Protein 1LUC (pdb70)

Secondary structure (DSSP, 8-state):
-EEEEEE-----TT--HHHHHHHHHHHHHHTGGGT-SEEEE----SBTTB--S-HHHHHHHHHHH-SS-EEEEEEEEGGGS-HHHHHHHHHHHHHHHTS-EEEEEE----HHHHHHHT--GGGHHHHHHHHHHHHHHHHHHSEEEEESSS-EEEEEE-SS--SSTTSSPEEE---SHHHHHHHHHTT--BEE-SSS-HHHHHHHHHHHHHHHHHTT--GGG---EEEEE-EE-SSHHHHHHHHHHHHHHHHHHHHHHHH----SGGGGGSSEESHHHHHHHHHHHHHHH---EEEEE-GGG-SHHHHHHHHHHHHHHTGGG-----/-EEEEEE-----SSS-HHHHHHHHHHHHHHHHTSS--EEEE----SSSS-S-S-HHHHHHHHHHH-SSSEEEEEEEE-TTS-HHHHHHHHHHHHHHTTS-EEEEEE----HHHHHHTT--GGGHHHHHHHHHHHHHHHHHHSEE--BSSS-B---EE-SSPPSSTTSS-EEEE--SHHHHHHHHHHT--EEE-TTS-HHHHHHHHHHHHHHHHHTT---TT---EEEEEEEE-SSHHHHHHHHHHHHHHHHHHH-TTS-HHHHHHHHHHHSEEESHHHHHHHHHHHHHHHT-SEEEEE-TT---HHHHHHHHHHHHHTT-

B-factor: mean 22.2, std 16.75, range [6.52, 100.0]

Foldseek 3Di:
DAEEEEDQLAAFPVDDNVQSVVLLQVVLVCQVVLVHQEYEYEADDDFRLGHHNDVLVVQLVSLVVDQRHAYEYLAHQQQLDDLLVVLLSQQVSQVVNVQRYEHEYELDDAPVSCVVSVHDSVCSVVRNVVSVVQSLCCQAPQWGADDDPVDGDHIDGRPDHHSDHSTHQYEYAQPDLVSLLVCLLVLHAYEYDLLDALVVLLVSLVSSCVNNVVNPDDSLPHQHEYEAAAFADQAFVVQVVLQQVLVVRSVVSVVCSRPVCNVNCSCVQHHGGHLVSRQVNVLSNQQSHQHDYYYYYQVSQDRSVRSVVRSNNCSPRNVVPRDGHD/DAEAAEAQQAADPPRDSVNSVVVLLVVLLVCLPFRHAEYEYEADPDDRRGDHNDRLVVQQVSLVNHQGHQYEHQAAAQLLDQLLVVLLSQQVSQVVNVQSYAYEHEHDLDVVSCVVSVHDPVCRVVSVVVSVVQSQCCQAPQWGADDDPPDHDGIDGRPPRHSDHSGHHYEYELDDLSVLLVCLLVLHAYEYELLDFLVVLLVSLVSSVVSNVVNVHDNVPHAHEYEAEAFADQAQVVFLVLVLVVCQVVCCVNVVPDDRVVSSVRSSQQGLGGHVVSSVVSVVSSCVSNVGRYYYYYLPSHPPPVVSVVVVVVVSVVVD

Structure (mmCIF, N/CA/C/O backbone):
data_1LUC
#
_entry.id   1LUC
#
_cell.length_a   150.500
_cell.length_b   59.000
_cell.length_c   76.500
_cell.angle_alpha   90.00
_cell.angle_beta   93.86
_cell.angle_gamma   90.00
#
_symmetry.space_group_name_H-M   'C 1 2 1'
#
loop_
_entity.id
_entity.type
_entity.pdbx_description
1 polymer 'BACTERIAL LUCIFERASE'
2 polymer 'BACTERIAL LUCIFERASE'
3 non-polymer 'MAGNESIUM ION'
4 non-polymer 1,2-ETHANEDIOL
5 water water
#
loop_
_atom_site.group_PDB
_atom_site.id
_atom_site.type_symbol
_atom_site.label_atom_id
_atom_site.label_alt_id
_atom_site.label_comp_id
_atom_site.label_asym_id
_atom_site.label_entity_id
_atom_site.label_seq_id
_atom_site.pdbx_PDB_ins_code
_atom_site.Cartn_x
_atom_site.Cartn_y
_atom_site.Cartn_z
_atom_site.occupancy
_atom_site.B_iso_or_equiv
_atom_site.auth_seq_id
_atom_site.auth_comp_id
_atom_site.auth_asym_id
_atom_site.auth_atom_id
_atom_site.pdbx_PDB_model_num
ATOM 1 N N . MET A 1 1 ? 65.266 8.056 4.367 1.00 22.28 1 MET A N 1
ATOM 2 C 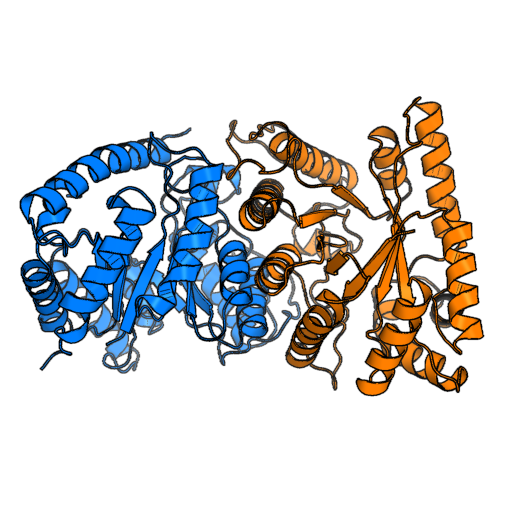CA . MET A 1 1 ? 65.196 8.000 5.806 1.00 15.66 1 MET A CA 1
ATOM 3 C C . MET A 1 1 ? 63.737 8.186 6.154 1.00 19.22 1 MET A C 1
ATOM 4 O O . MET A 1 1 ? 63.070 8.989 5.509 1.00 21.82 1 MET A O 1
ATOM 9 N N . LYS A 1 2 ? 63.252 7.430 7.142 1.00 14.16 2 LYS A N 1
ATOM 10 C CA . LYS A 1 2 ? 61.878 7.545 7.562 1.00 17.26 2 LYS A CA 1
ATOM 11 C C . LYS A 1 2 ? 61.898 8.008 8.995 1.00 12.81 2 LYS A C 1
ATOM 12 O O . LYS A 1 2 ? 62.848 7.691 9.728 1.00 11.83 2 LYS A O 1
ATOM 18 N N . PHE A 1 3 ? 60.814 8.741 9.341 1.00 11.24 3 PHE A N 1
ATOM 19 C CA . PHE A 1 3 ? 60.705 9.250 10.658 1.00 9.50 3 PHE A CA 1
ATOM 20 C C . PHE A 1 3 ? 59.358 8.945 11.298 1.00 9.14 3 PHE A C 1
ATOM 21 O O . PHE A 1 3 ? 58.336 9.160 10.669 1.00 12.88 3 PHE A O 1
ATOM 29 N N . GLY A 1 4 ? 59.421 8.456 12.532 1.00 9.78 4 GLY A N 1
ATOM 30 C CA . GLY A 1 4 ? 58.224 8.129 13.322 1.00 10.61 4 GLY A CA 1
ATOM 31 C C . GLY A 1 4 ? 58.115 8.994 14.601 1.00 11.91 4 GLY A C 1
ATOM 32 O O . GLY A 1 4 ? 59.140 9.381 15.194 1.00 11.03 4 GLY A O 1
ATOM 33 N N . ASN A 1 5 ? 56.870 9.297 15.034 1.00 11.08 5 ASN A N 1
ATOM 34 C CA . ASN A 1 5 ? 56.677 10.081 16.245 1.00 10.31 5 ASN A CA 1
ATOM 35 C C . ASN A 1 5 ? 55.896 9.220 17.199 1.00 12.51 5 ASN A C 1
ATOM 36 O O . ASN A 1 5 ? 54.808 8.774 16.870 1.00 11.64 5 ASN A O 1
ATOM 41 N N . PHE A 1 6 ? 56.475 8.956 18.378 1.00 12.56 6 PHE A N 1
ATOM 42 C CA . PHE A 1 6 ? 55.850 8.114 19.400 1.00 13.62 6 PHE A CA 1
ATOM 43 C C . PHE A 1 6 ? 55.056 8.922 20.387 1.00 12.18 6 PHE A C 1
ATOM 44 O O . PHE A 1 6 ? 55.599 9.876 20.954 1.00 13.76 6 PHE A O 1
ATOM 52 N N . LEU A 1 7 ? 53.827 8.464 20.628 1.00 10.43 7 LEU A N 1
ATOM 53 C CA . LEU A 1 7 ? 52.951 9.094 21.585 1.00 11.79 7 LEU A CA 1
ATOM 54 C C . LEU A 1 7 ? 52.607 8.068 22.682 1.00 14.08 7 LEU A C 1
ATOM 55 O O . LEU A 1 7 ? 52.024 7.004 22.406 1.00 14.76 7 LEU A O 1
ATOM 60 N N . LEU A 1 8 ? 53.007 8.377 23.895 1.00 12.77 8 LEU A N 1
ATOM 61 C CA . LEU A 1 8 ? 52.809 7.519 25.048 1.00 11.36 8 LEU A CA 1
ATOM 62 C C . LEU A 1 8 ? 51.528 7.745 25.786 1.00 13.98 8 LEU A C 1
ATOM 63 O O . LEU A 1 8 ? 51.121 6.881 26.555 1.00 13.77 8 LEU A O 1
ATOM 68 N N . THR A 1 9 ? 50.951 8.926 25.574 1.00 15.84 9 THR A N 1
ATOM 69 C CA . THR A 1 9 ? 49.745 9.334 26.247 1.00 12.22 9 THR A CA 1
ATOM 70 C C . THR A 1 9 ? 49.982 9.280 27.753 1.00 14.95 9 THR A C 1
ATOM 71 O O . THR A 1 9 ? 49.124 8.929 28.544 1.00 13.24 9 THR A O 1
ATOM 75 N N . TYR A 1 10 ? 51.176 9.618 28.170 1.00 13.65 10 TYR A N 1
ATOM 76 C CA . TYR A 1 10 ? 51.514 9.614 29.578 1.00 13.09 10 TYR A CA 1
ATOM 77 C C . TYR A 1 10 ? 50.886 10.838 30.261 1.00 13.10 10 TYR A C 1
ATOM 78 O O . TYR A 1 10 ? 50.812 11.950 29.650 1.00 15.27 10 TYR A O 1
ATOM 87 N N . GLN A 1 11 ? 50.429 10.621 31.499 1.00 12.65 11 GLN A N 1
ATOM 88 C CA . GLN A 1 11 ? 49.847 11.706 32.274 1.00 16.23 11 GLN A CA 1
ATOM 89 C C . GLN A 1 11 ? 50.857 12.246 33.344 1.00 12.47 11 GLN A C 1
ATOM 90 O O . GLN A 1 11 ? 51.034 11.671 34.400 1.00 16.80 11 GLN A O 1
ATOM 96 N N . PRO A 1 12 ? 51.559 13.373 33.037 1.00 17.35 12 PRO A N 1
ATOM 97 C CA . PRO A 1 12 ? 52.509 13.932 34.016 1.00 18.39 12 PRO A CA 1
ATOM 98 C C . PRO A 1 12 ? 51.670 14.595 35.123 1.00 14.16 12 PRO A C 1
ATOM 99 O O . PRO A 1 12 ? 50.492 14.905 34.923 1.00 16.00 12 PRO A O 1
ATOM 103 N N . PRO A 1 13 ? 52.264 14.806 36.291 1.00 15.65 13 PRO A N 1
ATOM 104 C CA . PRO A 1 13 ? 51.546 15.374 37.421 1.00 16.83 13 PRO A CA 1
ATOM 105 C C . PRO A 1 13 ? 50.803 16.668 37.163 1.00 17.98 13 PRO A C 1
ATOM 106 O O . PRO A 1 13 ? 49.721 16.923 37.684 1.00 20.05 13 PRO A O 1
ATOM 110 N N . GLU A 1 14 ? 51.373 17.510 36.321 1.00 19.58 14 GLU A N 1
ATOM 111 C CA . GLU A 1 14 ? 50.747 18.787 36.035 1.00 19.48 14 GLU A CA 1
ATOM 112 C C . GLU A 1 14 ? 49.566 18.774 35.038 1.00 23.97 14 GLU A C 1
ATOM 113 O O . GLU A 1 14 ? 49.023 19.826 34.763 1.00 20.23 14 GLU A O 1
ATOM 119 N N . LEU A 1 15 ? 49.137 17.621 34.438 1.00 16.62 15 LEU A N 1
ATOM 120 C CA . LEU A 1 15 ? 48.024 17.664 33.478 1.00 13.09 15 LEU A CA 1
ATOM 121 C C . LEU A 1 15 ? 46.889 16.742 33.873 1.00 13.97 15 LEU A C 1
ATOM 122 O O . LEU A 1 15 ? 47.122 15.694 34.496 1.00 16.91 15 LEU A O 1
ATOM 127 N N . SER A 1 16 ? 45.668 17.161 33.508 1.00 14.31 16 SER A N 1
ATOM 128 C CA . SER A 1 16 ? 44.478 16.380 33.783 1.00 11.49 16 SER A CA 1
ATOM 129 C C . SER A 1 16 ? 44.328 15.382 32.600 1.00 18.39 16 SER A C 1
ATOM 130 O O . SER A 1 16 ? 44.972 15.485 31.512 1.00 13.45 16 SER A O 1
ATOM 133 N N . GLN A 1 17 ? 43.462 14.375 32.821 1.00 14.97 17 GLN A N 1
ATOM 134 C CA . GLN A 1 17 ? 43.202 13.381 31.777 1.00 14.71 17 GLN A CA 1
ATOM 135 C C . GLN A 1 17 ? 42.674 14.022 30.522 1.00 15.49 17 GLN A C 1
ATOM 136 O O . GLN A 1 17 ? 43.099 13.708 29.410 1.00 15.11 17 GLN A O 1
ATOM 142 N N . THR A 1 18 ? 41.735 14.929 30.670 1.00 12.92 18 THR A N 1
ATOM 143 C CA . THR A 1 18 ? 41.171 15.605 29.546 1.00 12.67 18 THR A CA 1
ATOM 144 C C . THR A 1 18 ? 42.246 16.399 28.750 1.00 10.49 18 THR A C 1
ATOM 145 O O . THR A 1 18 ? 42.253 16.425 27.504 1.00 13.50 18 THR A O 1
ATOM 149 N N . GLU A 1 19 ? 43.185 17.006 29.472 1.00 13.52 19 GLU A N 1
ATOM 150 C CA . GLU A 1 19 ? 44.222 17.743 28.795 1.00 12.64 19 GLU A CA 1
ATOM 151 C C . GLU A 1 19 ? 45.116 16.764 28.033 1.00 13.84 19 GLU A C 1
ATOM 152 O O . GLU A 1 19 ? 45.546 17.022 26.911 1.00 14.78 19 GLU A O 1
ATOM 158 N N . VAL A 1 20 ? 45.430 15.642 28.706 1.00 13.30 20 VAL A N 1
ATOM 159 C CA . VAL A 1 20 ? 46.276 14.635 28.087 1.00 14.75 20 VAL A CA 1
ATOM 160 C C . VAL A 1 20 ? 45.661 14.122 26.758 1.00 15.92 20 VAL A C 1
ATOM 161 O O . VAL A 1 20 ? 46.335 13.988 25.719 1.00 13.46 20 VAL A O 1
ATOM 165 N N . MET A 1 21 ? 44.337 13.823 26.774 1.00 12.61 21 MET A N 1
ATOM 166 C CA . MET A 1 21 ? 43.666 13.326 25.601 1.00 10.55 21 MET A CA 1
ATOM 167 C C . MET A 1 21 ? 43.599 14.355 24.493 1.00 12.78 21 MET A C 1
ATOM 168 O O . MET A 1 21 ? 43.695 14.052 23.339 1.00 12.68 21 MET A O 1
ATOM 173 N N . LYS A 1 22 ? 43.398 15.623 24.851 1.00 12.42 22 LYS A N 1
ATOM 174 C CA . LYS A 1 22 ? 43.339 16.653 23.837 1.00 12.59 22 LYS A CA 1
ATOM 175 C C . LYS A 1 22 ? 44.730 16.774 23.144 1.00 9.89 22 LYS A C 1
ATOM 176 O O . LYS A 1 22 ? 44.842 16.958 21.937 1.00 14.43 22 LYS A O 1
ATOM 182 N N . ARG A 1 23 ? 45.750 16.646 23.949 1.00 12.26 23 ARG A N 1
ATOM 183 C CA . ARG A 1 23 ? 47.120 16.713 23.444 1.00 15.76 23 ARG A CA 1
ATOM 184 C C . ARG A 1 23 ? 47.417 15.510 22.534 1.00 14.64 23 ARG A C 1
ATOM 185 O O . ARG A 1 23 ? 48.099 15.634 21.513 1.00 13.67 23 ARG A O 1
ATOM 193 N N . LEU A 1 24 ? 46.869 14.353 22.889 1.00 16.52 24 LEU A N 1
ATOM 194 C CA . LEU A 1 24 ? 47.076 13.172 22.043 1.00 13.93 24 LEU A CA 1
ATOM 195 C C . LEU A 1 24 ? 46.512 13.441 20.663 1.00 11.87 24 LEU A C 1
ATOM 196 O O . LEU A 1 24 ? 47.121 13.217 19.595 1.00 13.62 24 LEU A O 1
ATOM 201 N N . VAL A 1 25 ? 45.309 13.961 20.650 1.00 9.84 25 VAL A N 1
ATOM 202 C CA . VAL A 1 25 ? 44.707 14.277 19.422 1.00 10.12 25 VAL A CA 1
ATOM 203 C C . VAL A 1 25 ? 45.502 15.302 18.570 1.00 11.78 25 VAL A C 1
ATOM 204 O O . VAL A 1 25 ? 45.711 15.133 17.368 1.00 12.21 25 VAL A O 1
ATOM 208 N N . ASN A 1 26 ? 45.897 16.401 19.224 1.00 12.89 26 ASN A N 1
ATOM 209 C CA . ASN A 1 26 ? 46.611 17.475 18.544 1.00 10.41 26 ASN A CA 1
ATOM 210 C C . ASN A 1 26 ? 47.950 17.082 18.064 1.00 9.31 26 ASN A C 1
ATOM 211 O O . ASN A 1 26 ? 48.328 17.484 16.970 1.00 12.95 26 ASN A O 1
ATOM 216 N N . LEU A 1 27 ? 48.668 16.331 18.887 1.00 10.40 27 LEU A N 1
ATOM 217 C CA . LEU A 1 27 ? 50.011 15.907 18.493 1.00 10.69 27 LEU A CA 1
ATOM 218 C C . LEU A 1 27 ? 49.939 14.972 17.322 1.00 12.86 27 LEU A C 1
ATOM 219 O O . LEU A 1 27 ? 50.768 15.046 16.381 1.00 13.07 27 LEU A O 1
ATOM 224 N N . GLY A 1 28 ? 48.936 14.084 17.335 1.00 12.09 28 GLY A N 1
ATOM 225 C CA . GLY A 1 28 ? 48.832 13.178 16.209 1.00 10.16 28 GLY A CA 1
ATOM 226 C C . GLY A 1 28 ? 48.640 13.934 14.923 1.00 11.65 28 GLY A C 1
ATOM 227 O O . GLY A 1 28 ? 49.256 13.688 13.886 1.00 12.36 28 GLY A O 1
ATOM 228 N N . LYS A 1 29 ? 47.731 14.897 14.976 1.00 11.67 29 LYS A N 1
ATOM 229 C CA . LYS A 1 29 ? 47.401 15.703 13.812 1.00 13.79 29 LYS A CA 1
ATOM 230 C C . LYS A 1 29 ? 48.517 16.625 13.363 1.00 11.66 29 LYS A C 1
ATOM 231 O O . LYS A 1 29 ? 48.588 16.990 12.210 1.00 16.88 29 LYS A O 1
ATOM 237 N N . ALA A 1 30 ? 49.411 16.956 14.251 1.00 11.53 30 ALA A N 1
ATOM 238 C CA . ALA A 1 30 ? 50.489 17.832 13.797 1.00 15.68 30 ALA A CA 1
ATOM 239 C C . ALA A 1 30 ? 51.726 17.086 13.273 1.00 18.98 30 ALA A C 1
ATOM 240 O O . ALA A 1 30 ? 52.655 17.663 12.699 1.00 14.56 30 ALA A O 1
ATOM 242 N N . SER A 1 31 ? 51.776 15.800 13.480 1.00 12.50 31 SER A N 1
ATOM 243 C CA . SER A 1 31 ? 52.951 15.065 13.078 1.00 11.74 31 SER A CA 1
ATOM 244 C C . SER A 1 31 ? 53.372 15.115 11.635 1.00 10.76 31 SER A C 1
ATOM 245 O O . SER A 1 31 ? 54.552 15.275 11.356 1.00 13.47 31 SER A O 1
ATOM 248 N N . GLU A 1 32 ? 52.464 14.921 10.710 1.00 10.84 32 GLU A N 1
ATOM 249 C CA . GLU A 1 32 ? 52.799 14.921 9.312 1.00 13.29 32 GLU A CA 1
ATOM 250 C C . GLU A 1 32 ? 53.437 16.214 8.837 1.00 17.79 32 GLU A C 1
ATOM 251 O O . GLU A 1 32 ? 54.399 16.200 8.054 1.00 17.80 32 GLU A O 1
ATOM 257 N N . GLY A 1 33 ? 52.919 17.344 9.357 1.00 16.99 33 GLY A N 1
ATOM 258 C CA . GLY A 1 33 ? 53.440 18.665 8.997 1.00 13.66 33 GLY A CA 1
ATOM 259 C C . GLY A 1 33 ? 54.826 18.851 9.526 1.00 12.39 33 GLY A C 1
ATOM 260 O O . GLY A 1 33 ? 55.576 19.666 9.010 1.00 19.26 33 GLY A O 1
ATOM 261 N N . CYS A 1 34 ? 55.186 18.121 10.558 1.00 11.36 34 CYS A N 1
ATOM 262 C CA . CYS A 1 34 ? 56.519 18.202 11.112 1.00 12.18 34 CYS A CA 1
ATOM 263 C C . CYS A 1 34 ? 57.524 17.201 10.403 1.00 13.45 34 CYS A C 1
ATOM 264 O O . CYS A 1 34 ? 58.651 17.033 10.885 1.00 13.98 34 CYS A O 1
ATOM 267 N N . GLY A 1 35 ? 57.095 16.586 9.285 1.00 11.72 35 GLY A N 1
ATOM 268 C CA . GLY A 1 35 ? 57.926 15.661 8.491 1.00 13.47 35 GLY A CA 1
ATOM 269 C C . GLY A 1 35 ? 57.976 14.216 8.954 1.00 13.44 35 GLY A C 1
ATOM 270 O O . GLY A 1 35 ? 58.851 13.436 8.549 1.00 14.77 35 GLY A O 1
ATOM 271 N N . PHE A 1 36 ? 57.049 13.836 9.825 1.00 14.07 36 PHE A N 1
ATOM 272 C CA . PHE A 1 36 ? 56.992 12.456 10.335 1.00 11.72 36 PHE A CA 1
ATOM 273 C C . PHE A 1 36 ? 56.123 11.665 9.410 1.00 14.87 36 PHE A C 1
ATOM 274 O O . PHE A 1 36 ? 55.032 12.150 9.054 1.00 16.88 36 PHE A O 1
ATOM 282 N N . ASP A 1 37 ? 56.558 10.457 9.003 1.00 10.19 37 ASP A N 1
ATOM 283 C CA . ASP A 1 37 ? 55.671 9.713 8.132 1.00 11.11 37 ASP A CA 1
ATOM 284 C C . ASP A 1 37 ? 54.761 8.722 8.891 1.00 10.38 37 ASP A C 1
ATOM 285 O O . ASP A 1 37 ? 53.818 8.215 8.324 1.00 12.76 37 ASP A O 1
ATOM 290 N N . THR A 1 38 ? 55.042 8.477 10.180 1.00 9.22 38 THR A N 1
ATOM 291 C CA . THR A 1 38 ? 54.282 7.566 10.998 1.00 10.60 38 THR A CA 1
ATOM 292 C C . THR A 1 38 ? 54.140 8.061 12.432 1.00 13.77 38 THR A C 1
ATOM 293 O O . THR A 1 38 ? 55.084 8.661 13.007 1.00 11.58 38 THR A O 1
ATOM 297 N N . VAL A 1 39 ? 52.968 7.758 13.048 1.00 9.67 39 VAL A N 1
ATOM 298 C CA . VAL A 1 39 ? 52.737 8.067 14.447 1.00 10.19 39 VAL A CA 1
ATOM 299 C C . VAL A 1 39 ? 52.588 6.708 15.103 1.00 9.74 39 VAL A C 1
ATOM 300 O O . VAL A 1 39 ? 51.808 5.909 14.558 1.00 10.83 39 VAL A O 1
ATOM 304 N N . TRP A 1 40 ? 53.306 6.491 16.196 1.00 9.46 40 TRP A N 1
ATOM 305 C CA . TRP A 1 40 ? 53.264 5.254 16.938 1.00 9.03 40 TRP A CA 1
ATOM 306 C C . TRP A 1 40 ? 52.593 5.476 18.285 1.00 11.72 40 TRP A C 1
ATOM 307 O O . TRP A 1 40 ? 52.952 6.380 19.020 1.00 13.69 40 TRP A O 1
ATOM 318 N N . LEU A 1 41 ? 51.633 4.601 18.622 1.00 11.64 41 LEU A N 1
ATOM 319 C CA . LEU A 1 41 ? 50.835 4.642 19.852 1.00 12.14 41 LEU A CA 1
ATOM 320 C C . LEU A 1 41 ? 51.062 3.483 20.837 1.00 13.05 41 LEU A C 1
ATOM 321 O O . LEU A 1 41 ? 50.914 2.304 20.503 1.00 16.32 41 LEU A O 1
ATOM 326 N N . LEU A 1 42 ? 51.399 3.835 22.066 1.00 11.67 42 LEU A N 1
ATOM 327 C CA . LEU A 1 42 ? 51.637 2.880 23.115 1.00 12.56 42 LEU A CA 1
ATOM 328 C C . LEU A 1 42 ? 50.311 2.586 23.848 1.00 18.17 42 LEU A C 1
ATOM 329 O O . LEU A 1 42 ? 49.433 3.499 24.044 1.00 15.47 42 LEU A O 1
ATOM 334 N N . GLU A 1 43 ? 50.172 1.312 24.265 1.00 13.57 43 GLU A N 1
ATOM 335 C CA . GLU A 1 43 ? 48.997 0.817 25.023 1.00 13.62 43 GLU A CA 1
ATOM 336 C C . GLU A 1 43 ? 49.316 0.741 26.514 1.00 13.00 43 GLU A C 1
ATOM 337 O O . GLU A 1 43 ? 50.378 0.269 26.913 1.00 14.01 43 GLU A O 1
ATOM 343 N N . HIS A 1 44 ? 48.395 1.198 27.375 1.00 13.74 44 HIS A N 1
ATOM 344 C CA . HIS A 1 44 ? 48.603 1.093 28.804 1.00 11.78 44 HIS A CA 1
ATOM 345 C C . HIS A 1 44 ? 47.216 1.104 29.461 1.00 11.59 44 HIS A C 1
ATOM 346 O O . HIS A 1 44 ? 46.295 1.773 28.937 1.00 13.00 44 HIS A O 1
ATOM 353 N N . HIS A 1 45 ? 47.078 0.404 30.610 1.00 13.38 45 HIS A N 1
ATOM 354 C CA . HIS A 1 45 ? 45.808 0.346 31.315 1.00 13.53 45 HIS A CA 1
ATOM 355 C C . HIS A 1 45 ? 45.885 0.710 32.797 1.00 12.71 45 HIS A C 1
ATOM 356 O O . HIS A 1 45 ? 46.875 0.433 33.488 1.00 13.97 45 HIS A O 1
ATOM 363 N N . PHE A 1 46 ? 44.772 1.310 33.235 1.00 14.13 46 PHE A N 1
ATOM 364 C CA . PHE A 1 46 ? 44.518 1.688 34.611 1.00 14.20 46 PHE A CA 1
ATOM 365 C C . PHE A 1 46 ? 45.476 2.566 35.380 1.00 16.61 46 PHE A C 1
ATOM 366 O O . PHE A 1 46 ? 45.340 2.619 36.628 1.00 16.89 46 PHE A O 1
ATOM 374 N N . THR A 1 47 ? 46.424 3.250 34.737 1.00 16.06 47 THR A N 1
ATOM 375 C CA . THR A 1 47 ? 47.319 4.136 35.535 1.00 14.77 47 THR A CA 1
ATOM 376 C C . THR A 1 47 ? 47.709 5.305 34.691 1.00 13.84 47 THR A C 1
ATOM 377 O O . THR A 1 47 ? 47.604 5.272 33.458 1.00 13.84 47 THR A O 1
ATOM 381 N N . GLU A 1 48 ? 48.213 6.330 35.359 1.00 15.94 48 GLU A N 1
ATOM 382 C CA . GLU A 1 48 ? 48.656 7.546 34.682 1.00 16.23 48 GLU A CA 1
ATOM 383 C C . GLU A 1 48 ? 49.872 7.357 33.748 1.00 16.14 48 GLU A C 1
ATOM 384 O O . GLU A 1 48 ? 50.159 8.264 32.957 1.00 17.94 48 GLU A O 1
ATOM 390 N N . PHE A 1 49 ? 50.576 6.196 33.841 1.00 14.20 49 PHE A N 1
ATOM 391 C CA . PHE A 1 49 ? 51.728 5.928 32.991 1.00 14.71 49 PHE A CA 1
ATOM 392 C C . PHE A 1 49 ? 51.384 6.077 31.502 1.00 15.17 49 PHE A C 1
ATOM 393 O O . PHE A 1 49 ? 52.187 6.469 30.685 1.00 17.07 49 PHE A O 1
ATOM 401 N N . GLY A 1 50 ? 50.157 5.788 31.114 1.00 12.55 50 GLY A N 1
ATOM 402 C CA . GLY A 1 50 ? 49.706 5.925 29.744 1.00 12.22 50 GLY A CA 1
ATOM 403 C C . GLY A 1 50 ? 48.196 5.799 29.788 1.00 13.18 50 GLY A C 1
ATOM 404 O O . GLY A 1 50 ? 47.715 4.791 30.350 1.00 14.94 50 GLY A O 1
ATOM 405 N N . LEU A 1 51 ? 47.456 6.752 29.246 1.00 10.44 51 LEU A N 1
ATOM 406 C CA . LEU A 1 51 ? 46.004 6.641 29.329 1.00 12.02 51 LEU A CA 1
ATOM 407 C C . LEU A 1 51 ? 45.312 5.902 28.202 1.00 11.07 51 LEU A C 1
ATOM 408 O O . LEU A 1 51 ? 44.111 5.633 28.262 1.00 14.39 51 LEU A O 1
ATOM 413 N N . LEU A 1 52 ? 46.042 5.598 27.160 1.00 12.50 52 LEU A N 1
ATOM 414 C CA . LEU A 1 52 ? 45.452 4.942 26.019 1.00 12.23 52 LEU A CA 1
ATOM 415 C C . LEU A 1 52 ? 45.507 3.423 26.178 1.00 12.85 52 LEU A C 1
ATOM 416 O O . LEU A 1 52 ? 46.566 2.830 26.008 1.00 14.55 52 LEU A O 1
ATOM 421 N N . GLY A 1 53 ? 44.383 2.808 26.494 1.00 11.52 53 GLY A N 1
ATOM 422 C CA . GLY A 1 53 ? 44.375 1.359 26.653 1.00 12.24 53 GLY A CA 1
ATOM 423 C C . GLY A 1 53 ? 44.037 0.622 25.343 1.00 14.95 53 GLY A C 1
ATOM 424 O O . GLY A 1 53 ? 44.292 -0.589 25.243 1.00 13.03 53 GLY A O 1
ATOM 425 N N . ASN A 1 54 ? 43.469 1.359 24.337 1.00 12.47 54 ASN A N 1
ATOM 426 C CA . ASN A 1 54 ? 43.004 0.817 23.072 1.00 10.38 54 ASN A CA 1
ATOM 427 C C . ASN A 1 54 ? 43.563 1.492 21.848 1.00 10.72 54 ASN A C 1
ATOM 428 O O . ASN A 1 54 ? 42.891 2.179 21.143 1.00 11.51 54 ASN A O 1
ATOM 433 N N . PRO A 1 55 ? 44.826 1.238 21.571 1.00 10.56 55 PRO A N 1
ATOM 434 C CA . PRO A 1 55 ? 45.412 1.882 20.442 1.00 12.13 55 PRO A CA 1
ATOM 435 C C . PRO A 1 55 ? 44.787 1.589 19.088 1.00 11.23 55 PRO A C 1
ATOM 436 O O . PRO A 1 55 ? 44.975 2.360 18.141 1.00 12.53 55 PRO A O 1
ATOM 440 N N . TYR A 1 56 ? 44.047 0.477 18.910 1.00 8.79 56 TYR A N 1
ATOM 441 C CA . TYR A 1 56 ? 43.450 0.281 17.622 1.00 8.28 56 TYR A CA 1
ATOM 442 C C . TYR A 1 56 ? 42.386 1.359 17.371 1.00 9.50 56 TYR A C 1
ATOM 443 O O . TYR A 1 56 ? 42.174 1.808 16.231 1.00 10.23 56 TYR A O 1
ATOM 452 N N . VAL A 1 57 ? 41.691 1.721 18.480 1.00 9.92 57 VAL A N 1
ATOM 453 C CA . VAL A 1 57 ? 40.633 2.718 18.381 1.00 11.74 57 VAL A CA 1
ATOM 454 C C . VAL A 1 57 ? 41.216 4.158 18.170 1.00 7.79 57 VAL A C 1
ATOM 455 O O . VAL A 1 57 ? 40.688 4.903 17.323 1.00 10.73 57 VAL A O 1
ATOM 459 N N . ALA A 1 58 ? 42.291 4.469 18.902 1.00 9.02 58 ALA A N 1
ATOM 460 C CA . ALA A 1 58 ? 42.974 5.777 18.721 1.00 10.62 58 ALA A CA 1
ATOM 461 C C . ALA A 1 58 ? 43.590 5.821 17.317 1.00 11.03 58 ALA A C 1
ATOM 462 O O . ALA A 1 58 ? 43.558 6.823 16.605 1.00 11.37 58 ALA A O 1
ATOM 464 N N . ALA A 1 59 ? 44.168 4.691 16.849 1.00 8.98 59 ALA A N 1
ATOM 465 C CA . ALA A 1 59 ? 44.718 4.671 15.509 1.00 8.80 59 ALA A CA 1
ATOM 466 C C . ALA A 1 59 ? 43.630 4.926 14.478 1.00 6.95 59 ALA A C 1
ATOM 467 O O . ALA A 1 59 ? 43.818 5.621 13.468 1.00 9.66 59 ALA A O 1
ATOM 469 N N . ALA A 1 60 ? 42.429 4.333 14.685 1.00 8.85 60 ALA A N 1
ATOM 470 C CA . ALA A 1 60 ? 41.344 4.541 13.760 1.00 8.22 60 ALA A CA 1
ATOM 471 C C . ALA A 1 60 ? 41.005 6.037 13.631 1.00 6.59 60 ALA A C 1
ATOM 472 O O . ALA A 1 60 ? 40.780 6.565 12.541 1.00 9.01 60 ALA A O 1
ATOM 474 N N . HIS A 1 61 ? 40.987 6.687 14.810 1.00 10.54 61 HIS A N 1
ATOM 475 C CA . HIS A 1 61 ? 40.663 8.129 14.808 1.00 10.94 61 HIS A CA 1
ATOM 476 C C . HIS A 1 61 ? 41.668 8.995 14.027 1.00 7.67 61 HIS A C 1
ATOM 477 O O . HIS A 1 61 ? 41.329 9.804 13.156 1.00 10.74 61 HIS A O 1
ATOM 484 N N . LEU A 1 62 ? 42.939 8.736 14.323 1.00 9.96 62 LEU A N 1
ATOM 485 C CA . LEU A 1 62 ? 43.994 9.468 13.652 1.00 9.98 62 LEU A CA 1
ATOM 486 C C . LEU A 1 62 ? 44.022 9.173 12.161 1.00 10.54 62 LEU A C 1
ATOM 487 O O . LEU A 1 62 ? 44.161 10.029 11.248 1.00 11.41 62 LEU A O 1
ATOM 492 N N . LEU A 1 63 ? 43.873 7.857 11.815 1.00 10.14 63 LEU A N 1
ATOM 493 C CA . LEU A 1 63 ? 43.851 7.512 10.381 1.00 7.84 63 LEU A CA 1
ATOM 494 C C . LEU A 1 63 ? 42.635 8.157 9.687 1.00 9.52 63 LEU A C 1
ATOM 495 O O . LEU A 1 63 ? 42.693 8.577 8.526 1.00 12.02 63 LEU A O 1
ATOM 500 N N . GLY A 1 64 ? 41.495 8.244 10.399 1.00 8.38 64 GLY A N 1
ATOM 501 C CA . GLY A 1 64 ? 40.336 8.828 9.767 1.00 10.05 64 GLY A CA 1
ATOM 502 C C . GLY A 1 64 ? 40.559 10.314 9.471 1.00 9.96 64 GLY A C 1
ATOM 503 O O . GLY A 1 64 ? 40.026 10.824 8.483 1.00 12.22 64 GLY A O 1
ATOM 504 N N . ALA A 1 65 ? 41.338 10.933 10.352 1.00 9.94 65 ALA A N 1
ATOM 505 C CA . ALA A 1 65 ? 41.624 12.377 10.241 1.00 13.74 65 ALA A CA 1
ATOM 506 C C . ALA A 1 65 ? 42.724 12.752 9.242 1.00 18.94 65 ALA A C 1
ATOM 507 O O . ALA A 1 65 ? 42.984 13.946 9.019 1.00 16.11 65 ALA A O 1
ATOM 509 N N . THR A 1 66 ? 43.370 11.752 8.629 1.00 14.03 66 THR A N 1
ATOM 510 C CA . THR A 1 66 ? 44.475 11.982 7.715 1.00 12.71 66 THR A CA 1
ATOM 511 C C . THR A 1 66 ? 44.341 11.246 6.440 1.00 15.48 66 THR A C 1
ATOM 512 O O . THR A 1 66 ? 43.409 10.473 6.246 1.00 16.06 66 THR A O 1
ATOM 516 N N . GLU A 1 67 ? 45.283 11.500 5.531 1.00 13.81 67 GLU A N 1
ATOM 517 C CA . GLU A 1 67 ? 45.231 10.858 4.246 1.00 12.89 67 GLU A CA 1
ATOM 518 C C . GLU A 1 67 ? 46.452 10.025 3.885 1.00 13.48 67 GLU A C 1
ATOM 519 O O . GLU A 1 67 ? 46.358 8.933 3.303 1.00 13.20 67 GLU A O 1
ATOM 525 N N . THR A 1 68 ? 47.609 10.558 4.232 1.00 12.80 68 THR A N 1
ATOM 526 C CA . THR A 1 68 ? 48.862 9.879 3.886 1.00 11.65 68 THR A CA 1
ATOM 527 C C . THR A 1 68 ? 49.690 9.443 5.069 1.00 12.58 68 THR A C 1
ATOM 528 O O . THR A 1 68 ? 50.657 8.700 4.934 1.00 15.81 68 THR A O 1
ATOM 532 N N . LEU A 1 69 ? 49.306 9.896 6.248 1.00 11.82 69 LEU A N 1
ATOM 533 C CA . LEU A 1 69 ? 50.027 9.529 7.446 1.00 11.72 69 LEU A CA 1
ATOM 534 C C . LEU A 1 69 ? 49.842 8.025 7.793 1.00 13.29 69 LEU A C 1
ATOM 535 O O . LEU A 1 69 ? 48.729 7.527 7.679 1.00 11.14 69 LEU A O 1
ATOM 540 N N . ASN A 1 70 ? 50.925 7.326 8.225 1.00 10.73 70 ASN A N 1
ATOM 541 C CA . ASN A 1 70 ? 50.761 5.951 8.643 1.00 9.29 70 ASN A CA 1
ATOM 542 C C . ASN A 1 70 ? 50.630 6.011 10.146 1.00 11.11 70 ASN A C 1
ATOM 543 O O . ASN A 1 70 ? 51.224 6.843 10.825 1.00 10.23 70 ASN A O 1
ATOM 548 N N . VAL A 1 71 ? 49.874 5.113 10.732 1.00 10.53 71 VAL A N 1
ATOM 549 C CA . VAL A 1 71 ? 49.713 5.089 12.174 1.00 9.21 71 VAL A CA 1
ATOM 550 C C . VAL A 1 71 ? 49.937 3.632 12.657 1.00 10.98 71 VAL A C 1
ATOM 551 O O . VAL A 1 71 ? 49.361 2.685 12.064 1.00 11.78 71 VAL A O 1
ATOM 555 N N . GLY A 1 72 ? 50.743 3.473 13.709 1.00 9.51 72 GLY A N 1
ATOM 556 C CA . GLY A 1 72 ? 51.034 2.149 14.228 1.00 10.09 72 GLY A CA 1
ATOM 557 C C . GLY A 1 72 ? 50.898 2.062 15.726 1.00 16.28 72 GLY A C 1
ATOM 558 O O . GLY A 1 72 ? 50.751 3.039 16.426 1.00 12.91 72 GLY A O 1
ATOM 559 N N . THR A 1 73 ? 50.963 0.839 16.253 1.00 16.43 73 THR A N 1
ATOM 560 C CA . THR A 1 73 ? 50.868 0.565 17.670 1.00 10.74 73 THR A CA 1
ATOM 561 C C . THR A 1 73 ? 52.243 0.150 18.074 1.00 17.56 73 THR A C 1
ATOM 562 O O . THR A 1 73 ? 52.908 -0.568 17.347 1.00 16.23 73 THR A O 1
ATOM 566 N N . ALA A 1 74 ? 52.709 0.628 19.211 1.00 15.78 74 ALA A N 1
ATOM 567 C CA . ALA A 1 74 ? 54.020 0.284 19.698 1.00 13.85 74 ALA A CA 1
ATOM 568 C C . ALA A 1 74 ? 53.927 0.265 21.185 1.00 21.92 74 ALA A C 1
ATOM 569 O O . ALA A 1 74 ? 54.400 1.155 21.884 1.00 25.22 74 ALA A O 1
ATOM 571 N N . ALA A 1 75 ? 53.260 -0.757 21.692 1.00 16.78 75 ALA A N 1
ATOM 572 C CA . ALA A 1 75 ? 52.741 -1.809 20.858 1.00 16.85 75 ALA A CA 1
ATOM 573 C C . ALA A 1 75 ? 51.552 -2.405 21.544 1.00 17.01 75 ALA A C 1
ATOM 574 O O . ALA A 1 75 ? 51.352 -2.207 22.749 1.00 15.73 75 ALA A O 1
ATOM 576 N N . ILE A 1 76 ? 50.775 -3.158 20.774 1.00 15.17 76 ILE A N 1
ATOM 577 C CA . ILE A 1 76 ? 49.630 -3.837 21.355 1.00 13.14 76 ILE A CA 1
ATOM 578 C C . ILE A 1 76 ? 50.180 -4.941 22.275 1.00 13.28 76 ILE A C 1
ATOM 579 O O . ILE A 1 76 ? 51.170 -5.633 21.942 1.00 15.64 76 ILE A O 1
ATOM 584 N N . VAL A 1 77 ? 49.537 -5.136 23.431 1.00 12.23 77 VAL A N 1
ATOM 585 C CA . VAL A 1 77 ? 49.903 -6.222 24.353 1.00 14.09 77 VAL A CA 1
ATOM 586 C C . VAL A 1 77 ? 49.045 -7.377 23.805 1.00 12.46 77 VAL A C 1
ATOM 587 O O . VAL A 1 77 ? 47.805 -7.525 24.086 1.00 14.41 77 VAL A O 1
ATOM 591 N N . LEU A 1 78 ? 49.707 -8.171 22.965 1.00 12.69 78 LEU A N 1
ATOM 592 C CA . LEU A 1 78 ? 49.016 -9.259 22.267 1.00 14.62 78 LEU A CA 1
ATOM 593 C C . LEU A 1 78 ? 48.102 -10.241 23.031 1.00 15.51 78 LEU A C 1
ATOM 594 O O . LEU A 1 78 ? 46.919 -10.436 22.693 1.00 13.12 78 LEU A O 1
ATOM 599 N N . PRO A 1 79 ? 48.672 -10.851 24.067 1.00 14.83 79 PRO A N 1
ATOM 600 C CA . PRO A 1 79 ? 47.944 -11.859 24.851 1.00 13.87 79 PRO A CA 1
ATOM 601 C C . PRO A 1 79 ? 46.647 -11.506 25.553 1.00 23.28 79 PRO A C 1
ATOM 602 O O . PRO A 1 79 ? 45.818 -12.420 25.743 1.00 20.47 79 PRO A O 1
ATOM 606 N N . THR A 1 80 ? 46.485 -10.231 25.962 1.00 14.02 80 THR A N 1
ATOM 607 C CA . THR A 1 80 ? 45.326 -9.802 26.738 1.00 17.23 80 THR A CA 1
ATOM 608 C C . THR A 1 80 ? 44.000 -9.536 26.051 1.00 16.30 80 THR A C 1
ATOM 609 O O . THR A 1 80 ? 43.022 -9.068 26.699 1.00 18.98 80 THR A O 1
ATOM 613 N N . ALA A 1 81 ? 43.938 -9.827 24.765 1.00 12.88 81 ALA A N 1
ATOM 614 C CA . ALA A 1 81 ? 42.696 -9.646 24.046 1.00 12.92 81 ALA A CA 1
ATOM 615 C C . ALA A 1 81 ? 42.473 -10.853 23.109 1.00 13.14 81 ALA A C 1
ATOM 616 O O . ALA A 1 81 ? 43.445 -11.477 22.661 1.00 13.37 81 ALA A O 1
ATOM 618 N N . HIS A 1 82 ? 41.197 -11.129 22.810 1.00 12.58 82 HIS A N 1
ATOM 619 C CA . HIS A 1 82 ? 40.837 -12.242 21.945 1.00 14.49 82 HIS A CA 1
ATOM 620 C C . HIS A 1 82 ? 41.466 -12.092 20.581 1.00 12.71 82 HIS A C 1
ATOM 621 O O . HIS A 1 82 ? 41.252 -11.084 19.956 1.00 13.42 82 HIS A O 1
ATOM 628 N N . PRO A 1 83 ? 42.236 -13.078 20.103 1.00 12.92 83 PRO A N 1
ATOM 629 C CA . PRO A 1 83 ? 42.904 -12.957 18.824 1.00 10.97 83 PRO A CA 1
ATOM 630 C C . PRO A 1 83 ? 42.003 -12.733 17.650 1.00 10.70 83 PRO A C 1
ATOM 631 O O . PRO A 1 83 ? 42.413 -12.132 16.648 1.00 13.45 83 PRO A O 1
ATOM 635 N N . VAL A 1 84 ? 40.749 -13.257 17.724 1.00 12.27 84 VAL A N 1
ATOM 636 C CA . VAL A 1 84 ? 39.831 -13.087 16.609 1.00 14.07 84 VAL A CA 1
ATOM 637 C C . VAL A 1 84 ? 39.326 -11.631 16.550 1.00 10.62 84 VAL A C 1
ATOM 638 O O . VAL A 1 84 ? 39.222 -11.058 15.469 1.00 11.71 84 VAL A O 1
ATOM 642 N N . ARG A 1 85 ? 39.039 -11.074 17.721 1.00 11.93 85 ARG A N 1
ATOM 643 C CA . ARG A 1 85 ? 38.577 -9.695 17.759 1.00 12.22 85 ARG A CA 1
ATOM 644 C C . ARG A 1 85 ? 39.736 -8.793 17.275 1.00 14.84 85 ARG A C 1
ATOM 645 O O . ARG A 1 85 ? 39.523 -7.817 16.557 1.00 12.16 85 ARG A O 1
ATOM 653 N N . GLN A 1 86 ? 40.969 -9.116 17.667 1.00 12.73 86 GLN A N 1
ATOM 654 C CA . GLN A 1 86 ? 42.096 -8.307 17.235 1.00 10.28 86 GLN A CA 1
ATOM 655 C C . GLN A 1 86 ? 42.284 -8.444 15.721 1.00 12.99 86 GLN A C 1
ATOM 656 O O . GLN A 1 86 ? 42.641 -7.475 15.033 1.00 11.90 86 GLN A O 1
ATOM 662 N N . ALA A 1 87 ? 42.055 -9.633 15.125 1.00 11.87 87 ALA A N 1
ATOM 663 C CA . ALA A 1 87 ? 42.222 -9.728 13.680 1.00 8.38 87 ALA A CA 1
ATOM 664 C C . ALA A 1 87 ? 41.197 -8.898 12.936 1.00 7.46 87 ALA A C 1
ATOM 665 O O . ALA A 1 87 ? 41.429 -8.297 11.882 1.00 10.07 87 ALA A O 1
ATOM 667 N N . GLU A 1 88 ? 39.976 -8.854 13.482 1.00 10.06 88 GLU A N 1
ATOM 668 C CA . GLU A 1 88 ? 38.913 -8.054 12.871 1.00 10.13 88 GLU A CA 1
ATOM 669 C C . GLU A 1 88 ? 39.350 -6.585 12.948 1.00 8.55 88 GLU A C 1
ATOM 670 O O . GLU A 1 88 ? 39.249 -5.874 11.937 1.00 10.04 88 GLU A O 1
ATOM 676 N N . ASP A 1 89 ? 39.844 -6.166 14.124 1.00 10.25 89 ASP A N 1
ATOM 677 C CA . ASP A 1 89 ? 40.324 -4.752 14.328 1.00 8.19 89 ASP A CA 1
ATOM 678 C C . ASP A 1 89 ? 41.387 -4.366 13.305 1.00 9.87 89 ASP A C 1
ATOM 679 O O . ASP A 1 89 ? 41.322 -3.344 12.618 1.00 10.91 89 ASP A O 1
ATOM 684 N N . VAL A 1 90 ? 42.421 -5.222 13.202 1.00 9.98 90 VAL A N 1
ATOM 685 C CA . VAL A 1 90 ? 43.510 -4.933 12.289 1.00 10.16 90 VAL A CA 1
ATOM 686 C C . VAL A 1 90 ? 43.039 -4.852 10.843 1.00 9.57 90 VAL A C 1
ATOM 687 O O . VAL A 1 90 ? 43.441 -3.960 10.070 1.00 10.45 90 VAL A O 1
ATOM 691 N N . ASN A 1 91 ? 42.198 -5.819 10.388 1.00 8.82 91 ASN A N 1
ATOM 692 C CA . ASN A 1 91 ? 41.757 -5.784 9.011 1.00 8.01 91 ASN A CA 1
ATOM 693 C C . ASN A 1 91 ? 40.884 -4.565 8.743 1.00 6.52 91 ASN A C 1
ATOM 694 O O . ASN A 1 91 ? 40.900 -4.008 7.647 1.00 9.22 91 ASN A O 1
ATOM 699 N N . LEU A 1 92 ? 40.100 -4.168 9.793 1.00 8.45 92 LEU A N 1
ATOM 700 C CA . LEU A 1 92 ? 39.250 -2.964 9.625 1.00 8.81 92 LEU A CA 1
ATOM 701 C C . LEU A 1 92 ? 40.165 -1.723 9.473 1.00 6.73 92 LEU A C 1
ATOM 702 O O . LEU A 1 92 ? 39.900 -0.891 8.588 1.00 9.29 92 LEU A O 1
ATOM 707 N N . LEU A 1 93 ? 41.182 -1.639 10.326 1.00 7.31 93 LEU A N 1
ATOM 708 C CA . LEU A 1 93 ? 42.093 -0.495 10.197 1.00 7.77 93 LEU A CA 1
ATOM 709 C C . LEU A 1 93 ? 42.772 -0.438 8.806 1.00 9.24 93 LEU A C 1
ATOM 710 O O . LEU A 1 93 ? 42.929 0.586 8.134 1.00 9.75 93 LEU A O 1
ATOM 715 N N . ASP A 1 94 ? 43.240 -1.623 8.374 1.00 8.99 94 ASP A N 1
ATOM 716 C CA . ASP A 1 94 ? 43.915 -1.824 7.107 1.00 7.68 94 ASP A CA 1
ATOM 717 C C . ASP A 1 94 ? 43.018 -1.384 5.945 1.00 7.19 94 ASP A C 1
ATOM 718 O O . ASP A 1 94 ? 43.416 -0.635 5.060 1.00 9.80 94 ASP A O 1
ATOM 723 N N . GLN A 1 95 ? 41.775 -1.848 5.957 1.00 7.23 95 GLN A N 1
ATOM 724 C CA . GLN A 1 95 ? 40.838 -1.494 4.946 1.00 10.36 95 GLN A CA 1
ATOM 725 C C . GLN A 1 95 ? 40.432 -0.012 5.005 1.00 8.30 95 GLN A C 1
ATOM 726 O O . GLN A 1 95 ? 40.514 0.646 3.994 1.00 10.59 95 GLN A O 1
ATOM 732 N N . MET A 1 96 ? 39.960 0.457 6.173 1.00 8.78 96 MET A N 1
ATOM 733 C CA . MET A 1 96 ? 39.532 1.868 6.243 1.00 10.82 96 MET A CA 1
ATOM 734 C C . MET A 1 96 ? 40.616 2.909 5.789 1.00 9.67 96 MET A C 1
ATOM 735 O O . MET A 1 96 ? 40.318 3.896 5.069 1.00 9.38 96 MET A O 1
ATOM 740 N N . SER A 1 97 ? 41.851 2.639 6.255 1.00 8.99 97 SER A N 1
ATOM 741 C CA . SER A 1 97 ? 42.961 3.530 5.936 1.00 11.32 97 SER A CA 1
ATOM 742 C C . SER A 1 97 ? 43.645 3.230 4.641 1.00 11.90 97 SER A C 1
ATOM 743 O O . SER A 1 97 ? 44.564 3.947 4.263 1.00 12.24 97 SER A O 1
ATOM 746 N N . LYS A 1 98 ? 43.236 2.176 3.962 1.00 8.68 98 LYS A N 1
ATOM 747 C CA . LYS A 1 98 ? 43.889 1.856 2.735 1.00 9.60 98 LYS A CA 1
ATOM 748 C C . LYS A 1 98 ? 45.377 1.564 2.910 1.00 9.79 98 LYS A C 1
ATOM 749 O O . LYS A 1 98 ? 46.229 2.087 2.224 1.00 11.83 98 LYS A O 1
ATOM 755 N N . GLY A 1 99 ? 45.686 0.677 3.855 1.00 10.82 99 GLY A N 1
ATOM 756 C CA . GLY A 1 99 ? 47.048 0.174 4.097 1.00 9.52 99 GLY A CA 1
ATOM 757 C C . GLY A 1 99 ? 48.018 1.032 4.910 1.00 10.76 99 GLY A C 1
ATOM 758 O O . GLY A 1 99 ? 49.215 0.806 4.843 1.00 11.51 99 GLY A O 1
ATOM 759 N N . ARG A 1 100 ? 47.501 1.994 5.705 1.00 9.42 100 ARG A N 1
ATOM 760 C CA . ARG A 1 100 ? 48.356 2.875 6.487 1.00 9.04 100 ARG A CA 1
ATOM 761 C C . ARG A 1 100 ? 48.554 2.483 7.937 1.00 11.45 100 ARG A C 1
ATOM 762 O O . ARG A 1 100 ? 49.222 3.198 8.670 1.00 10.86 100 ARG A O 1
ATOM 770 N N . PHE A 1 101 ? 47.983 1.352 8.326 1.00 7.44 101 PHE A N 1
ATOM 771 C CA . PHE A 1 101 ? 48.125 0.885 9.677 1.00 8.47 101 PHE A CA 1
ATOM 772 C C . PHE A 1 101 ? 49.363 -0.053 9.806 1.00 9.92 101 PHE A C 1
ATOM 773 O O . PHE A 1 101 ? 49.662 -0.884 8.922 1.00 10.12 101 PHE A O 1
ATOM 781 N N . ARG A 1 102 ? 50.080 0.092 10.918 1.00 9.20 102 ARG A N 1
ATOM 782 C CA . ARG A 1 102 ? 51.305 -0.671 11.220 1.00 10.32 102 ARG A CA 1
ATOM 783 C C . ARG A 1 102 ? 51.037 -1.329 12.553 1.00 16.66 102 ARG A C 1
ATOM 784 O O . ARG A 1 102 ? 50.733 -0.697 13.567 1.00 12.37 102 ARG A O 1
ATOM 792 N N . PHE A 1 103 ? 51.146 -2.646 12.532 1.00 11.57 103 PHE A N 1
ATOM 793 C CA . PHE A 1 103 ? 50.822 -3.448 13.669 1.00 10.78 103 PHE A CA 1
ATOM 794 C C . PHE A 1 103 ? 51.956 -3.878 14.546 1.00 12.42 103 PHE A C 1
ATOM 795 O O . PHE A 1 103 ? 52.455 -5.017 14.406 1.00 13.27 103 PHE A O 1
ATOM 803 N N . GLY A 1 104 ? 52.339 -3.004 15.489 1.00 10.62 104 GLY A N 1
ATOM 804 C CA . GLY A 1 104 ? 53.420 -3.303 16.445 1.00 11.85 104 GLY A CA 1
ATOM 805 C C . GLY A 1 104 ? 52.847 -4.141 17.629 1.00 13.46 104 GLY A C 1
ATOM 806 O O . GLY A 1 104 ? 51.801 -3.798 18.207 1.00 12.51 104 GLY A O 1
ATOM 807 N N . ILE A 1 105 ? 53.535 -5.231 18.006 1.00 13.40 105 ILE A N 1
ATOM 808 C CA . ILE A 1 105 ? 53.058 -6.123 19.095 1.00 15.14 105 ILE A CA 1
ATOM 809 C C . ILE A 1 105 ? 54.104 -6.427 20.150 1.00 15.47 105 ILE A C 1
ATOM 810 O O . ILE A 1 105 ? 55.303 -6.319 19.896 1.00 15.02 105 ILE A O 1
ATOM 815 N N . CYS A 1 106 ? 53.617 -6.821 21.304 1.00 14.03 106 CYS A N 1
ATOM 816 C CA . CYS A 1 106 ? 54.509 -7.185 22.377 1.00 14.50 106 CYS A CA 1
ATOM 817 C C . CYS A 1 106 ? 53.804 -8.181 23.270 1.00 14.78 106 CYS A C 1
ATOM 818 O O . CYS A 1 106 ? 52.573 -8.391 23.138 1.00 15.28 106 CYS A O 1
ATOM 821 N N . ARG A 1 107 ? 54.627 -8.787 24.143 1.00 17.06 107 ARG A N 1
ATOM 822 C CA . ARG A 1 107 ? 54.249 -9.824 25.145 1.00 21.10 107 ARG A CA 1
ATOM 823 C C . ARG A 1 107 ? 53.386 -9.235 26.269 1.00 19.36 107 ARG A C 1
ATOM 824 O O . ARG A 1 107 ? 52.446 -9.872 26.722 1.00 20.90 107 ARG A O 1
ATOM 832 N N . GLY A 1 108 ? 53.751 -8.041 26.765 1.00 17.73 108 GLY A N 1
ATOM 833 C CA . GLY A 1 108 ? 53.011 -7.406 27.872 1.00 16.98 108 GLY A CA 1
ATOM 834 C C . GLY A 1 108 ? 53.893 -7.390 29.125 1.00 30.44 108 GLY A C 1
ATOM 835 O O . GLY A 1 108 ? 54.427 -8.418 29.519 1.00 28.84 108 GLY A O 1
ATOM 836 N N . LEU A 1 109 ? 54.045 -6.238 29.739 1.00 20.33 109 LEU A N 1
ATOM 837 C CA . LEU A 1 109 ? 54.900 -6.125 30.924 1.00 31.19 109 LEU A CA 1
ATOM 838 C C . LEU A 1 109 ? 54.200 -6.110 32.262 1.00 27.99 109 LEU A C 1
ATOM 839 O O . LEU A 1 109 ? 54.821 -6.396 33.272 1.00 24.93 109 LEU A O 1
ATOM 844 N N . TYR A 1 110 ? 52.945 -5.711 32.303 1.00 21.18 110 TYR A N 1
ATOM 845 C CA . TYR A 1 110 ? 52.232 -5.550 33.567 1.00 20.72 110 TYR A CA 1
ATOM 846 C C . TYR A 1 110 ? 51.205 -6.578 33.993 1.00 18.89 110 TYR A C 1
ATOM 847 O O . TYR A 1 110 ? 50.227 -6.836 33.318 1.00 18.98 110 TYR A O 1
ATOM 856 N N . ASP A 1 111 ? 51.448 -7.128 35.156 1.00 15.59 111 ASP A N 1
ATOM 857 C CA . ASP A 1 111 ? 50.573 -8.113 35.643 1.00 15.47 111 ASP A CA 1
ATOM 858 C C . ASP A 1 111 ? 49.130 -7.694 35.778 1.00 25.82 111 ASP A C 1
ATOM 859 O O . ASP A 1 111 ? 48.216 -8.502 35.626 1.00 19.41 111 ASP A O 1
ATOM 864 N N . LYS A 1 112 ? 48.905 -6.403 36.053 1.00 16.42 112 LYS A N 1
ATOM 865 C CA . LYS A 1 112 ? 47.553 -5.912 36.223 1.00 15.03 112 LYS A CA 1
ATOM 866 C C . LYS A 1 112 ? 46.705 -6.199 35.011 1.00 15.76 112 LYS A C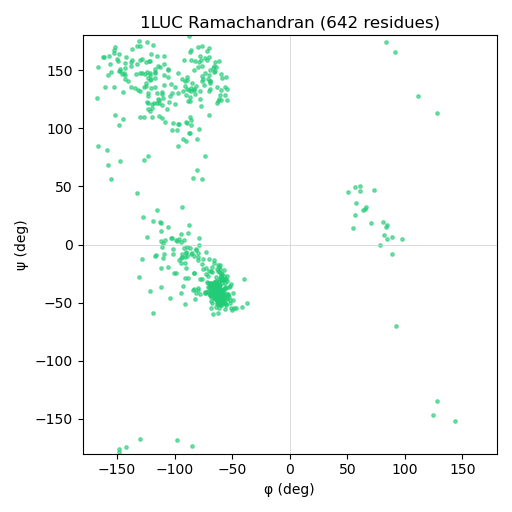 1
ATOM 867 O O . LYS A 1 112 ? 45.519 -6.474 35.129 1.00 17.10 112 LYS A O 1
ATOM 873 N N . ASP A 1 113 ? 47.297 -6.095 33.823 1.00 19.38 113 ASP A N 1
ATOM 874 C CA . ASP A 1 113 ? 46.523 -6.322 32.600 1.00 17.35 113 ASP A CA 1
ATOM 875 C C . ASP A 1 113 ? 46.003 -7.729 32.480 1.00 15.89 113 ASP A C 1
ATOM 876 O O . ASP A 1 113 ? 44.828 -7.942 32.100 1.00 15.58 113 ASP A O 1
ATOM 881 N N . PHE A 1 114 ? 46.915 -8.663 32.813 1.00 19.47 114 PHE A N 1
ATOM 882 C CA . PHE A 1 114 ? 46.585 -10.092 32.774 1.00 17.76 114 PHE A CA 1
ATOM 883 C C . PHE A 1 114 ? 45.489 -10.399 33.799 1.00 18.21 114 PHE A C 1
ATOM 884 O O . PHE A 1 114 ? 44.478 -11.089 33.518 1.00 20.53 114 PHE A O 1
ATOM 892 N N . ARG A 1 115 ? 45.691 -9.820 34.982 1.00 18.13 115 ARG A N 1
ATOM 893 C CA . ARG A 1 115 ? 44.760 -9.997 36.070 1.00 16.30 115 ARG A CA 1
ATOM 894 C C . ARG A 1 115 ? 43.323 -9.580 35.733 1.00 19.41 115 ARG A C 1
ATOM 895 O O . ARG A 1 115 ? 42.358 -10.317 35.953 1.00 21.61 115 ARG A O 1
ATOM 903 N N . VAL A 1 116 ? 43.158 -8.363 35.186 1.00 15.57 116 VAL A N 1
ATOM 904 C CA . VAL A 1 116 ? 41.849 -7.864 34.841 1.00 13.43 116 VAL A CA 1
ATOM 905 C C . VAL A 1 116 ? 41.229 -8.496 33.610 1.00 14.59 116 VAL A C 1
ATOM 906 O O . VAL A 1 116 ? 40.016 -8.763 33.573 1.00 14.74 116 VAL A O 1
ATOM 910 N N . PHE A 1 117 ? 42.078 -8.686 32.590 1.00 14.67 117 PHE A N 1
ATOM 911 C CA . PHE A 1 117 ? 41.613 -9.223 31.316 1.00 15.52 117 PHE A CA 1
ATOM 912 C C . PHE A 1 117 ? 41.471 -10.727 31.282 1.00 23.85 117 PHE A C 1
ATOM 913 O O . PHE A 1 117 ? 40.970 -11.285 30.280 1.00 20.41 117 PHE A O 1
ATOM 921 N N . GLY A 1 118 ? 41.906 -11.328 32.411 1.00 20.16 118 GLY A N 1
ATOM 922 C CA . GLY A 1 118 ? 41.836 -12.769 32.652 1.00 22.48 118 GLY A CA 1
ATOM 923 C C . GLY A 1 118 ? 42.833 -13.612 31.848 1.00 23.22 118 GLY A C 1
ATOM 924 O O . GLY A 1 118 ? 42.468 -14.631 31.273 1.00 36.24 118 GLY A O 1
ATOM 925 N N . THR A 1 119 ? 44.094 -13.216 31.811 1.00 21.49 119 THR A N 1
ATOM 926 C CA . THR A 1 119 ? 45.083 -13.963 31.066 1.00 20.83 119 THR A CA 1
ATOM 927 C C . THR A 1 119 ? 46.162 -14.386 32.045 1.00 19.60 119 THR A C 1
ATOM 928 O O . THR A 1 119 ? 46.308 -13.766 33.074 1.00 22.99 119 THR A O 1
ATOM 932 N N . ASP A 1 120 ? 46.930 -15.436 31.722 1.00 24.43 120 ASP A N 1
ATOM 933 C CA . ASP A 1 120 ? 47.982 -15.885 32.612 1.00 31.55 120 ASP A CA 1
ATOM 934 C C . ASP A 1 120 ? 49.312 -15.304 32.169 1.00 29.87 120 ASP A C 1
ATOM 935 O O . ASP A 1 120 ? 49.903 -15.800 31.194 1.00 24.78 120 ASP A O 1
ATOM 940 N N . MET A 1 121 ? 49.768 -14.282 32.907 1.00 24.62 121 MET A N 1
ATOM 941 C CA . MET A 1 121 ? 51.022 -13.641 32.572 1.00 24.92 121 MET A CA 1
ATOM 942 C C . MET A 1 121 ? 52.183 -14.596 32.471 1.00 42.54 121 MET A C 1
ATOM 943 O O . MET A 1 121 ? 53.148 -14.313 31.741 1.00 22.60 121 MET A O 1
ATOM 948 N N . ASP A 1 122 ? 52.082 -15.695 33.208 1.00 24.79 122 ASP A N 1
ATOM 949 C CA . ASP A 1 122 ? 53.125 -16.712 33.214 1.00 24.97 122 ASP A CA 1
ATOM 950 C C . ASP A 1 122 ? 53.278 -17.316 31.859 1.00 26.75 122 ASP A C 1
ATOM 951 O O . ASP A 1 122 ? 54.339 -17.905 31.596 1.00 28.27 122 ASP A O 1
ATOM 956 N N . ASN A 1 123 ? 52.225 -17.187 31.026 1.00 19.36 123 ASN A N 1
ATOM 957 C CA . ASN A 1 123 ? 52.318 -17.777 29.703 1.00 29.15 123 ASN A CA 1
ATOM 958 C C . ASN A 1 123 ? 52.363 -16.762 28.613 1.00 21.31 123 ASN A C 1
ATOM 959 O O . ASN A 1 123 ? 52.054 -17.117 27.489 1.00 21.30 123 ASN A O 1
ATOM 964 N N . SER A 1 124 ? 52.704 -15.548 28.940 1.00 18.81 124 SER A N 1
ATOM 965 C CA . SER A 1 124 ? 52.725 -14.518 27.926 1.00 19.37 124 SER A CA 1
ATOM 966 C C . SER A 1 124 ? 53.476 -14.865 26.641 1.00 23.79 124 SER A C 1
ATOM 967 O O . SER A 1 124 ? 53.013 -14.567 25.526 1.00 20.14 124 SER A O 1
ATOM 970 N N . ARG A 1 125 ? 54.636 -15.499 26.742 1.00 20.95 125 ARG A N 1
ATOM 971 C CA . ARG A 1 125 ? 55.369 -15.856 25.525 1.00 19.33 125 ARG A CA 1
ATOM 972 C C . ARG A 1 125 ? 54.574 -16.766 24.603 1.00 18.49 125 ARG A C 1
ATOM 973 O O . ARG A 1 125 ? 54.453 -16.505 23.401 1.00 21.54 125 ARG A O 1
ATOM 981 N N . ALA A 1 126 ? 54.049 -17.884 25.169 1.00 16.59 126 ALA A N 1
ATOM 982 C CA . ALA A 1 126 ? 53.266 -18.886 24.423 1.00 25.75 126 ALA A CA 1
ATOM 983 C C . ALA A 1 126 ? 52.018 -18.273 23.808 1.00 20.90 126 ALA A C 1
ATOM 984 O O . ALA A 1 126 ? 51.607 -18.531 22.657 1.00 17.08 126 ALA A O 1
ATOM 986 N N . LEU A 1 127 ? 51.403 -17.422 24.624 1.00 18.24 127 LEU A N 1
ATOM 987 C CA . LEU A 1 127 ? 50.188 -16.721 24.182 1.00 20.94 127 LEU A CA 1
ATOM 988 C C . LEU A 1 127 ? 50.458 -15.779 23.003 1.00 20.49 127 LEU A C 1
ATOM 989 O O . LEU A 1 127 ? 49.724 -15.776 21.991 1.00 17.57 127 LEU A O 1
ATOM 994 N N . MET A 1 128 ? 51.536 -14.978 23.110 1.00 18.62 128 MET A N 1
ATOM 995 C CA . MET A 1 128 ? 51.859 -14.089 22.012 1.00 17.24 128 MET A CA 1
ATOM 996 C C . MET A 1 128 ? 52.095 -14.888 20.718 1.00 18.18 128 MET A C 1
ATOM 997 O O . MET A 1 128 ? 51.595 -14.578 19.637 1.00 14.70 128 MET A O 1
ATOM 1002 N N . ASP A 1 129 ? 52.889 -15.976 20.853 1.00 15.52 129 ASP A N 1
ATOM 1003 C CA . ASP A 1 129 ? 53.165 -16.832 19.687 1.00 14.23 129 ASP A CA 1
ATOM 1004 C C . ASP A 1 129 ? 51.885 -17.448 19.119 1.00 13.74 129 ASP A C 1
ATOM 1005 O O . ASP A 1 129 ? 51.665 -17.478 17.898 1.00 17.96 129 ASP A O 1
ATOM 1010 N N . CYS A 1 130 ? 51.016 -17.948 20.016 1.00 15.54 130 CYS A N 1
ATOM 1011 C CA . CYS A 1 130 ? 49.768 -18.586 19.578 1.00 14.27 130 CYS A CA 1
ATOM 1012 C C . CYS A 1 130 ? 48.828 -17.638 18.860 1.00 14.71 130 CYS A C 1
ATOM 1013 O O . CYS A 1 130 ? 48.304 -17.915 17.777 1.00 14.65 130 CYS A O 1
ATOM 1016 N N . TRP A 1 131 ? 48.624 -16.473 19.530 1.00 16.28 131 TRP A N 1
ATOM 1017 C CA . TRP A 1 131 ? 47.726 -15.431 18.984 1.00 15.13 131 TRP A CA 1
ATOM 1018 C C . TRP A 1 131 ? 48.218 -14.955 17.632 1.00 14.82 131 TRP A C 1
ATOM 1019 O O . TRP A 1 131 ? 47.453 -14.722 16.690 1.00 16.11 131 TRP A O 1
ATOM 1030 N N . TYR A 1 132 ? 49.532 -14.788 17.527 1.00 14.65 132 TYR A N 1
ATOM 1031 C CA . TYR A 1 132 ? 50.098 -14.342 16.233 1.00 13.66 132 TYR A CA 1
ATOM 1032 C C . TYR A 1 132 ? 49.799 -15.359 15.111 1.00 16.26 132 TYR A C 1
ATOM 1033 O O . TYR A 1 132 ? 49.414 -15.014 13.961 1.00 17.45 132 TYR A O 1
ATOM 1042 N N . ASP A 1 133 ? 49.981 -16.654 15.409 1.00 17.56 133 ASP A N 1
ATOM 1043 C CA . ASP A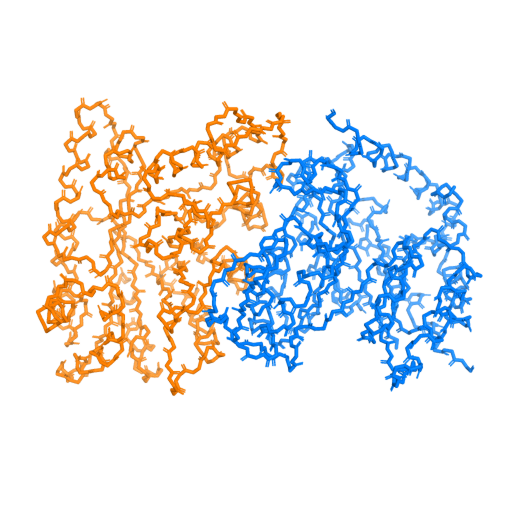 1 133 ? 49.708 -17.672 14.373 1.00 19.24 133 ASP A CA 1
ATOM 1044 C C . ASP A 1 133 ? 48.234 -17.632 13.972 1.00 11.44 133 ASP A C 1
ATOM 1045 O O . ASP A 1 133 ? 47.921 -17.746 12.813 1.00 12.95 133 ASP A O 1
ATOM 1050 N N . LEU A 1 134 ? 47.329 -17.454 14.947 1.00 11.91 134 LEU A N 1
ATOM 1051 C CA . LEU A 1 134 ? 45.908 -17.408 14.603 1.00 12.81 134 LEU A CA 1
ATOM 1052 C C . LEU A 1 134 ? 45.598 -16.182 13.765 1.00 15.31 134 LEU A C 1
ATOM 1053 O O . LEU A 1 134 ? 44.876 -16.265 12.782 1.00 12.89 134 LEU A O 1
ATOM 1058 N N . MET A 1 135 ? 46.123 -14.986 14.175 1.00 15.83 135 MET A N 1
ATOM 1059 C CA . MET A 1 135 ? 45.842 -13.771 13.393 1.00 13.13 135 MET A CA 1
ATOM 1060 C C . MET A 1 135 ? 46.401 -13.856 12.002 1.00 9.08 135 MET A C 1
ATOM 1061 O O . MET A 1 135 ? 45.754 -13.508 11.035 1.00 11.82 135 MET A O 1
ATOM 1066 N N . LYS A 1 136 ? 47.617 -14.337 11.896 1.00 12.72 136 LYS A N 1
ATOM 1067 C CA . LYS A 1 136 ? 48.241 -14.460 10.585 1.00 11.80 136 LYS A CA 1
ATOM 1068 C C . LYS A 1 136 ? 47.442 -15.422 9.674 1.00 13.22 136 LYS A C 1
ATOM 1069 O O . LYS A 1 136 ? 47.275 -15.247 8.462 1.00 13.52 136 LYS A O 1
ATOM 1075 N N . GLU A 1 137 ? 46.896 -16.483 10.271 1.00 10.82 137 GLU A N 1
ATOM 1076 C CA . GLU A 1 137 ? 46.083 -17.391 9.495 1.00 13.01 137 GLU A CA 1
ATOM 1077 C C . GLU A 1 137 ? 44.894 -16.630 8.933 1.00 12.62 137 GLU A C 1
ATOM 1078 O O . GLU A 1 137 ? 44.519 -16.732 7.764 1.00 14.38 137 GLU A O 1
ATOM 1084 N N . GLY A 1 138 ? 44.278 -15.792 9.791 1.00 13.74 138 GLY A N 1
ATOM 1085 C CA . GLY A 1 138 ? 43.140 -15.015 9.292 1.00 11.24 138 GLY A CA 1
ATOM 1086 C C . GLY A 1 138 ? 43.540 -14.046 8.203 1.00 8.28 138 GLY A C 1
ATOM 1087 O O . GLY A 1 138 ? 42.885 -13.870 7.193 1.00 11.28 138 GLY A O 1
ATOM 1088 N N . PHE A 1 139 ? 44.660 -13.368 8.425 1.00 10.25 139 PHE A N 1
ATOM 1089 C CA . PHE A 1 139 ? 45.129 -12.397 7.444 1.00 11.29 139 PHE A CA 1
ATOM 1090 C C . PHE A 1 139 ? 45.380 -13.077 6.102 1.00 13.71 139 PHE A C 1
ATOM 1091 O O . PHE A 1 139 ? 45.049 -12.545 5.035 1.00 13.94 139 PHE A O 1
ATOM 1099 N N . ASN A 1 140 ? 45.989 -14.265 6.183 1.00 13.46 140 ASN A N 1
ATOM 1100 C CA . ASN A 1 140 ? 46.325 -14.958 4.961 1.00 11.14 140 ASN A CA 1
ATOM 1101 C C . ASN A 1 140 ? 45.230 -15.698 4.286 1.00 10.78 140 ASN A C 1
ATOM 1102 O O . ASN A 1 140 ? 45.173 -15.711 3.071 1.00 15.22 140 ASN A O 1
ATOM 1107 N N . GLU A 1 141 ? 44.386 -16.332 5.090 1.00 13.75 141 GLU A N 1
ATOM 1108 C CA . GLU A 1 141 ? 43.349 -17.156 4.521 1.00 14.96 141 GLU A CA 1
ATOM 1109 C C . GLU A 1 141 ? 41.929 -16.657 4.542 1.00 15.73 141 GLU A C 1
ATOM 1110 O O . GLU A 1 141 ? 41.116 -17.177 3.784 1.00 16.59 141 GLU A O 1
ATOM 1116 N N . GLY A 1 142 ? 41.591 -15.702 5.387 1.00 13.63 142 GLY A N 1
ATOM 1117 C CA . GLY A 1 142 ? 40.214 -15.197 5.451 1.00 11.75 142 GLY A CA 1
ATOM 1118 C C . GLY A 1 142 ? 39.344 -15.979 6.426 1.00 12.01 142 GLY A C 1
ATOM 1119 O O . GLY A 1 142 ? 38.134 -15.785 6.552 1.00 14.23 142 GLY A O 1
ATOM 1120 N N . TYR A 1 143 ? 39.971 -16.891 7.156 1.00 14.04 143 TYR A N 1
ATOM 1121 C CA . TYR A 1 143 ? 39.298 -17.720 8.127 1.00 14.62 143 TYR A CA 1
ATOM 1122 C C . TYR A 1 143 ? 40.270 -18.022 9.221 1.00 14.19 143 TYR A C 1
ATOM 1123 O O . TYR A 1 143 ? 41.490 -17.971 9.075 1.00 13.92 143 TYR A O 1
ATOM 1132 N N . ILE A 1 144 ? 39.727 -18.362 10.356 1.00 13.51 144 ILE A N 1
ATOM 1133 C CA . ILE A 1 144 ? 40.566 -18.725 11.484 1.00 13.68 144 ILE A CA 1
ATOM 1134 C C . ILE A 1 144 ? 39.886 -19.882 12.260 1.00 15.66 144 ILE A C 1
ATOM 1135 O O . ILE A 1 144 ? 38.672 -19.869 12.435 1.00 14.93 144 ILE A O 1
ATOM 1140 N N . ALA A 1 145 ? 40.657 -20.855 12.775 1.00 15.30 145 ALA A N 1
ATOM 1141 C CA . ALA A 1 145 ? 40.131 -21.956 13.596 1.00 18.07 145 ALA A CA 1
ATOM 1142 C C . ALA A 1 145 ? 41.189 -22.250 14.638 1.00 19.58 145 ALA A C 1
ATOM 1143 O O . ALA A 1 145 ? 42.383 -22.102 14.375 1.00 20.74 145 ALA A O 1
ATOM 1145 N N . ALA A 1 146 ? 40.766 -22.660 15.823 1.00 16.52 146 ALA A N 1
ATOM 1146 C CA . ALA A 1 146 ? 41.719 -22.969 16.874 1.00 15.38 146 ALA A CA 1
ATOM 1147 C C . ALA A 1 146 ? 41.315 -24.207 17.702 1.00 22.02 146 ALA A C 1
ATOM 1148 O O . ALA A 1 146 ? 40.177 -24.442 18.070 1.00 18.35 146 ALA A O 1
ATOM 1150 N N . ASP A 1 147 ? 42.305 -24.982 18.037 1.00 23.53 147 ASP A N 1
ATOM 1151 C CA . ASP A 1 147 ? 42.084 -26.153 18.848 1.00 26.45 147 ASP A CA 1
ATOM 1152 C C . ASP A 1 147 ? 43.434 -26.444 19.446 1.00 27.05 147 ASP A C 1
ATOM 1153 O O . ASP A 1 147 ? 44.173 -27.282 18.907 1.00 34.02 147 ASP A O 1
ATOM 1158 N N . ASN A 1 148 ? 43.752 -25.723 20.509 1.00 25.38 148 ASN A N 1
ATOM 1159 C CA . ASN A 1 148 ? 45.031 -25.891 21.173 1.00 22.12 148 ASN A CA 1
ATOM 1160 C C . ASN A 1 148 ? 44.846 -25.760 22.653 1.00 19.91 148 ASN A C 1
ATOM 1161 O O . ASN A 1 148 ? 43.720 -25.632 23.138 1.00 28.27 148 ASN A O 1
ATOM 1166 N N . GLU A 1 149 ? 45.969 -25.775 23.356 1.00 23.60 149 GLU A N 1
ATOM 1167 C CA . GLU A 1 149 ? 45.944 -25.680 24.780 1.00 21.98 149 GLU A CA 1
ATOM 1168 C C . GLU A 1 149 ? 45.612 -24.325 25.297 1.00 39.18 149 GLU A C 1
ATOM 1169 O O . GLU A 1 149 ? 45.234 -24.198 26.467 1.00 28.55 149 GLU A O 1
ATOM 1175 N N . HIS A 1 150 ? 45.792 -23.320 24.440 1.00 26.02 150 HIS A N 1
ATOM 1176 C CA . HIS A 1 150 ? 45.482 -21.998 24.911 1.00 19.28 150 HIS A CA 1
ATOM 1177 C C . HIS A 1 150 ? 44.093 -21.566 24.602 1.00 16.24 150 HIS A C 1
ATOM 1178 O O . HIS A 1 150 ? 43.470 -20.838 25.406 1.00 28.07 150 HIS A O 1
ATOM 1185 N N . ILE A 1 151 ? 43.636 -21.999 23.425 1.00 18.56 151 ILE A N 1
ATOM 1186 C CA . ILE A 1 151 ? 42.324 -21.628 22.949 1.00 22.72 151 ILE A CA 1
ATOM 1187 C C . ILE A 1 151 ? 41.782 -22.631 21.956 1.00 14.34 151 ILE A C 1
ATOM 1188 O O . ILE A 1 151 ? 42.551 -23.286 21.280 1.00 24.47 151 ILE A O 1
ATOM 1193 N N . LYS A 1 152 ? 40.433 -22.634 21.893 1.00 20.22 152 LYS A N 1
ATOM 1194 C CA . LYS A 1 152 ? 39.634 -23.472 21.021 1.00 17.38 152 LYS A CA 1
ATOM 1195 C C . LYS A 1 152 ? 38.379 -22.794 20.523 1.00 16.96 152 LYS A C 1
ATOM 1196 O O . LYS A 1 152 ? 37.624 -22.251 21.305 1.00 22.39 152 LYS A O 1
ATOM 1202 N N . PHE A 1 153 ? 38.146 -22.855 19.246 1.00 16.73 153 PHE A N 1
ATOM 1203 C CA . PHE A 1 153 ? 36.949 -22.270 18.642 1.00 17.44 153 PHE A CA 1
ATOM 1204 C C . PHE A 1 153 ? 36.829 -22.810 17.244 1.00 14.34 153 PHE A C 1
ATOM 1205 O O . PHE A 1 153 ? 37.838 -23.176 16.597 1.00 17.81 153 PHE A O 1
ATOM 1213 N N . PRO A 1 154 ? 35.598 -22.870 16.747 1.00 13.63 154 PRO A N 1
ATOM 1214 C CA . PRO A 1 154 ? 35.377 -23.390 15.436 1.00 13.64 154 PRO A CA 1
ATOM 1215 C C . PRO A 1 154 ? 35.843 -22.475 14.311 1.00 20.91 154 PRO A C 1
ATOM 1216 O O . PRO A 1 154 ? 35.997 -21.274 14.489 1.00 20.24 154 PRO A O 1
ATOM 1220 N N . LYS A 1 155 ? 36.066 -23.044 13.134 1.00 17.46 155 LYS A N 1
ATOM 1221 C CA . LYS A 1 155 ? 36.487 -22.293 11.999 1.00 17.34 155 LYS A CA 1
ATOM 1222 C C . LYS A 1 155 ? 35.447 -21.237 11.632 1.00 26.21 155 LYS A C 1
ATOM 1223 O O . LYS A 1 155 ? 34.266 -21.533 11.472 1.00 18.21 155 LYS A O 1
ATOM 1229 N N . ILE A 1 156 ? 35.899 -19.976 11.480 1.00 14.75 156 ILE A N 1
ATOM 1230 C CA . ILE A 1 156 ? 34.972 -18.890 11.132 1.00 14.16 156 ILE A CA 1
ATOM 1231 C C . ILE A 1 156 ? 35.527 -18.056 9.999 1.00 13.93 156 ILE A C 1
ATOM 1232 O O . ILE A 1 156 ? 36.744 -17.966 9.805 1.00 12.88 156 ILE A O 1
ATOM 1237 N N . GLN A 1 157 ? 34.617 -17.437 9.300 1.00 13.80 157 GLN A N 1
ATOM 1238 C CA . GLN A 1 157 ? 35.020 -16.541 8.237 1.00 14.23 157 GLN A CA 1
ATOM 1239 C C . GLN A 1 157 ? 35.451 -15.243 8.985 1.00 12.91 157 GLN A C 1
ATOM 1240 O O . GLN A 1 157 ? 34.743 -14.780 9.891 1.00 13.36 157 GLN A O 1
ATOM 1246 N N . LEU A 1 158 ? 36.608 -14.685 8.646 1.00 11.05 158 LEU A N 1
ATOM 1247 C CA . LEU A 1 158 ? 37.104 -13.459 9.270 1.00 11.63 158 LEU A CA 1
ATOM 1248 C C . LEU A 1 158 ? 36.792 -12.273 8.342 1.00 12.34 158 LEU A C 1
ATOM 1249 O O . LEU A 1 158 ? 37.237 -12.274 7.194 1.00 14.36 158 LEU A O 1
ATOM 1254 N N . ASN A 1 159 ? 36.018 -11.277 8.827 1.00 11.03 159 ASN A N 1
ATOM 1255 C CA . ASN A 1 159 ? 35.717 -10.103 8.038 1.00 10.87 159 ASN A CA 1
ATOM 1256 C C . ASN A 1 159 ? 36.432 -8.892 8.712 1.00 8.07 159 ASN A C 1
ATOM 1257 O O . ASN A 1 159 ? 36.657 -8.838 9.931 1.00 10.40 159 ASN A O 1
ATOM 1262 N N . PRO A 1 160 ? 36.768 -7.881 7.897 1.00 11.61 160 PRO A N 1
ATOM 1263 C CA . PRO A 1 160 ? 36.654 -7.893 6.458 1.00 9.23 160 PRO A CA 1
ATOM 1264 C C . PRO A 1 160 ? 37.986 -8.586 5.985 1.00 7.25 160 PRO A C 1
ATOM 1265 O O . PRO A 1 160 ? 38.769 -9.045 6.825 1.00 10.58 160 PRO A O 1
ATOM 1269 N N . SER A 1 161 ? 38.242 -8.616 4.679 1.00 11.34 161 SER A N 1
ATOM 1270 C CA . SER A 1 161 ? 39.500 -9.194 4.208 1.00 11.55 161 SER A CA 1
ATOM 1271 C C . SER A 1 161 ? 40.626 -8.177 4.440 1.00 12.62 161 SER A C 1
ATOM 1272 O O . SER A 1 161 ? 40.406 -6.980 4.624 1.00 12.54 161 SER A O 1
ATOM 1275 N N . ALA A 1 162 ? 41.851 -8.649 4.486 1.00 12.49 162 ALA A N 1
ATOM 1276 C CA . ALA A 1 162 ? 43.009 -7.781 4.680 1.00 14.17 162 ALA A CA 1
ATOM 1277 C C . ALA A 1 162 ? 43.177 -6.934 3.404 1.00 12.65 162 ALA A C 1
ATOM 1278 O O . ALA A 1 162 ? 42.969 -7.424 2.295 1.00 15.01 162 ALA A O 1
ATOM 1280 N N . TYR A 1 163 ? 43.534 -5.651 3.576 1.00 9.68 163 TYR A N 1
ATOM 1281 C CA . TYR A 1 163 ? 43.761 -4.759 2.448 1.00 10.51 163 TYR A CA 1
ATOM 1282 C C . TYR A 1 163 ? 45.202 -5.023 1.916 1.00 10.33 163 TYR A C 1
ATOM 1283 O O . TYR A 1 163 ? 45.472 -5.053 0.715 1.00 12.71 163 TYR A O 1
ATOM 1292 N N . THR A 1 164 ? 46.110 -5.186 2.865 1.00 11.67 164 THR A N 1
ATOM 1293 C CA . THR A 1 164 ? 47.523 -5.450 2.612 1.00 13.94 164 THR A CA 1
ATOM 1294 C C . THR A 1 164 ? 47.674 -6.956 2.541 1.00 10.54 164 THR A C 1
ATOM 1295 O O . THR A 1 164 ? 47.254 -7.653 3.467 1.00 11.95 164 THR A O 1
ATOM 1299 N N . GLN A 1 165 ? 48.304 -7.420 1.460 1.00 14.47 165 GLN A N 1
ATOM 1300 C CA . GLN A 1 165 ? 48.526 -8.861 1.296 1.00 12.79 165 GLN A CA 1
ATOM 1301 C C . GLN A 1 165 ? 49.254 -9.387 2.532 1.00 10.93 165 GLN A C 1
ATOM 1302 O O . GLN A 1 165 ? 50.327 -8.895 2.909 1.00 13.20 165 GLN A O 1
ATOM 1308 N N . GLY A 1 166 ? 48.677 -10.394 3.201 1.00 12.31 166 GLY A N 1
ATOM 1309 C CA . GLY A 1 166 ? 49.290 -10.951 4.386 1.00 12.36 166 GLY A CA 1
ATOM 1310 C C . GLY A 1 166 ? 48.994 -10.208 5.687 1.00 11.90 166 GLY A C 1
ATOM 1311 O O . GLY A 1 166 ? 49.527 -10.549 6.740 1.00 11.47 166 GLY A O 1
ATOM 1312 N N . GLY A 1 167 ? 48.122 -9.198 5.575 1.00 11.68 167 GLY A N 1
ATOM 1313 C CA . GLY A 1 167 ? 47.742 -8.440 6.747 1.00 11.07 167 GLY A CA 1
ATOM 1314 C C . GLY A 1 167 ? 48.649 -7.207 6.956 1.00 13.17 167 GLY A C 1
ATOM 1315 O O . GLY A 1 167 ? 49.739 -7.094 6.348 1.00 12.28 167 GLY A O 1
ATOM 1316 N N . ALA A 1 168 ? 48.204 -6.276 7.821 1.00 11.58 168 ALA A N 1
ATOM 1317 C CA . ALA A 1 168 ? 49.017 -5.065 8.063 1.00 8.57 168 ALA A CA 1
ATOM 1318 C C . ALA A 1 168 ? 50.378 -5.445 8.489 1.00 9.97 168 ALA A C 1
ATOM 1319 O O . ALA A 1 168 ? 50.541 -6.412 9.203 1.00 13.21 168 ALA A O 1
ATOM 1321 N N . PRO A 1 169 ? 51.374 -4.690 8.066 1.00 11.07 169 PRO A N 1
ATOM 1322 C CA . PRO A 1 169 ? 52.737 -5.014 8.428 1.00 12.38 169 PRO A CA 1
ATOM 1323 C C . PRO A 1 169 ? 52.954 -5.095 9.932 1.00 16.15 169 PRO A C 1
ATOM 1324 O O . PRO A 1 169 ? 52.614 -4.160 10.664 1.00 15.13 169 PRO A O 1
ATOM 1328 N N . VAL A 1 170 ? 53.538 -6.194 10.412 1.00 11.40 170 VAL A N 1
ATOM 1329 C CA . VAL A 1 170 ? 53.791 -6.403 11.820 1.00 10.70 170 VAL A CA 1
ATOM 1330 C C . VAL A 1 170 ? 55.184 -5.949 12.220 1.00 12.28 170 VAL A C 1
ATOM 1331 O O . VAL A 1 170 ? 56.131 -6.115 11.462 1.00 15.12 170 VAL A O 1
ATOM 1335 N N . TYR A 1 171 ? 55.285 -5.382 13.411 1.00 11.53 171 TYR A N 1
ATOM 1336 C CA . TYR A 1 171 ? 56.525 -4.907 14.001 1.00 11.70 171 TYR A CA 1
ATOM 1337 C C . TYR A 1 171 ? 56.600 -5.487 15.403 1.00 11.77 171 TYR A C 1
ATOM 1338 O O . TYR A 1 171 ? 55.570 -5.680 16.037 1.00 13.40 171 TYR A O 1
ATOM 1347 N N . VAL A 1 172 ? 57.797 -5.787 15.911 1.00 10.74 172 VAL A N 1
ATOM 1348 C CA . VAL A 1 172 ? 57.878 -6.345 17.207 1.00 11.42 172 VAL A CA 1
ATOM 1349 C C . VAL A 1 172 ? 58.800 -5.619 18.172 1.00 12.91 172 VAL A C 1
ATOM 1350 O O . VAL A 1 172 ? 59.954 -5.271 17.859 1.00 14.32 172 VAL A O 1
ATOM 1354 N N . VAL A 1 173 ? 58.285 -5.436 19.405 1.00 16.35 173 VAL A N 1
ATOM 1355 C CA . VAL A 1 173 ? 59.080 -4.836 20.481 1.00 15.63 173 VAL A CA 1
ATOM 1356 C C . VAL A 1 173 ? 59.720 -6.070 21.098 1.00 13.73 173 VAL A C 1
ATOM 1357 O O . VAL A 1 173 ? 59.035 -6.877 21.765 1.00 21.95 173 VAL A O 1
ATOM 1361 N N . ALA A 1 174 ? 61.022 -6.278 20.841 1.00 19.17 174 ALA A N 1
ATOM 1362 C CA . ALA A 1 174 ? 61.711 -7.458 21.341 1.00 21.22 174 ALA A CA 1
ATOM 1363 C C . ALA A 1 174 ? 62.450 -7.167 22.643 1.00 61.82 174 ALA A C 1
ATOM 1364 O O . ALA A 1 174 ? 63.506 -6.539 22.643 1.00 30.56 174 ALA A O 1
ATOM 1366 N N . GLU A 1 175 ? 61.872 -7.626 23.758 1.00 35.15 175 GLU A N 1
ATOM 1367 C CA . GLU A 1 175 ? 62.452 -7.350 25.059 1.00 65.59 175 GLU A CA 1
ATOM 1368 C C . GLU A 1 175 ? 63.442 -8.359 25.575 1.00 81.60 175 GLU A C 1
ATOM 1369 O O . GLU A 1 175 ? 64.075 -8.137 26.597 1.00 61.01 175 GLU A O 1
ATOM 1375 N N . SER A 1 176 ? 63.549 -9.461 24.853 1.00 32.77 176 SER A N 1
ATOM 1376 C CA . SER A 1 176 ? 64.423 -10.562 25.186 1.00 26.98 176 SER A CA 1
ATOM 1377 C C . SER A 1 176 ? 65.060 -11.174 23.945 1.00 37.69 176 SER A C 1
ATOM 1378 O O . SER A 1 176 ? 64.602 -10.974 22.813 1.00 28.35 176 SER A O 1
ATOM 1381 N N . ALA A 1 177 ? 66.147 -11.914 24.168 1.00 26.73 177 ALA A N 1
ATOM 1382 C CA . ALA A 1 177 ? 66.840 -12.549 23.080 1.00 22.59 177 ALA A CA 1
ATOM 1383 C C . ALA A 1 177 ? 65.868 -13.483 22.374 1.00 16.67 177 ALA A C 1
ATOM 1384 O O . ALA A 1 177 ? 65.830 -13.609 21.143 1.00 22.80 177 ALA A O 1
ATOM 1386 N N . SER A 1 178 ? 65.063 -14.152 23.194 1.00 20.82 178 SER A N 1
ATOM 1387 C CA . SER A 1 178 ? 64.103 -15.083 22.658 1.00 21.17 178 SER A CA 1
ATOM 1388 C C . SER A 1 178 ? 63.076 -14.333 21.823 1.00 17.04 178 SER A C 1
ATOM 1389 O O . SER A 1 178 ? 62.596 -14.829 20.794 1.00 19.46 178 SER A O 1
ATOM 1392 N N . THR A 1 179 ? 62.734 -13.128 22.243 1.00 18.56 179 THR A N 1
ATOM 1393 C CA . THR A 1 179 ? 61.786 -12.405 21.408 1.00 20.46 179 THR A CA 1
ATOM 1394 C C . THR A 1 179 ? 62.478 -11.977 20.098 1.00 15.66 179 THR A C 1
ATOM 1395 O O . THR A 1 179 ? 61.897 -12.024 19.018 1.00 15.98 179 THR A O 1
ATOM 1399 N N . THR A 1 180 ? 63.750 -11.621 20.193 1.00 15.51 180 THR A N 1
ATOM 1400 C CA . THR A 1 180 ? 64.465 -11.247 19.018 1.00 12.55 180 THR A CA 1
ATOM 1401 C C . THR A 1 180 ? 64.490 -12.397 18.048 1.00 15.96 180 THR A C 1
ATOM 1402 O O . THR A 1 180 ? 64.303 -12.200 16.842 1.00 15.64 180 THR A O 1
ATOM 1406 N N . GLU A 1 181 ? 64.734 -13.609 18.616 1.00 18.00 181 GLU A N 1
ATOM 1407 C CA . GLU A 1 181 ? 64.778 -14.796 17.748 1.00 18.87 181 GLU A CA 1
ATOM 1408 C C . GLU A 1 181 ? 63.437 -15.095 17.088 1.00 13.30 181 GLU A C 1
ATOM 1409 O O . GLU A 1 181 ? 63.383 -15.381 15.884 1.00 14.97 181 GLU A O 1
ATOM 1415 N N . TRP A 1 182 ? 62.369 -14.983 17.902 1.00 16.61 182 TRP A N 1
ATOM 1416 C CA . TRP A 1 182 ? 61.035 -15.228 17.438 1.00 12.09 182 TRP A CA 1
ATOM 1417 C C . TRP A 1 182 ? 60.719 -14.317 16.240 1.00 16.36 182 TRP A C 1
ATOM 1418 O O . TRP A 1 182 ? 60.160 -14.688 15.203 1.00 15.32 182 TRP A O 1
ATOM 1429 N N . ALA A 1 183 ? 61.108 -13.042 16.367 1.00 16.71 183 ALA A N 1
ATOM 1430 C CA . ALA A 1 183 ? 60.857 -12.085 15.280 1.00 15.82 183 ALA A CA 1
ATOM 1431 C C . ALA A 1 183 ? 61.636 -12.442 14.009 1.00 12.07 183 ALA A C 1
ATOM 1432 O O . ALA A 1 183 ? 61.144 -12.344 12.882 1.00 13.21 183 ALA A O 1
ATOM 1434 N N . ALA A 1 184 ? 62.907 -12.822 14.216 1.00 14.60 184 ALA A N 1
ATOM 1435 C CA . ALA A 1 184 ? 63.795 -13.189 13.127 1.00 13.48 184 ALA A CA 1
ATOM 1436 C C . ALA A 1 184 ? 63.290 -14.412 12.314 1.00 12.35 184 ALA A C 1
ATOM 1437 O O . ALA A 1 184 ? 63.395 -14.448 11.089 1.00 12.94 184 ALA A O 1
ATOM 1439 N N . GLU A 1 185 ? 62.755 -15.397 13.037 1.00 15.13 185 GLU A N 1
ATOM 1440 C CA . GLU A 1 185 ? 62.208 -16.600 12.390 1.00 15.32 185 GLU A CA 1
ATOM 1441 C C . GLU A 1 185 ? 61.062 -16.247 11.472 1.00 22.32 185 GLU A C 1
ATOM 1442 O O . GLU A 1 185 ? 60.753 -16.968 10.527 1.00 19.29 185 GLU A O 1
ATOM 1448 N N . ARG A 1 186 ? 60.409 -15.104 11.718 1.00 15.44 186 ARG A N 1
ATOM 1449 C CA . ARG A 1 186 ? 59.304 -14.697 10.887 1.00 12.43 186 ARG A CA 1
ATOM 1450 C C . ARG A 1 186 ? 59.654 -13.498 9.993 1.00 13.13 186 ARG A C 1
ATOM 1451 O O . ARG A 1 186 ? 58.804 -12.998 9.282 1.00 16.19 186 ARG A O 1
ATOM 1459 N N . GLY A 1 187 ? 60.915 -13.051 10.037 1.00 12.75 187 GLY A N 1
ATOM 1460 C CA . GLY A 1 187 ? 61.385 -11.957 9.219 1.00 13.40 187 GLY A CA 1
ATOM 1461 C C . GLY A 1 187 ? 60.685 -10.635 9.533 1.00 13.06 187 GLY A C 1
ATOM 1462 O O . GLY A 1 187 ? 60.548 -9.805 8.668 1.00 15.70 187 GLY A O 1
ATOM 1463 N N . LEU A 1 188 ? 60.268 -10.474 10.769 1.00 13.03 188 LEU A N 1
ATOM 1464 C CA . LEU A 1 188 ? 59.546 -9.258 11.228 1.00 14.09 188 LEU A CA 1
ATOM 1465 C C . LEU A 1 188 ? 60.492 -8.198 11.755 1.00 12.41 188 LEU A C 1
ATOM 1466 O O . LEU A 1 188 ? 61.401 -8.511 12.498 1.00 12.94 188 LEU A O 1
ATOM 1471 N N . PRO A 1 189 ? 60.258 -6.945 11.385 1.00 13.28 189 PRO A N 1
ATOM 1472 C CA . PRO A 1 189 ? 61.118 -5.862 11.870 1.00 10.16 189 PRO A CA 1
ATOM 1473 C C . PRO A 1 189 ? 60.909 -5.626 13.358 1.00 11.82 189 PRO A C 1
ATOM 1474 O O . PRO A 1 189 ? 59.827 -5.811 13.933 1.00 12.29 189 PRO A O 1
ATOM 1478 N N . MET A 1 190 ? 61.983 -5.165 14.013 1.00 11.43 190 MET A N 1
ATOM 1479 C CA . MET A 1 190 ? 61.898 -4.866 15.437 1.00 12.14 190 MET A CA 1
ATOM 1480 C C . MET A 1 190 ? 61.956 -3.359 15.674 1.00 10.93 190 MET A C 1
ATOM 1481 O O . MET A 1 190 ? 62.488 -2.601 14.864 1.00 12.77 190 MET A O 1
ATOM 1486 N N . ILE A 1 191 ? 61.379 -3.002 16.805 1.00 13.72 191 ILE A N 1
ATOM 1487 C CA . ILE A 1 191 ? 61.402 -1.625 17.280 1.00 13.46 191 ILE A CA 1
ATOM 1488 C C . ILE A 1 191 ? 62.360 -1.715 18.468 1.00 12.07 191 ILE A C 1
ATOM 1489 O O . ILE A 1 191 ? 62.016 -2.273 19.515 1.00 15.26 191 ILE A O 1
ATOM 1494 N N . LEU A 1 192 ? 63.591 -1.200 18.259 1.00 13.09 192 LEU A N 1
ATOM 1495 C CA . LEU A 1 192 ? 64.639 -1.219 19.242 1.00 15.52 192 LEU A CA 1
ATOM 1496 C C . LEU A 1 192 ? 64.433 -0.282 20.422 1.00 20.04 192 LEU A C 1
ATOM 1497 O O . LEU A 1 192 ? 63.962 0.822 20.238 1.00 20.04 192 LEU A O 1
ATOM 1502 N N . SER A 1 193 ? 64.839 -0.747 21.608 1.00 14.36 193 SER A N 1
ATOM 1503 C CA . SER A 1 193 ? 64.723 0.002 22.857 1.00 19.50 193 SER A CA 1
ATOM 1504 C C . SER A 1 193 ? 65.610 1.266 22.847 1.00 15.94 193 SER A C 1
ATOM 1505 O O . SER A 1 193 ? 66.693 1.282 22.221 1.00 14.79 193 SER A O 1
ATOM 1508 N N . TRP A 1 194 ? 65.103 2.299 23.564 1.00 15.97 194 TRP A N 1
ATOM 1509 C CA . TRP A 1 194 ? 65.844 3.547 23.644 1.00 13.51 194 TRP A CA 1
ATOM 1510 C C . TRP A 1 194 ? 66.761 3.552 24.865 1.00 26.27 194 TRP A C 1
ATOM 1511 O O . TRP A 1 194 ? 67.510 4.510 25.100 1.00 21.53 194 TRP A O 1
ATOM 1522 N N . ILE A 1 195 ? 66.715 2.494 25.672 1.00 17.98 195 ILE A N 1
ATOM 1523 C CA . ILE A 1 195 ? 67.567 2.461 26.860 1.00 18.55 195 ILE A CA 1
ATOM 1524 C C . ILE A 1 195 ? 68.763 1.526 26.773 1.00 23.79 195 ILE A C 1
ATOM 1525 O O . ILE A 1 195 ? 69.381 1.220 27.800 1.00 25.62 195 ILE A O 1
ATOM 1530 N N . ILE A 1 196 ? 69.108 1.072 25.554 1.00 17.75 196 ILE A N 1
ATOM 1531 C CA . ILE A 1 196 ? 70.287 0.215 25.363 1.00 15.31 196 ILE A CA 1
ATOM 1532 C C . ILE A 1 196 ? 71.251 1.046 24.527 1.00 21.84 196 ILE A C 1
ATOM 1533 O O . ILE A 1 196 ? 70.798 1.944 23.782 1.00 20.80 196 ILE A O 1
ATOM 1538 N N . ASN A 1 197 ? 72.547 0.816 24.619 1.00 18.10 197 ASN A N 1
ATOM 1539 C CA . ASN A 1 197 ? 73.479 1.617 23.858 1.00 15.81 197 ASN A CA 1
ATOM 1540 C C . ASN A 1 197 ? 73.753 1.088 22.459 1.00 17.63 197 ASN A C 1
ATOM 1541 O O . ASN A 1 197 ? 73.204 0.050 22.077 1.00 19.82 197 ASN A O 1
ATOM 1546 N N . THR A 1 198 ? 74.590 1.770 21.675 1.00 16.53 198 THR A N 1
ATOM 1547 C CA . THR A 1 198 ? 74.877 1.319 20.312 1.00 17.69 198 THR A CA 1
ATOM 1548 C C . THR A 1 198 ? 75.354 -0.140 20.210 1.00 18.68 198 THR A C 1
ATOM 1549 O O . THR A 1 198 ? 74.959 -0.907 19.329 1.00 15.49 198 THR A O 1
ATOM 1553 N N . HIS A 1 199 ? 76.236 -0.481 21.128 1.00 22.94 199 HIS A N 1
ATOM 1554 C CA . HIS A 1 199 ? 76.807 -1.806 21.160 1.00 25.21 199 HIS A CA 1
ATOM 1555 C C . HIS A 1 199 ? 75.747 -2.877 21.350 1.00 17.82 199 HIS A C 1
ATOM 1556 O O . HIS A 1 199 ? 75.751 -3.937 20.707 1.00 19.82 199 HIS A O 1
ATOM 1563 N N . GLU A 1 200 ? 74.848 -2.571 22.241 1.00 14.78 200 GLU A N 1
ATOM 1564 C CA . GLU A 1 200 ? 73.787 -3.480 22.525 1.00 17.95 200 GLU A CA 1
ATOM 1565 C C . GLU A 1 200 ? 72.789 -3.612 21.362 1.00 29.55 200 GLU A C 1
ATOM 1566 O O . GLU A 1 200 ? 72.189 -4.685 21.115 1.00 19.71 200 GLU A O 1
ATOM 1572 N N . LYS A 1 201 ? 72.603 -2.502 20.645 1.00 16.72 201 LYS A N 1
ATOM 1573 C CA . LYS A 1 201 ? 71.692 -2.483 19.515 1.00 15.15 201 LYS A CA 1
ATOM 1574 C C . LYS A 1 201 ? 72.280 -3.329 18.387 1.00 16.37 201 LYS A C 1
ATOM 1575 O O . LYS A 1 201 ? 71.582 -4.110 17.728 1.00 17.04 201 LYS A O 1
ATOM 1581 N N . LYS A 1 202 ? 73.596 -3.156 18.170 1.00 17.36 202 LYS A N 1
ATOM 1582 C CA . LYS A 1 202 ? 74.280 -3.898 17.138 1.00 17.31 202 LYS A CA 1
ATOM 1583 C C . LYS A 1 202 ? 74.272 -5.373 17.469 1.00 19.52 202 LYS A C 1
ATOM 1584 O O . LYS A 1 202 ? 74.101 -6.190 16.576 1.00 23.22 202 LYS A O 1
ATOM 1590 N N . ALA A 1 203 ? 74.442 -5.705 18.745 1.00 18.42 203 ALA A N 1
ATOM 1591 C CA . ALA A 1 203 ? 74.442 -7.114 19.170 1.00 27.40 203 ALA A CA 1
ATOM 1592 C C . ALA A 1 203 ? 73.097 -7.754 18.896 1.00 33.70 203 ALA A C 1
ATOM 1593 O O . ALA A 1 203 ? 72.983 -8.861 18.364 1.00 19.18 203 ALA A O 1
ATOM 1595 N N . GLN A 1 204 ? 72.057 -7.040 19.291 1.00 19.90 204 GLN A N 1
ATOM 1596 C CA . GLN A 1 204 ? 70.707 -7.523 19.086 1.00 15.81 204 GLN A CA 1
ATOM 1597 C C . GLN A 1 204 ? 70.420 -7.767 17.634 1.00 14.81 204 GLN A C 1
ATOM 1598 O O . GLN A 1 204 ? 69.804 -8.775 17.293 1.00 16.32 204 GLN A O 1
ATOM 1604 N N . LEU A 1 205 ? 70.840 -6.874 16.751 1.00 12.07 205 LEU A N 1
ATOM 1605 C CA . LEU A 1 205 ? 70.614 -7.055 15.351 1.00 17.09 205 LEU A CA 1
ATOM 1606 C C . LEU A 1 205 ? 71.486 -8.165 14.804 1.00 18.59 205 LEU A C 1
ATOM 1607 O O . LEU A 1 205 ? 71.102 -8.793 13.826 1.00 18.91 205 LEU A O 1
ATOM 1612 N N . ASP A 1 206 ? 72.642 -8.402 15.429 1.00 18.37 206 ASP A N 1
ATOM 1613 C CA . ASP A 1 206 ? 73.509 -9.472 14.961 1.00 23.66 206 ASP A CA 1
ATOM 1614 C C . ASP A 1 206 ? 72.828 -10.834 15.267 1.00 16.58 206 ASP A C 1
ATOM 1615 O O . ASP A 1 206 ? 72.844 -11.776 14.445 1.00 21.01 206 ASP A O 1
ATOM 1620 N N . LEU A 1 207 ? 72.220 -10.926 16.434 1.00 15.35 207 LEU A N 1
ATOM 1621 C CA . LEU A 1 207 ? 71.543 -12.139 16.815 1.00 15.17 207 LEU A CA 1
ATOM 1622 C C . LEU A 1 207 ? 70.388 -12.358 15.877 1.00 30.93 207 LEU A C 1
ATOM 1623 O O . LEU A 1 207 ? 70.159 -13.426 15.350 1.00 22.96 207 LEU A O 1
ATOM 1628 N N . TYR A 1 208 ? 69.659 -11.302 15.624 1.00 19.04 208 TYR A N 1
ATOM 1629 C CA . TYR A 1 208 ? 68.533 -11.360 14.741 1.00 16.02 208 TYR A CA 1
ATOM 1630 C C . TYR A 1 208 ? 68.925 -11.809 13.353 1.00 16.83 208 TYR A C 1
ATOM 1631 O O . TYR A 1 208 ? 68.256 -12.635 12.769 1.00 17.88 208 TYR A O 1
ATOM 1640 N N . ASN A 1 209 ? 69.973 -11.238 12.787 1.00 14.33 209 ASN A N 1
ATOM 1641 C CA . ASN A 1 209 ? 70.362 -11.527 11.437 1.00 13.24 209 ASN A CA 1
ATOM 1642 C C . ASN A 1 209 ? 70.795 -12.953 11.146 1.00 15.11 209 ASN A C 1
ATOM 1643 O O . ASN A 1 209 ? 70.595 -13.501 10.056 1.00 18.70 209 ASN A O 1
ATOM 1648 N N . GLU A 1 210 ? 71.391 -13.489 12.171 1.00 19.59 210 GLU A N 1
ATOM 1649 C CA . GLU A 1 210 ? 71.867 -14.847 12.130 1.00 26.65 210 GLU A CA 1
ATOM 1650 C C . GLU A 1 210 ? 70.664 -15.720 11.877 1.00 25.63 210 GLU A C 1
ATOM 1651 O O . GLU A 1 210 ? 70.670 -16.558 10.978 1.00 24.55 210 GLU A O 1
ATOM 1657 N N . VAL A 1 211 ? 69.624 -15.515 12.668 1.00 17.52 211 VAL A N 1
ATOM 1658 C CA . VAL A 1 211 ? 68.418 -16.305 12.514 1.00 13.66 211 VAL A CA 1
ATOM 1659 C C . VAL A 1 211 ? 67.674 -16.032 11.215 1.00 18.69 211 VAL A C 1
ATOM 1660 O O . VAL A 1 211 ? 67.285 -16.928 10.429 1.00 19.39 211 VAL A O 1
ATOM 1664 N N . ALA A 1 212 ? 67.434 -14.761 10.934 1.00 15.52 212 ALA A N 1
ATOM 1665 C CA . ALA A 1 212 ? 66.704 -14.432 9.739 1.00 14.27 212 ALA A CA 1
ATOM 1666 C C . ALA A 1 212 ? 67.351 -14.966 8.487 1.00 13.19 212 ALA A C 1
ATOM 1667 O O . ALA A 1 212 ? 66.688 -15.435 7.571 1.00 14.71 212 ALA A O 1
ATOM 1669 N N . THR A 1 213 ? 68.653 -14.858 8.476 1.00 15.72 213 THR A N 1
ATOM 1670 C CA . THR A 1 213 ? 69.383 -15.319 7.328 1.00 23.51 213 THR A CA 1
ATOM 1671 C C . THR A 1 213 ? 69.188 -16.829 7.125 1.00 11.33 213 THR A C 1
ATOM 1672 O O . THR A 1 213 ? 69.001 -17.294 5.975 1.00 17.36 213 THR A O 1
ATOM 1676 N N . GLU A 1 214 ? 69.229 -17.517 8.245 1.00 12.52 214 GLU A N 1
ATOM 1677 C CA . GLU A 1 214 ? 69.079 -18.953 8.208 1.00 14.49 214 GLU A CA 1
ATOM 1678 C C . GLU A 1 214 ? 67.747 -19.320 7.612 1.00 24.93 214 GLU A C 1
ATOM 1679 O O . GLU A 1 214 ? 67.579 -20.357 6.959 1.00 15.83 214 GLU A O 1
ATOM 1685 N N . HIS A 1 215 ? 66.764 -18.425 7.830 1.00 24.02 215 HIS A N 1
ATOM 1686 C CA . HIS A 1 215 ? 65.435 -18.663 7.316 1.00 19.81 215 HIS A CA 1
ATOM 1687 C C . HIS A 1 215 ? 65.247 -18.214 5.896 1.00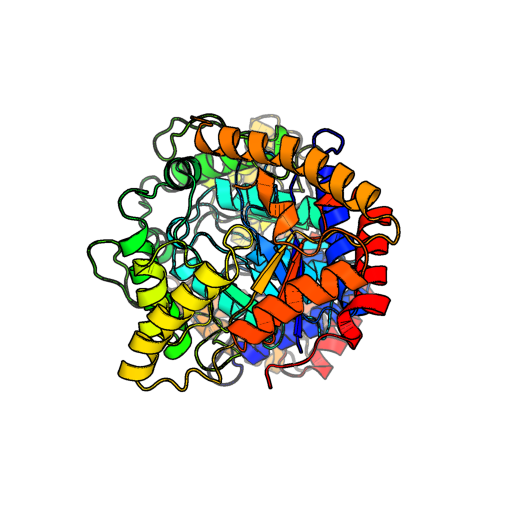 18.98 215 HIS A C 1
ATOM 1688 O O . HIS A 1 215 ? 64.184 -18.466 5.294 1.00 20.70 215 HIS A O 1
ATOM 1695 N N . GLY A 1 216 ? 66.238 -17.541 5.349 1.00 12.45 216 GLY A N 1
ATOM 1696 C CA . GLY A 1 216 ? 66.061 -17.120 4.014 1.00 13.94 216 GLY A CA 1
ATOM 1697 C C . GLY A 1 216 ? 65.598 -15.678 3.851 1.00 16.57 216 GLY A C 1
ATOM 1698 O O . GLY A 1 216 ? 65.354 -15.226 2.735 1.00 20.18 216 GLY A O 1
ATOM 1699 N N . TYR A 1 217 ? 65.488 -14.926 4.937 1.00 16.30 217 TYR A N 1
ATOM 1700 C CA . TYR A 1 217 ? 65.045 -13.537 4.720 1.00 18.01 217 TYR A CA 1
ATOM 1701 C C . TYR A 1 217 ? 66.220 -12.673 4.339 1.00 18.14 217 TYR A C 1
ATOM 1702 O O . TYR A 1 217 ? 67.330 -12.948 4.794 1.00 22.16 217 TYR A O 1
ATOM 1711 N N . ASP A 1 218 ? 65.978 -11.640 3.550 1.00 19.07 218 ASP A N 1
ATOM 1712 C CA . ASP A 1 218 ? 67.035 -10.688 3.155 1.00 16.95 218 ASP A CA 1
ATOM 1713 C C . ASP A 1 218 ? 67.089 -9.648 4.303 1.00 18.41 218 ASP A C 1
ATOM 1714 O O . ASP A 1 218 ? 66.220 -8.791 4.411 1.00 18.23 218 ASP A O 1
ATOM 1719 N N . VAL A 1 219 ? 68.070 -9.754 5.170 1.00 16.27 219 VAL A N 1
ATOM 1720 C CA . VAL A 1 219 ? 68.157 -8.879 6.296 1.00 17.75 219 VAL A CA 1
ATOM 1721 C C . VAL A 1 219 ? 68.288 -7.403 5.939 1.00 19.87 219 VAL A C 1
ATOM 1722 O O . VAL A 1 219 ? 68.042 -6.579 6.780 1.00 19.24 219 VAL A O 1
ATOM 1726 N N . THR A 1 220 ? 68.661 -7.074 4.725 1.00 17.07 220 THR A N 1
ATOM 1727 C CA . THR A 1 220 ? 68.801 -5.674 4.364 1.00 18.48 220 THR A CA 1
ATOM 1728 C C . THR A 1 220 ? 67.500 -4.993 4.058 1.00 24.27 220 THR A C 1
ATOM 1729 O O . THR A 1 220 ? 67.443 -3.792 3.884 1.00 27.71 220 THR A O 1
ATOM 1733 N N . LYS A 1 221 ? 66.440 -5.730 3.933 1.00 17.73 221 LYS A N 1
ATOM 1734 C CA . LYS A 1 221 ? 65.209 -5.086 3.606 1.00 15.67 221 LYS A CA 1
ATOM 1735 C C . LYS A 1 221 ? 64.209 -5.125 4.750 1.00 15.33 221 LYS A C 1
ATOM 1736 O O . LYS A 1 221 ? 63.048 -4.835 4.543 1.00 25.34 221 LYS A O 1
ATOM 1742 N N . ILE A 1 222 ? 64.618 -5.502 5.927 1.00 16.73 222 ILE A N 1
ATOM 1743 C CA . ILE A 1 222 ? 63.671 -5.548 7.042 1.00 16.02 222 ILE A CA 1
ATOM 1744 C C . ILE A 1 222 ? 63.642 -4.119 7.693 1.00 20.30 222 ILE A C 1
ATOM 1745 O O . ILE A 1 222 ? 64.680 -3.548 8.032 1.00 17.70 222 ILE A O 1
ATOM 1750 N N . ASP A 1 223 ? 62.438 -3.513 7.838 1.00 19.02 223 ASP A N 1
ATOM 1751 C CA . ASP A 1 223 ? 62.262 -2.153 8.363 1.00 14.46 223 ASP A CA 1
ATOM 1752 C C . ASP A 1 223 ? 62.411 -1.959 9.878 1.00 12.17 223 ASP A C 1
ATOM 1753 O O . ASP A 1 223 ? 61.506 -1.441 10.543 1.00 13.73 223 ASP A O 1
ATOM 1758 N N . HIS A 1 224 ? 63.531 -2.342 10.464 1.00 12.12 224 HIS A N 1
ATOM 1759 C CA . HIS A 1 224 ? 63.726 -2.179 11.886 1.00 13.23 224 HIS A CA 1
ATOM 1760 C C . HIS A 1 224 ? 63.727 -0.675 12.205 1.00 11.31 224 HIS A C 1
ATOM 1761 O O . HIS A 1 224 ? 64.129 0.115 11.335 1.00 12.90 224 HIS A O 1
ATOM 1768 N N . CYS A 1 225 ? 63.337 -0.381 13.435 1.00 11.85 225 CYS A N 1
ATOM 1769 C CA . CYS A 1 225 ? 63.293 0.999 13.878 1.00 14.54 225 CYS A CA 1
ATOM 1770 C C . CYS A 1 225 ? 64.148 1.269 15.086 1.00 12.85 225 CYS A C 1
ATOM 1771 O O . CYS A 1 225 ? 64.231 0.488 16.023 1.00 14.78 225 CYS A O 1
ATOM 1774 N N . LEU A 1 226 ? 64.786 2.452 15.074 1.00 11.97 226 LEU A N 1
ATOM 1775 C CA . LEU A 1 226 ? 65.566 2.875 16.218 1.00 12.89 226 LEU A CA 1
ATOM 1776 C C . LEU A 1 226 ? 64.592 3.798 17.017 1.00 13.65 226 LEU A C 1
ATOM 1777 O O . LEU A 1 226 ? 63.950 4.673 16.440 1.00 16.08 226 LEU A O 1
ATOM 1782 N N . SER A 1 227 ? 64.450 3.581 18.309 1.00 13.02 227 SER A N 1
ATOM 1783 C CA . SER A 1 227 ? 63.546 4.401 19.101 1.00 11.52 227 SER A CA 1
ATOM 1784 C C . SER A 1 227 ? 64.381 5.292 19.997 1.00 12.43 227 SER A C 1
ATOM 1785 O O . SER A 1 227 ? 65.469 4.934 20.480 1.00 14.10 227 SER A O 1
ATOM 1789 N N . TYR A 1 228 ? 63.868 6.503 20.231 1.00 12.55 228 TYR A N 1
ATOM 1790 C CA . TYR A 1 228 ? 64.595 7.430 21.060 1.00 11.84 228 TYR A CA 1
ATOM 1791 C C . TYR A 1 228 ? 63.712 8.360 21.866 1.00 15.95 228 TYR A C 1
ATOM 1792 O O . TYR A 1 228 ? 62.600 8.716 21.407 1.00 15.96 228 TYR A O 1
ATOM 1801 N N . ILE A 1 229 ? 64.252 8.770 23.034 1.00 12.28 229 ILE A N 1
ATOM 1802 C CA . ILE A 1 229 ? 63.654 9.810 23.860 1.00 14.95 229 ILE A CA 1
ATOM 1803 C C . ILE A 1 229 ? 64.343 11.069 23.207 1.00 12.68 229 ILE A C 1
ATOM 1804 O O . ILE A 1 229 ? 65.584 11.101 23.061 1.00 13.83 229 ILE A O 1
ATOM 1809 N N . THR A 1 230 ? 63.546 12.052 22.709 1.00 12.74 230 THR A N 1
ATOM 1810 C CA . THR A 1 230 ? 64.080 13.217 21.982 1.00 15.26 230 THR A CA 1
ATOM 1811 C C . THR A 1 230 ? 63.699 14.582 22.573 1.00 22.26 230 THR A C 1
ATOM 1812 O O . THR A 1 230 ? 62.528 14.874 22.880 1.00 14.79 230 THR A O 1
ATOM 1816 N N . SER A 1 231 ? 64.747 15.399 22.726 1.00 16.34 231 SER A N 1
ATOM 1817 C CA . SER A 1 231 ? 64.628 16.759 23.267 1.00 18.95 231 SER A CA 1
ATOM 1818 C C . SER A 1 231 ? 65.692 17.591 22.611 1.00 14.66 231 SER A C 1
ATOM 1819 O O . SER A 1 231 ? 66.865 17.436 22.967 1.00 17.85 231 SER A O 1
ATOM 1822 N N . VAL A 1 232 ? 65.259 18.397 21.634 1.00 19.03 232 VAL A N 1
ATOM 1823 C CA . VAL A 1 232 ? 66.152 19.254 20.834 1.00 17.18 232 VAL A CA 1
ATOM 1824 C C . VAL A 1 232 ? 66.034 20.711 21.279 1.00 21.48 232 VAL A C 1
ATOM 1825 O O . VAL A 1 232 ? 64.917 21.257 21.333 1.00 15.57 232 VAL A O 1
ATOM 1829 N N . ASP A 1 233 ? 67.199 21.319 21.577 1.00 21.20 233 ASP A N 1
ATOM 1830 C CA . ASP A 1 233 ? 67.246 22.700 22.018 1.00 15.79 233 ASP A CA 1
ATOM 1831 C C . ASP A 1 233 ? 68.634 23.228 21.814 1.00 12.52 233 ASP A C 1
ATOM 1832 O O . ASP A 1 233 ? 69.573 22.533 22.195 1.00 16.83 233 ASP A O 1
ATOM 1837 N N . HIS A 1 234 ? 68.714 24.456 21.268 1.00 15.21 234 HIS A N 1
ATOM 1838 C CA . HIS A 1 234 ? 70.009 25.078 21.089 1.00 20.39 234 HIS A CA 1
ATOM 1839 C C . HIS A 1 234 ? 70.759 25.190 22.417 1.00 15.55 234 HIS A C 1
ATOM 1840 O O . HIS A 1 234 ? 71.997 25.303 22.462 1.00 17.43 234 HIS A O 1
ATOM 1847 N N . ASP A 1 235 ? 70.024 25.149 23.537 1.00 13.63 235 ASP A N 1
ATOM 1848 C CA . ASP A 1 235 ? 70.609 25.182 24.857 1.00 18.75 235 ASP A CA 1
ATOM 1849 C C . ASP A 1 235 ? 70.687 23.711 25.342 1.00 19.13 235 ASP A C 1
ATOM 1850 O O . ASP A 1 235 ? 69.705 23.127 25.818 1.00 18.88 235 ASP A O 1
ATOM 1855 N N . SER A 1 236 ? 71.849 23.133 25.192 1.00 16.21 236 SER A N 1
ATOM 1856 C CA . SER A 1 236 ? 72.057 21.776 25.541 1.00 18.45 236 SER A CA 1
ATOM 1857 C C . SER A 1 236 ? 71.613 21.399 26.903 1.00 18.48 236 SER A C 1
ATOM 1858 O O . SER A 1 236 ? 70.851 20.457 27.082 1.00 18.39 236 SER A O 1
ATOM 1861 N N . ASN A 1 237 ? 72.106 22.124 27.891 1.00 18.24 237 ASN A N 1
ATOM 1862 C CA . ASN A 1 237 ? 71.746 21.808 29.273 1.00 23.38 237 ASN A CA 1
ATOM 1863 C C . ASN A 1 237 ? 70.293 21.919 29.610 1.00 18.80 237 ASN A C 1
ATOM 1864 O O . ASN A 1 237 ? 69.822 21.174 30.462 1.00 21.97 237 ASN A O 1
ATOM 1869 N N . ARG A 1 238 ? 69.633 22.853 28.948 1.00 17.08 238 ARG A N 1
ATOM 1870 C CA . ARG A 1 238 ? 68.232 23.046 29.146 1.00 24.81 238 ARG A CA 1
ATOM 1871 C C . ARG A 1 238 ? 67.521 21.737 28.732 1.00 24.97 238 ARG A C 1
ATOM 1872 O O . ARG A 1 238 ? 66.778 21.147 29.525 1.00 23.10 238 ARG A O 1
ATOM 1880 N N . ALA A 1 239 ? 67.770 21.275 27.506 1.00 19.36 239 ALA A N 1
ATOM 1881 C CA . ALA A 1 239 ? 67.139 20.025 27.042 1.00 20.21 239 ALA A CA 1
ATOM 1882 C C . ALA A 1 239 ? 67.365 18.865 28.032 1.00 16.41 239 ALA A C 1
ATOM 1883 O O . ALA A 1 239 ? 66.462 18.076 28.386 1.00 20.58 239 ALA A O 1
ATOM 1885 N N . LYS A 1 240 ? 68.612 18.763 28.484 1.00 16.24 240 LYS A N 1
ATOM 1886 C CA . LYS A 1 240 ? 69.002 17.742 29.415 1.00 16.31 240 LYS A CA 1
ATOM 1887 C C . LYS A 1 240 ? 68.293 17.855 30.765 1.00 22.96 240 LYS A C 1
ATOM 1888 O O . LYS A 1 240 ? 67.908 16.846 31.349 1.00 23.87 240 LYS A O 1
ATOM 1894 N N . ASP A 1 241 ? 68.115 19.059 31.292 1.00 20.79 241 ASP A N 1
ATOM 1895 C CA . ASP A 1 241 ? 67.463 19.195 32.589 1.00 22.72 241 ASP A CA 1
ATOM 1896 C C . ASP A 1 241 ? 66.033 18.796 32.492 1.00 22.64 241 ASP A C 1
ATOM 1897 O O . ASP A 1 241 ? 65.501 18.109 33.369 1.00 26.33 241 ASP A O 1
ATOM 1902 N N . ILE A 1 242 ? 65.406 19.244 31.419 1.00 19.97 242 ILE A N 1
ATOM 1903 C CA . ILE A 1 242 ? 63.976 18.936 31.165 1.00 19.88 242 ILE A CA 1
ATOM 1904 C C . ILE A 1 242 ? 63.787 17.433 31.062 1.00 21.93 242 ILE A C 1
ATOM 1905 O O . ILE A 1 242 ? 62.892 16.841 31.689 1.00 20.14 242 ILE A O 1
ATOM 1910 N N . CYS A 1 243 ? 64.659 16.824 30.271 1.00 16.17 243 CYS A N 1
ATOM 1911 C CA . CYS A 1 243 ? 64.609 15.396 30.103 1.00 22.53 243 CYS A CA 1
ATOM 1912 C C . CYS A 1 243 ? 64.775 14.623 31.405 1.00 30.34 243 CYS A C 1
ATOM 1913 O O . CYS A 1 243 ? 64.003 13.721 31.740 1.00 21.43 243 CYS A O 1
ATOM 1917 N N . ARG A 1 244 ? 65.783 15.008 32.169 1.00 25.52 244 ARG A N 1
ATOM 1918 C CA . ARG A 1 244 ? 66.026 14.385 33.456 1.00 24.79 244 ARG A CA 1
ATOM 1919 C C . ARG A 1 244 ? 64.867 14.607 34.430 1.00 22.16 244 ARG A C 1
ATOM 1920 O O . ARG A 1 244 ? 64.473 13.683 35.144 1.00 27.46 244 ARG A O 1
ATOM 1928 N N . ASN A 1 245 ? 64.326 15.828 34.479 1.00 22.28 245 ASN A N 1
ATOM 1929 C CA . ASN A 1 245 ? 63.230 16.077 35.382 1.00 21.69 245 ASN A CA 1
ATOM 1930 C C . ASN A 1 245 ? 62.020 15.200 35.020 1.00 26.96 245 ASN A C 1
ATOM 1931 O O . ASN A 1 245 ? 61.375 14.544 35.847 1.00 25.65 245 ASN A O 1
ATOM 1936 N N . PHE A 1 246 ? 61.724 15.164 33.741 1.00 20.17 246 PHE A N 1
ATOM 1937 C CA . PHE A 1 246 ? 60.617 14.377 33.246 1.00 20.26 246 PHE A CA 1
ATOM 1938 C C . PHE A 1 246 ? 60.727 12.912 33.561 1.00 19.43 246 PHE A C 1
ATOM 1939 O O . PHE A 1 246 ? 59.777 12.303 33.998 1.00 22.33 246 PHE A O 1
ATOM 1947 N N . LEU A 1 247 ? 61.883 12.337 33.287 1.00 20.60 247 LEU A N 1
ATOM 1948 C CA . LEU A 1 247 ? 62.089 10.917 33.507 1.00 22.39 247 LEU A CA 1
ATOM 1949 C C . LEU A 1 247 ? 61.951 10.558 34.975 1.00 40.48 247 LEU A C 1
ATOM 1950 O O . LEU A 1 247 ? 61.704 9.408 35.364 1.00 26.59 247 LEU A O 1
ATOM 1955 N N . GLY A 1 248 ? 62.137 11.559 35.821 1.00 27.44 248 GLY A N 1
ATOM 1956 C CA . GLY A 1 248 ? 62.018 11.329 37.235 1.00 24.06 248 GLY A CA 1
ATOM 1957 C C . GLY A 1 248 ? 60.575 10.898 37.508 1.00 28.02 248 GLY A C 1
ATOM 1958 O O . GLY A 1 248 ? 60.293 9.812 38.017 1.00 25.93 248 GLY A O 1
ATOM 1959 N N . HIS A 1 249 ? 59.686 11.776 37.143 1.00 22.48 249 HIS A N 1
ATOM 1960 C CA . HIS A 1 249 ? 58.295 11.551 37.328 1.00 24.35 249 HIS A CA 1
ATOM 1961 C C . HIS A 1 249 ? 57.785 10.285 36.591 1.00 32.07 249 HIS A C 1
ATOM 1962 O O . HIS A 1 249 ? 57.002 9.432 37.075 1.00 20.32 249 HIS A O 1
ATOM 1969 N N . TRP A 1 250 ? 58.259 10.144 35.391 1.00 21.17 250 TRP A N 1
ATOM 1970 C CA . TRP A 1 250 ? 57.858 9.050 34.582 1.00 17.14 250 TRP A CA 1
ATOM 1971 C C . TRP A 1 250 ? 58.327 7.699 35.102 1.00 19.26 250 TRP A C 1
ATOM 1972 O O . TRP A 1 250 ? 57.548 6.735 35.096 1.00 21.98 250 TRP A O 1
ATOM 1983 N N . TYR A 1 251 ? 59.577 7.602 35.572 1.00 19.89 251 TYR A N 1
ATOM 1984 C CA . TYR A 1 251 ? 60.047 6.324 36.083 1.00 20.83 251 TYR A CA 1
ATOM 1985 C C . TYR A 1 251 ? 59.220 5.870 37.308 1.00 25.41 251 TYR A C 1
ATOM 1986 O O . TYR A 1 251 ? 58.911 4.677 37.522 1.00 21.61 251 TYR A O 1
ATOM 1995 N N . ASP A 1 252 ? 58.866 6.848 38.150 1.00 21.82 252 ASP A N 1
ATOM 1996 C CA . ASP A 1 252 ? 58.096 6.537 39.329 1.00 19.51 252 ASP A CA 1
ATOM 1997 C C . ASP A 1 252 ? 56.760 5.979 38.934 1.00 22.15 252 ASP A C 1
ATOM 1998 O O . ASP A 1 252 ? 56.242 5.056 39.561 1.00 24.02 252 ASP A O 1
ATOM 2003 N N . SER A 1 253 ? 56.191 6.573 37.892 1.00 20.13 253 SER A N 1
ATOM 2004 C CA . SER A 1 253 ? 54.891 6.151 37.429 1.00 20.25 253 SER A CA 1
ATOM 2005 C C . SER A 1 253 ? 54.950 4.720 36.898 1.00 18.59 253 SER A C 1
ATOM 2006 O O . SER A 1 253 ? 54.027 3.920 37.034 1.00 18.63 253 SER A O 1
ATOM 2009 N N . TYR A 1 254 ? 56.084 4.415 36.322 1.00 17.79 254 TYR A N 1
ATOM 2010 C CA . TYR A 1 254 ? 56.369 3.080 35.779 1.00 21.90 254 TYR A CA 1
ATOM 2011 C C . TYR A 1 254 ? 56.361 2.027 36.893 1.00 24.26 254 TYR A C 1
ATOM 2012 O O . TYR A 1 254 ? 55.702 0.983 36.830 1.00 20.92 254 TYR A O 1
ATOM 2021 N N . VAL A 1 255 ? 57.116 2.329 37.947 1.00 23.57 255 VAL A N 1
ATOM 2022 C CA . VAL A 1 255 ? 57.228 1.431 39.095 1.00 31.05 255 VAL A CA 1
ATOM 2023 C C . VAL A 1 255 ? 55.854 1.192 39.755 1.00 25.23 255 VAL A C 1
ATOM 2024 O O . VAL A 1 255 ? 55.454 0.077 40.146 1.00 28.81 255 VAL A O 1
ATOM 2028 N N . ASN A 1 256 ? 55.117 2.281 39.853 1.00 19.91 256 ASN A N 1
ATOM 2029 C CA . ASN A 1 256 ? 53.798 2.255 40.426 1.00 25.13 256 ASN A CA 1
ATOM 2030 C C . ASN A 1 256 ? 52.896 1.308 39.626 1.00 25.50 256 ASN A C 1
ATOM 2031 O O . ASN A 1 256 ? 52.186 0.479 40.161 1.00 22.77 256 ASN A O 1
ATOM 2036 N N . ALA A 1 257 ? 52.939 1.424 38.305 1.00 19.77 257 ALA A N 1
ATOM 2037 C CA . ALA A 1 257 ? 52.154 0.567 37.405 1.00 23.43 257 ALA A CA 1
ATOM 2038 C C . ALA A 1 257 ? 52.480 -0.943 37.573 1.00 29.98 257 ALA A C 1
ATOM 2039 O O . ALA A 1 257 ? 51.667 -1.821 37.325 1.00 24.49 257 ALA A O 1
ATOM 2041 N N . THR A 1 258 ? 53.690 -1.268 37.970 1.00 21.09 258 THR A N 1
ATOM 2042 C CA . THR A 1 258 ? 54.086 -2.649 38.137 1.00 23.36 258 THR A CA 1
ATOM 2043 C C . THR A 1 258 ? 53.597 -3.226 39.439 1.00 23.42 258 THR A C 1
ATOM 2044 O O . THR A 1 258 ? 53.661 -4.433 39.650 1.00 48.93 258 THR A O 1
ATOM 2048 N N . LYS A 1 259 ? 53.137 -2.378 40.329 1.00 27.32 259 LYS A N 1
ATOM 2049 C CA . LYS A 1 259 ? 52.711 -2.863 41.615 1.00 54.28 259 LYS A CA 1
ATOM 2050 C C . LYS A 1 259 ? 51.293 -2.538 42.037 1.00 53.12 259 LYS A C 1
ATOM 2051 O O . LYS A 1 259 ? 50.961 -2.830 43.174 1.00 53.19 259 LYS A O 1
ATOM 2057 N N . ILE A 1 260 ? 50.458 -1.943 41.173 1.00 30.65 260 ILE A N 1
ATOM 2058 C CA . ILE A 1 260 ? 49.076 -1.565 41.522 1.00 46.29 260 ILE A CA 1
ATOM 2059 C C . ILE A 1 260 ? 48.239 -2.500 42.388 1.00 94.93 260 ILE A C 1
ATOM 2060 O O . ILE A 1 260 ? 47.356 -2.064 43.130 1.00 36.94 260 ILE A O 1
ATOM 2065 N N . PHE A 1 261 ? 48.496 -3.784 42.291 1.00 35.76 261 PHE A N 1
ATOM 2066 C CA . PHE A 1 261 ? 47.751 -4.723 43.091 1.00 50.41 261 PHE A CA 1
ATOM 2067 C C . PHE A 1 261 ? 48.717 -5.412 44.042 1.00 49.26 261 PHE A C 1
ATOM 2068 O O . PHE A 1 261 ? 48.372 -6.424 44.621 1.00 61.05 261 PHE A O 1
ATOM 2076 N N . ARG A 1 291 ? 70.124 3.464 34.403 1.00 39.15 291 ARG A N 1
ATOM 2077 C CA . ARG A 1 291 ? 69.578 2.860 33.170 1.00 66.93 291 ARG A CA 1
ATOM 2078 C C . ARG A 1 291 ? 68.769 3.880 32.378 1.00 100.00 291 ARG A C 1
ATOM 2079 O O . ARG A 1 291 ? 69.101 4.361 31.289 1.00 54.82 291 ARG A O 1
ATOM 2087 N N . ILE A 1 292 ? 67.646 4.210 32.960 1.00 38.53 292 ILE A N 1
ATOM 2088 C CA . ILE A 1 292 ? 66.765 5.167 32.397 1.00 91.98 292 ILE A CA 1
ATOM 2089 C C . ILE A 1 292 ? 67.443 6.496 32.710 1.00 56.41 292 ILE A C 1
ATOM 2090 O O . ILE A 1 292 ? 67.402 7.521 32.029 1.00 41.04 292 ILE A O 1
ATOM 2095 N N . ASP A 1 293 ? 68.148 6.469 33.796 1.00 39.50 293 ASP A N 1
ATOM 2096 C CA . ASP A 1 293 ? 68.862 7.652 34.201 1.00 53.88 293 ASP A CA 1
ATOM 2097 C C . ASP A 1 293 ? 69.960 8.169 33.249 1.00 64.36 293 ASP A C 1
ATOM 2098 O O . ASP A 1 293 ? 69.998 9.372 32.964 1.00 76.73 293 ASP A O 1
ATOM 2103 N N . TYR A 1 294 ? 70.853 7.301 32.761 1.00 55.04 294 TYR A N 1
ATOM 2104 C CA . TYR A 1 294 ? 71.928 7.685 31.845 1.00 100.00 294 TYR A CA 1
ATOM 2105 C C . TYR A 1 294 ? 71.422 7.832 30.389 1.00 29.95 294 TYR A C 1
ATOM 2106 O O . TYR A 1 294 ? 72.140 8.274 29.454 1.00 31.78 294 TYR A O 1
ATOM 2108 N N . SER A 1 295 ? 70.144 7.416 30.252 1.00 41.58 295 SER A N 1
ATOM 2109 C CA . SER A 1 295 ? 69.397 7.398 29.030 1.00 34.93 295 SER A CA 1
ATOM 2110 C C . SER A 1 295 ? 69.704 8.599 28.152 1.00 23.28 295 SER A C 1
ATOM 2111 O O . SER A 1 295 ? 70.060 8.505 26.959 1.00 23.39 295 SER A O 1
ATOM 2114 N N . TYR A 1 296 ? 69.611 9.748 28.803 1.00 32.12 296 TYR A N 1
ATOM 2115 C CA . TYR A 1 296 ? 69.868 11.008 28.164 1.00 28.38 296 TYR A CA 1
ATOM 2116 C C . TYR A 1 296 ? 71.198 11.002 27.430 1.00 23.37 296 TYR A C 1
ATOM 2117 O O . TYR A 1 296 ? 71.384 11.600 26.351 1.00 27.31 296 TYR A O 1
ATOM 2126 N N . GLU A 1 297 ? 72.153 10.281 27.994 1.00 21.36 297 GLU A N 1
ATOM 2127 C CA . GLU A 1 297 ? 73.424 10.257 27.328 1.00 17.31 297 GLU A CA 1
ATOM 2128 C C . GLU A 1 297 ? 73.436 9.493 26.024 1.00 39.03 297 GLU A C 1
ATOM 2129 O O . GLU A 1 297 ? 74.312 9.721 25.169 1.00 29.99 297 GLU A O 1
ATOM 2135 N N . ILE A 1 298 ? 72.487 8.553 25.851 1.00 21.26 298 ILE A N 1
ATOM 2136 C CA . ILE A 1 298 ? 72.498 7.751 24.614 1.00 24.91 298 ILE A CA 1
ATOM 2137 C C . ILE A 1 298 ? 71.339 8.028 23.709 1.00 19.26 298 ILE A C 1
ATOM 2138 O O . ILE A 1 298 ? 71.043 7.219 22.848 1.00 18.13 298 ILE A O 1
ATOM 2143 N N . ASN A 1 299 ? 70.712 9.176 23.939 1.00 20.44 299 ASN A N 1
ATOM 2144 C CA . ASN A 1 299 ? 69.551 9.601 23.196 1.00 13.76 299 ASN A CA 1
ATOM 2145 C C . ASN A 1 299 ? 69.779 10.993 22.693 1.00 17.29 299 ASN A C 1
ATOM 2146 O O . ASN A 1 299 ? 70.661 11.653 23.263 1.00 15.12 299 ASN A O 1
ATOM 2151 N N . PRO A 1 300 ? 69.009 11.385 21.640 1.00 15.39 300 PRO A N 1
ATOM 2152 C CA . PRO A 1 300 ? 69.097 12.710 21.004 1.00 14.31 300 PRO A CA 1
ATOM 2153 C C . PRO A 1 300 ? 68.453 13.767 21.946 1.00 15.69 300 PRO A C 1
ATOM 2154 O O . PRO A 1 300 ? 67.320 14.214 21.761 1.00 15.21 300 PRO A O 1
ATOM 2158 N N . VAL A 1 301 ? 69.185 14.121 22.981 1.00 13.60 301 VAL A N 1
ATOM 2159 C CA . VAL A 1 301 ? 68.780 15.078 23.975 1.00 11.05 301 VAL A CA 1
ATOM 2160 C C . VAL A 1 301 ? 69.915 16.120 24.036 1.00 18.11 301 VAL A C 1
ATOM 2161 O O . VAL A 1 301 ? 71.026 15.796 24.508 1.00 19.02 301 VAL A O 1
ATOM 2165 N N . GLY A 1 302 ? 69.647 17.354 23.544 1.00 14.41 302 GLY A N 1
ATOM 2166 C CA . GLY A 1 302 ? 70.695 18.400 23.533 1.00 12.09 302 GLY A CA 1
ATOM 2167 C C . GLY A 1 302 ? 70.575 19.246 22.270 1.00 14.26 302 GLY A C 1
ATOM 2168 O O . GLY A 1 302 ? 69.486 19.372 21.709 1.00 14.92 302 GLY A O 1
ATOM 2169 N N . THR A 1 303 ? 71.671 19.840 21.765 1.00 12.41 303 THR A N 1
ATOM 2170 C CA . THR A 1 303 ? 71.539 20.644 20.557 1.00 13.76 303 THR A CA 1
ATOM 2171 C C . THR A 1 303 ? 71.249 19.741 19.347 1.00 15.92 303 THR A C 1
ATOM 2172 O O . THR A 1 303 ? 71.495 18.532 19.399 1.00 16.22 303 THR A O 1
ATOM 2176 N N . PRO A 1 304 ? 70.738 20.300 18.270 1.00 13.78 304 PRO A N 1
ATOM 2177 C CA . PRO A 1 304 ? 70.460 19.484 17.071 1.00 12.59 304 PRO A CA 1
ATOM 2178 C C . PRO A 1 304 ? 71.751 18.745 16.635 1.00 18.80 304 PRO A C 1
ATOM 2179 O O . PRO A 1 304 ? 71.735 17.585 16.224 1.00 13.71 304 PRO A O 1
ATOM 2183 N N . GLU A 1 305 ? 72.913 19.414 16.762 1.00 14.47 305 GLU A N 1
ATOM 2184 C CA . GLU A 1 305 ? 74.184 18.832 16.386 1.00 13.42 305 GLU A CA 1
ATOM 2185 C C . GLU A 1 305 ? 74.510 17.597 17.223 1.00 14.94 305 GLU A C 1
ATOM 2186 O O . GLU A 1 305 ? 75.012 16.549 16.747 1.00 14.88 305 GLU A O 1
ATOM 2192 N N . GLU A 1 306 ? 74.173 17.712 18.504 1.00 13.22 306 GLU A N 1
ATOM 2193 C CA . GLU A 1 306 ? 74.369 16.611 19.437 1.00 13.21 306 GLU A CA 1
ATOM 2194 C C . GLU A 1 306 ? 73.454 15.450 19.033 1.00 17.14 306 GLU A C 1
ATOM 2195 O O . GLU A 1 306 ? 73.846 14.279 19.035 1.00 18.25 306 GLU A O 1
ATOM 2201 N N . CYS A 1 307 ? 72.217 15.786 18.668 1.00 14.02 307 CYS A N 1
ATOM 2202 C CA . CYS A 1 307 ? 71.202 14.791 18.248 1.00 13.10 307 CYS A CA 1
ATOM 2203 C C . CYS A 1 307 ? 71.651 14.095 16.997 1.00 13.80 307 CYS A C 1
ATOM 2204 O O . CYS A 1 307 ? 71.516 12.880 16.890 1.00 17.04 307 CYS A O 1
ATOM 2207 N N . ILE A 1 308 ? 72.185 14.840 16.041 1.00 9.78 308 ILE A N 1
ATOM 2208 C CA . ILE A 1 308 ? 72.677 14.244 14.816 1.00 17.27 308 ILE A CA 1
ATOM 2209 C C . ILE A 1 308 ? 73.775 13.216 15.112 1.00 16.59 308 ILE A C 1
ATOM 2210 O O . ILE A 1 308 ? 73.822 12.088 14.580 1.00 14.77 308 ILE A O 1
ATOM 2215 N N . ALA A 1 309 ? 74.684 13.641 15.966 1.00 13.81 309 ALA A N 1
ATOM 2216 C CA . ALA A 1 309 ? 75.782 12.769 16.290 1.00 15.16 309 ALA A CA 1
ATOM 2217 C C . ALA A 1 309 ? 75.356 11.439 16.890 1.00 15.58 309 ALA A C 1
ATOM 2218 O O . ALA A 1 309 ? 75.830 10.368 16.444 1.00 18.05 309 ALA A O 1
ATOM 2220 N N . ILE A 1 310 ? 74.473 11.478 17.883 1.00 13.74 310 ILE A N 1
ATOM 2221 C CA . ILE A 1 310 ? 73.983 10.258 18.560 1.00 12.95 310 ILE A CA 1
ATOM 2222 C C . ILE A 1 310 ? 73.254 9.330 17.592 1.00 15.14 310 ILE A C 1
ATOM 2223 O O . ILE A 1 310 ? 73.550 8.148 17.479 1.00 16.31 310 ILE A O 1
ATOM 2228 N N . ILE A 1 311 ? 72.308 9.854 16.853 1.00 13.33 311 ILE A N 1
ATOM 2229 C CA . ILE A 1 311 ? 71.537 9.048 15.920 1.00 10.44 311 ILE A CA 1
ATOM 2230 C C . ILE A 1 311 ? 72.396 8.473 14.791 1.00 15.66 311 ILE A C 1
ATOM 2231 O O . ILE A 1 311 ? 72.235 7.310 14.426 1.00 14.56 311 ILE A O 1
ATOM 2236 N N . GLN A 1 312 ? 73.294 9.276 14.228 1.00 11.65 312 GLN A N 1
ATOM 2237 C CA . GLN A 1 312 ? 74.132 8.805 13.149 1.00 14.94 312 GLN A CA 1
ATOM 2238 C C . GLN A 1 312 ? 75.055 7.670 13.628 1.00 14.80 312 GLN A C 1
ATOM 2239 O O . GLN A 1 312 ? 75.380 6.767 12.834 1.00 16.62 312 GLN A O 1
ATOM 2245 N N . GLN A 1 313 ? 75.455 7.716 14.895 1.00 13.43 313 GLN A N 1
ATOM 2246 C CA . GLN A 1 313 ? 76.308 6.679 15.474 1.00 12.64 313 GLN A CA 1
ATOM 2247 C C . GLN A 1 313 ? 75.558 5.350 15.410 1.00 16.93 313 GLN A C 1
ATOM 2248 O O . GLN A 1 313 ? 76.067 4.318 14.986 1.00 16.03 313 GLN A O 1
ATOM 2254 N N . ASP A 1 314 ? 74.295 5.401 15.831 1.00 15.42 314 ASP A N 1
ATOM 2255 C CA . ASP A 1 314 ? 73.448 4.211 15.781 1.00 13.34 314 ASP A CA 1
ATOM 2256 C C . ASP A 1 314 ? 73.183 3.790 14.345 1.00 16.13 314 ASP A C 1
ATOM 2257 O O . ASP A 1 314 ? 73.239 2.617 14.040 1.00 18.53 314 ASP A O 1
ATOM 2262 N N . ILE A 1 315 ? 72.890 4.701 13.426 1.00 12.03 315 ILE A N 1
ATOM 2263 C CA . ILE A 1 315 ? 72.658 4.310 12.055 1.00 13.83 315 ILE A CA 1
ATOM 2264 C C . ILE A 1 315 ? 73.894 3.628 11.497 1.00 18.93 315 ILE A C 1
ATOM 2265 O O . ILE A 1 315 ? 73.856 2.608 10.803 1.00 18.65 315 ILE A O 1
ATOM 2270 N N . ASP A 1 316 ? 75.024 4.221 11.804 1.00 16.97 316 ASP A N 1
ATOM 2271 C CA . ASP A 1 316 ? 76.256 3.678 11.291 1.00 23.74 316 ASP A CA 1
ATOM 2272 C C . ASP A 1 316 ? 76.544 2.272 11.760 1.00 15.58 316 ASP A C 1
ATOM 2273 O O . ASP A 1 316 ? 77.060 1.445 11.042 1.00 21.84 316 ASP A O 1
ATOM 2278 N N . ALA A 1 317 ? 76.181 2.010 12.958 1.00 15.80 317 ALA A N 1
ATOM 2279 C CA . ALA A 1 317 ? 76.417 0.705 13.482 1.00 17.39 317 ALA A CA 1
ATOM 2280 C C . ALA A 1 317 ? 75.362 -0.288 13.091 1.00 31.52 317 ALA A C 1
ATOM 2281 O O . ALA A 1 317 ? 75.598 -1.477 13.092 1.00 28.03 317 ALA A O 1
ATOM 2283 N N . THR A 1 318 ? 74.182 0.179 12.785 1.00 20.27 318 THR A N 1
ATOM 2284 C CA . THR A 1 318 ? 73.116 -0.755 12.487 1.00 19.97 318 THR A CA 1
ATOM 2285 C C . THR A 1 318 ? 72.589 -0.820 11.094 1.00 15.77 318 THR A C 1
ATOM 2286 O O . THR A 1 318 ? 71.950 -1.817 10.750 1.00 18.58 318 THR A O 1
ATOM 2290 N N . GLY A 1 319 ? 72.786 0.184 10.280 1.00 14.74 319 GLY A N 1
ATOM 2291 C CA . GLY A 1 319 ? 72.206 0.110 8.958 1.00 14.99 319 GLY A CA 1
ATOM 2292 C C . GLY A 1 319 ? 70.669 0.461 9.012 1.00 18.01 319 GLY A C 1
ATOM 2293 O O . GLY A 1 319 ? 69.969 0.445 7.995 1.00 19.87 319 GLY A O 1
ATOM 2294 N N . ILE A 1 320 ? 70.090 0.767 10.195 1.00 13.50 320 ILE A N 1
ATOM 2295 C CA . ILE A 1 320 ? 68.658 1.125 10.226 1.00 14.11 320 ILE A CA 1
ATOM 2296 C C . ILE A 1 320 ? 68.417 2.513 9.576 1.00 14.38 320 ILE A C 1
ATOM 2297 O O . ILE A 1 320 ? 69.282 3.425 9.670 1.00 17.22 320 ILE A O 1
ATOM 2302 N N . ASP A 1 321 ? 67.274 2.679 8.902 1.00 13.95 321 ASP A N 1
ATOM 2303 C CA . ASP A 1 321 ? 66.936 3.963 8.259 1.00 17.35 321 ASP A CA 1
ATOM 2304 C C . ASP A 1 321 ? 65.550 4.446 8.678 1.00 13.78 321 ASP A C 1
ATOM 2305 O O . ASP A 1 321 ? 64.918 5.180 7.943 1.00 18.37 321 ASP A O 1
ATOM 2310 N N . ASN A 1 322 ? 65.056 4.008 9.834 1.00 12.40 322 ASN A N 1
ATOM 2311 C CA . ASN A 1 322 ? 63.730 4.393 10.311 1.00 10.68 322 ASN A CA 1
ATOM 2312 C C . ASN A 1 322 ? 63.955 4.850 11.725 1.00 11.40 322 ASN A C 1
ATOM 2313 O O . ASN A 1 322 ? 64.296 4.069 12.631 1.00 13.31 322 ASN A O 1
ATOM 2318 N N . ILE A 1 323 ? 63.810 6.158 11.908 1.00 9.73 323 ILE A N 1
ATOM 2319 C CA . ILE A 1 323 ? 64.064 6.805 13.199 1.00 13.58 323 ILE A CA 1
ATOM 2320 C C . ILE A 1 323 ? 62.781 7.222 13.913 1.00 12.15 323 ILE A C 1
ATOM 2321 O O . ILE A 1 323 ? 62.047 8.078 13.392 1.00 13.61 323 ILE A O 1
ATOM 2326 N N . CYS A 1 324 ? 62.545 6.617 15.073 1.00 11.64 324 CYS A N 1
ATOM 2327 C CA . CYS A 1 324 ? 61.335 6.851 15.839 1.00 11.91 324 CYS A CA 1
ATOM 2328 C C . CYS A 1 324 ? 61.620 7.603 17.118 1.00 13.78 324 CYS A C 1
ATOM 2329 O O . CYS A 1 324 ? 62.363 7.143 17.965 1.00 14.42 324 CYS A O 1
ATOM 2332 N N . CYS A 1 325 ? 61.006 8.772 17.256 1.00 11.89 325 CYS A N 1
ATOM 2333 C CA . CYS A 1 325 ? 61.286 9.566 18.427 1.00 11.75 325 CYS A CA 1
ATOM 2334 C C . CYS A 1 325 ? 60.064 9.981 19.226 1.00 9.02 325 CYS A C 1
ATOM 2335 O O . CYS A 1 325 ? 59.007 10.229 18.640 1.00 11.33 325 CYS A O 1
ATOM 2338 N N . GLY A 1 326 ? 60.245 10.066 20.545 1.00 10.08 326 GLY A N 1
ATOM 2339 C CA . GLY A 1 326 ? 59.200 10.486 21.475 1.00 9.67 326 GLY A CA 1
ATOM 2340 C C . GLY A 1 326 ? 59.605 11.854 21.995 1.00 13.71 326 GLY A C 1
ATOM 2341 O O . GLY A 1 326 ? 60.717 12.015 22.484 1.00 15.73 326 GLY A O 1
ATOM 2342 N N . PHE A 1 327 ? 58.696 12.822 21.867 1.00 11.44 327 PHE A N 1
ATOM 2343 C CA . PHE A 1 327 ? 58.960 14.190 22.262 1.00 9.97 327 PHE A CA 1
ATOM 2344 C C . PHE A 1 327 ? 58.172 14.660 23.450 1.00 16.21 327 PHE A C 1
ATOM 2345 O O . PHE A 1 327 ? 58.288 15.824 23.803 1.00 14.40 327 PHE A O 1
ATOM 2353 N N . GLU A 1 328 ? 57.352 13.781 24.064 1.00 16.47 328 GLU A N 1
ATOM 2354 C CA . GLU A 1 328 ? 56.531 14.181 25.215 1.00 16.28 328 GLU A CA 1
ATOM 2355 C C . GLU A 1 328 ? 57.272 14.691 26.429 1.00 16.20 328 GLU A C 1
ATOM 2356 O O . GLU A 1 328 ? 56.713 15.404 27.235 1.00 19.61 328 GLU A O 1
ATOM 2362 N N . ALA A 1 329 ? 58.514 14.324 26.613 1.00 17.88 329 ALA A N 1
ATOM 2363 C CA . ALA A 1 329 ? 59.196 14.821 27.796 1.00 18.85 329 ALA A CA 1
ATOM 2364 C C . ALA A 1 329 ? 59.385 16.338 27.724 1.00 35.09 329 ALA A C 1
ATOM 2365 O O . ALA A 1 329 ? 59.661 16.990 28.706 1.00 25.73 329 ALA A O 1
ATOM 2367 N N . ASN A 1 330 ? 59.226 16.910 26.540 1.00 28.49 330 ASN A N 1
ATOM 2368 C CA . ASN A 1 330 ? 59.433 18.325 26.294 1.00 26.09 330 ASN A CA 1
ATOM 2369 C C . ASN A 1 330 ? 58.610 19.395 26.974 1.00 35.95 330 ASN A C 1
ATOM 2370 O O . ASN A 1 330 ? 59.065 20.537 26.945 1.00 39.96 330 ASN A O 1
ATOM 2375 N N . GLY A 1 331 ? 57.456 19.075 27.542 1.00 27.54 331 GLY A N 1
ATOM 2376 C CA . GLY A 1 331 ? 56.703 20.126 28.196 1.00 41.30 331 GLY A CA 1
ATOM 2377 C C . GLY A 1 331 ? 55.268 20.229 27.748 1.00 21.24 331 GLY A C 1
ATOM 2378 O O . GLY A 1 331 ? 54.540 19.233 27.657 1.00 27.82 331 GLY A O 1
ATOM 2379 N N . SER A 1 332 ? 54.853 21.463 27.491 1.00 22.45 332 SER A N 1
ATOM 2380 C CA . SER A 1 332 ? 53.520 21.671 27.050 1.00 19.48 332 SER A CA 1
ATOM 2381 C C . SER A 1 332 ? 53.416 21.273 25.597 1.00 20.99 332 SER A C 1
ATOM 2382 O O . SER A 1 332 ? 54.434 21.033 24.936 1.00 19.72 332 SER A O 1
ATOM 2385 N N . GLU A 1 333 ? 52.219 21.226 25.099 1.00 17.86 333 GLU A N 1
ATOM 2386 C CA . GLU A 1 333 ? 52.025 20.911 23.728 1.00 14.64 333 GLU A CA 1
ATOM 2387 C C . GLU A 1 333 ? 52.823 21.895 22.857 1.00 20.76 333 GLU A C 1
ATOM 2388 O O . GLU A 1 333 ? 53.408 21.539 21.835 1.00 18.08 333 GLU A O 1
ATOM 2394 N N . GLU A 1 334 ? 52.889 23.150 23.267 1.00 22.23 334 GLU A N 1
ATOM 2395 C CA . GLU A 1 334 ? 53.637 24.131 22.462 1.00 22.64 334 GLU A CA 1
ATOM 2396 C C . GLU A 1 334 ? 55.143 23.818 22.418 1.00 15.00 334 GLU A C 1
ATOM 2397 O O . GLU A 1 334 ? 55.764 23.903 21.375 1.00 17.11 334 GLU A O 1
ATOM 2403 N N . GLU A 1 335 ? 55.687 23.424 23.535 1.00 15.38 335 GLU A N 1
ATOM 2404 C CA . GLU A 1 335 ? 57.067 23.084 23.614 1.00 15.45 335 GLU A CA 1
ATOM 2405 C C . GLU A 1 335 ? 57.375 21.782 22.915 1.00 18.06 335 GLU A C 1
ATOM 2406 O O . 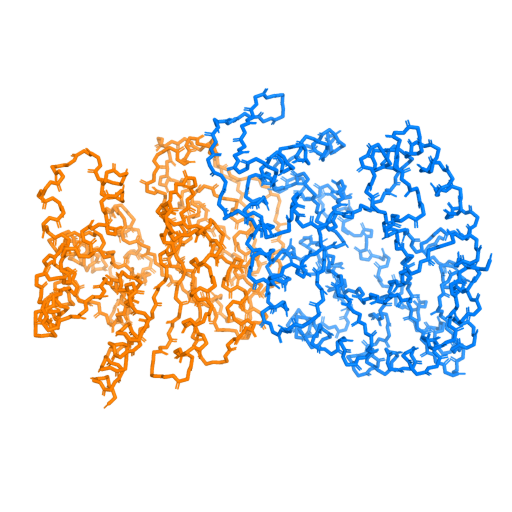GLU A 1 335 ? 58.483 21.557 22.396 1.00 18.96 335 GLU A O 1
ATOM 2412 N N . ILE A 1 336 ? 56.413 20.902 22.942 1.00 14.13 336 ILE A N 1
ATOM 2413 C CA . ILE A 1 336 ? 56.636 19.624 22.292 1.00 13.82 336 ILE A CA 1
ATOM 2414 C C . ILE A 1 336 ? 56.713 19.878 20.780 1.00 11.37 336 ILE A C 1
ATOM 2415 O O . ILE A 1 336 ? 57.658 19.429 20.045 1.00 14.83 336 ILE A O 1
ATOM 2420 N N . ILE A 1 337 ? 55.742 20.628 20.274 1.00 11.64 337 ILE A N 1
ATOM 2421 C CA . ILE A 1 337 ? 55.720 20.947 18.867 1.00 12.02 337 ILE A CA 1
ATOM 2422 C C . ILE A 1 337 ? 56.974 21.712 18.461 1.00 16.01 337 ILE A C 1
ATOM 2423 O O . ILE A 1 337 ? 57.537 21.481 17.382 1.00 13.33 337 ILE A O 1
ATOM 2428 N N . ALA A 1 338 ? 57.426 22.616 19.345 1.00 16.65 338 ALA A N 1
ATOM 2429 C CA . ALA A 1 338 ? 58.611 23.378 19.035 1.00 14.53 338 ALA A CA 1
ATOM 2430 C C . ALA A 1 338 ? 59.803 22.453 18.871 1.00 13.23 338 ALA A C 1
ATOM 2431 O O . ALA A 1 338 ? 60.610 22.604 17.943 1.00 17.92 338 ALA A O 1
ATOM 2433 N N . SER A 1 339 ? 59.905 21.495 19.757 1.00 12.60 339 SER A N 1
ATOM 2434 C CA . SER A 1 339 ? 60.994 20.512 19.715 1.00 12.57 339 SER A CA 1
ATOM 2435 C C . SER A 1 339 ? 60.904 19.665 18.416 1.00 14.67 339 SER A C 1
ATOM 2436 O O . SER A 1 339 ? 61.898 19.404 17.705 1.00 13.82 339 SER A O 1
ATOM 2440 N N . MET A 1 340 ? 59.679 19.258 18.088 1.00 12.62 340 MET A N 1
ATOM 2441 C CA . MET A 1 340 ? 59.464 18.497 16.852 1.00 13.52 340 MET A CA 1
ATOM 2442 C C . MET A 1 340 ? 59.928 19.285 15.657 1.00 13.50 340 MET A C 1
ATOM 2443 O O . MET A 1 340 ? 60.589 18.757 14.757 1.00 12.43 340 MET A O 1
ATOM 2448 N N . LYS A 1 341 ? 59.558 20.589 15.616 1.00 11.55 341 LYS A N 1
ATOM 2449 C CA . LYS A 1 341 ? 59.958 21.410 14.503 1.00 9.98 341 LYS A CA 1
ATOM 2450 C C . LYS A 1 341 ? 61.491 21.651 14.426 1.00 8.18 341 LYS A C 1
ATOM 2451 O O . LYS A 1 341 ? 62.079 21.766 13.330 1.00 12.43 341 LYS A O 1
ATOM 2457 N N . LEU A 1 342 ? 62.118 21.733 15.566 1.00 11.00 342 LEU A N 1
ATOM 2458 C CA . LEU A 1 342 ? 63.575 21.942 15.515 1.00 14.92 342 LEU A CA 1
ATOM 2459 C C . LEU A 1 342 ? 64.273 20.655 15.021 1.00 16.41 342 LEU A C 1
ATOM 2460 O O . LEU A 1 342 ? 65.297 20.672 14.338 1.00 13.84 342 LEU A O 1
ATOM 2465 N N . PHE A 1 343 ? 63.679 19.485 15.377 1.00 14.78 343 PHE A N 1
ATOM 2466 C CA . PHE A 1 343 ? 64.246 18.211 14.954 1.00 9.76 343 PHE A CA 1
ATOM 2467 C C . PHE A 1 343 ? 64.096 18.150 13.470 1.00 10.44 343 PHE A C 1
ATOM 2468 O O . PHE A 1 343 ? 64.995 17.816 12.709 1.00 10.80 343 PHE A O 1
ATOM 2476 N N . GLN A 1 344 ? 62.906 18.536 13.004 1.00 9.93 344 GLN A N 1
ATOM 2477 C CA . GLN A 1 344 ? 62.592 18.572 11.605 1.00 7.94 344 GLN A CA 1
ATOM 2478 C C . GLN A 1 344 ? 63.544 19.482 10.796 1.00 10.03 344 GLN A C 1
ATOM 2479 O O . GLN A 1 344 ? 64.039 19.164 9.708 1.00 11.17 344 GLN A O 1
ATOM 2485 N N . SER A 1 345 ? 63.766 20.692 11.289 1.00 12.61 345 SER A N 1
ATOM 2486 C CA . SER A 1 345 ? 64.596 21.601 10.521 1.00 11.85 345 SER A CA 1
ATOM 2487 C C . SER A 1 345 ? 66.100 21.407 10.615 1.00 10.61 345 SER A C 1
ATOM 2488 O O . SER A 1 345 ? 66.814 21.613 9.614 1.00 13.38 345 SER A O 1
ATOM 2491 N N . ASP A 1 346 ? 66.528 21.060 11.807 1.00 9.50 346 ASP A N 1
ATOM 2492 C CA . ASP A 1 346 ? 67.934 20.962 12.080 1.00 12.02 346 ASP A CA 1
ATOM 2493 C C . ASP A 1 346 ? 68.543 19.576 12.331 1.00 20.19 346 ASP A C 1
ATOM 2494 O O . ASP A 1 346 ? 69.788 19.477 12.553 1.00 14.99 346 ASP A O 1
ATOM 2499 N N . VAL A 1 347 ? 67.699 18.537 12.329 1.00 11.17 347 VAL A N 1
ATOM 2500 C CA . VAL A 1 347 ? 68.202 17.170 12.566 1.00 14.44 347 VAL A CA 1
ATOM 2501 C C . VAL A 1 347 ? 67.924 16.293 11.359 1.00 12.00 347 VAL A C 1
ATOM 2502 O O . VAL A 1 347 ? 68.863 15.764 10.724 1.00 13.12 347 VAL A O 1
ATOM 2506 N N . MET A 1 348 ? 66.641 16.192 11.032 1.00 11.57 348 MET A N 1
ATOM 2507 C CA . MET A 1 348 ? 66.224 15.377 9.913 1.00 11.95 348 MET A CA 1
ATOM 2508 C C . MET A 1 348 ? 67.066 15.439 8.647 1.00 13.96 348 MET A C 1
ATOM 2509 O O . MET A 1 348 ? 67.503 14.402 8.096 1.00 17.17 348 MET A O 1
ATOM 2514 N N . PRO A 1 349 ? 67.298 16.651 8.132 1.00 13.22 349 PRO A N 1
ATOM 2515 C CA . PRO A 1 349 ? 68.032 16.763 6.878 1.00 15.75 349 PRO A CA 1
ATOM 2516 C C . PRO A 1 349 ? 69.446 16.240 6.844 1.00 15.27 349 PRO A C 1
ATOM 2517 O O . PRO A 1 349 ? 69.996 15.993 5.744 1.00 18.61 349 PRO A O 1
ATOM 2521 N N . TYR A 1 350 ? 70.035 16.091 8.004 1.00 12.57 350 TYR A N 1
ATOM 2522 C CA . TYR A 1 350 ? 71.423 15.711 8.036 1.00 16.29 350 TYR A CA 1
ATOM 2523 C C . TYR A 1 350 ? 71.772 14.273 8.330 1.00 16.41 350 TYR A C 1
ATOM 2524 O O . TYR A 1 350 ? 72.930 13.867 8.264 1.00 18.89 350 TYR A O 1
ATOM 2533 N N . LEU A 1 351 ? 70.765 13.528 8.701 1.00 13.08 351 LEU A N 1
ATOM 2534 C CA . LEU A 1 351 ? 71.049 12.179 8.996 1.00 13.76 351 LEU A CA 1
ATOM 2535 C C . LEU A 1 351 ? 71.238 11.465 7.648 1.00 14.66 351 LEU A C 1
ATOM 2536 O O . LEU A 1 351 ? 70.536 11.703 6.671 1.00 18.83 351 LEU A O 1
ATOM 2541 N N . LYS A 1 352 ? 72.195 10.567 7.596 1.00 18.94 352 LYS A N 1
ATOM 2542 C CA . LYS A 1 352 ? 72.481 9.862 6.366 1.00 22.01 352 LYS A CA 1
ATOM 2543 C C . LYS A 1 352 ? 72.341 8.338 6.524 1.00 15.89 352 LYS A C 1
ATOM 2544 O O . LYS A 1 352 ? 72.692 7.787 7.588 1.00 16.82 352 LYS A O 1
ATOM 2550 N N . GLU A 1 353 ? 71.892 7.653 5.452 1.00 17.60 353 GLU A N 1
ATOM 2551 C CA . GLU A 1 353 ? 71.808 6.190 5.541 1.00 21.75 353 GLU A CA 1
ATOM 2552 C C . GLU A 1 353 ? 73.223 5.616 5.654 1.00 22.07 353 GLU A C 1
ATOM 2553 O O . GLU A 1 353 ? 74.180 6.214 5.181 1.00 28.49 353 GLU A O 1
ATOM 2559 N N . LYS A 1 354 ? 73.371 4.463 6.289 1.00 19.48 354 LYS A N 1
ATOM 2560 C CA . LYS A 1 354 ? 74.679 3.811 6.448 1.00 22.37 354 LYS A CA 1
ATOM 2561 C C . LYS A 1 354 ? 75.360 3.625 5.101 1.00 22.72 354 LYS A C 1
ATOM 2562 O O . LYS A 1 354 ? 74.707 3.208 4.142 1.00 21.24 354 LYS A O 1
ATOM 2568 N N . GLN A 1 355 ? 76.656 4.007 5.132 1.00 33.39 355 GLN A N 1
ATOM 2569 C CA . GLN A 1 355 ? 77.685 3.977 4.076 1.00 57.20 355 GLN A CA 1
ATOM 2570 C C . GLN A 1 355 ? 78.313 2.597 3.917 1.00 57.91 355 GLN A C 1
ATOM 2571 O O . GLN A 1 355 ? 78.595 1.827 4.872 1.00 100.00 355 GLN A O 1
ATOM 2578 N N . MET B 2 1 ? 11.402 15.186 14.997 1.00 32.29 1 MET B N 1
ATOM 2579 C CA . MET B 2 1 ? 12.144 13.941 14.843 1.00 24.15 1 MET B CA 1
ATOM 2580 C C . MET B 2 1 ? 13.502 14.240 14.293 1.00 21.73 1 MET B C 1
ATOM 2581 O O . MET B 2 1 ? 13.637 15.096 13.463 1.00 24.54 1 MET B O 1
ATOM 2586 N N . LYS B 2 2 ? 14.498 13.517 14.725 1.00 23.40 2 LYS B N 1
ATOM 2587 C CA . LYS B 2 2 ? 15.835 13.705 14.211 1.00 16.94 2 LYS B CA 1
ATOM 2588 C C . LYS B 2 2 ? 16.056 12.500 13.294 1.00 19.30 2 LYS B C 1
ATOM 2589 O O . LYS B 2 2 ? 15.432 11.451 13.480 1.00 16.93 2 LYS B O 1
ATOM 2595 N N . PHE B 2 3 ? 16.884 12.682 12.286 1.00 19.34 3 PHE B N 1
ATOM 2596 C CA . PHE B 2 3 ? 17.181 11.654 11.293 1.00 15.60 3 PHE B CA 1
ATOM 2597 C C . PHE B 2 3 ? 18.659 11.335 11.180 1.00 22.99 3 PHE B C 1
ATOM 2598 O O . PHE B 2 3 ? 19.478 12.224 11.269 1.00 19.35 3 PHE B O 1
ATOM 2606 N N . GLY B 2 4 ? 19.004 10.040 10.949 1.00 15.43 4 GLY B N 1
ATOM 2607 C CA . GLY B 2 4 ? 20.393 9.665 10.832 1.00 11.49 4 GLY B CA 1
ATOM 2608 C C . GLY B 2 4 ? 20.512 8.491 9.865 1.00 11.15 4 GLY B C 1
ATOM 2609 O O . GLY B 2 4 ? 19.528 8.058 9.247 1.00 12.63 4 GLY B O 1
ATOM 2610 N N . LEU B 2 5 ? 21.739 7.984 9.724 1.00 10.87 5 LEU B N 1
ATOM 2611 C CA . LEU B 2 5 ? 21.985 6.843 8.835 1.00 11.09 5 LEU B CA 1
ATOM 2612 C C . LEU B 2 5 ? 22.646 5.768 9.624 1.00 10.41 5 LEU B C 1
ATOM 2613 O O . LEU B 2 5 ? 23.283 6.057 10.626 1.00 12.62 5 LEU B O 1
ATOM 2618 N N . PHE B 2 6 ? 22.502 4.516 9.126 1.00 10.14 6 PHE B N 1
ATOM 2619 C CA . PHE B 2 6 ? 23.218 3.432 9.782 1.00 10.59 6 PHE B CA 1
ATOM 2620 C C . PHE B 2 6 ? 23.773 2.575 8.667 1.00 7.12 6 PHE B C 1
ATOM 2621 O O . PHE B 2 6 ? 23.290 2.610 7.553 1.00 10.21 6 PHE B O 1
ATOM 2629 N N . PHE B 2 7 ? 24.825 1.847 9.024 1.00 9.96 7 PHE B N 1
ATOM 2630 C CA . PHE B 2 7 ? 25.485 0.979 8.056 1.00 12.40 7 PHE B CA 1
ATOM 2631 C C . PHE B 2 7 ? 25.527 -0.469 8.549 1.00 7.91 7 PHE B C 1
ATOM 2632 O O . PHE B 2 7 ? 26.081 -0.735 9.617 1.00 10.82 7 PHE B O 1
ATOM 2640 N N . LEU B 2 8 ? 24.917 -1.321 7.709 1.00 10.13 8 LEU B N 1
ATOM 2641 C CA . LEU B 2 8 ? 24.873 -2.766 7.940 1.00 11.46 8 LEU B CA 1
ATOM 2642 C C . LEU B 2 8 ? 26.170 -3.405 7.427 1.00 11.61 8 LEU B C 1
ATOM 2643 O O . LEU B 2 8 ? 26.697 -4.339 8.016 1.00 12.58 8 LEU B O 1
ATOM 2648 N N . ASN B 2 9 ? 26.639 -2.884 6.294 1.00 9.21 9 ASN B N 1
ATOM 2649 C CA . ASN B 2 9 ? 27.859 -3.378 5.659 1.00 10.09 9 ASN B CA 1
ATOM 2650 C C . ASN B 2 9 ? 27.770 -4.860 5.252 1.00 13.72 9 ASN B C 1
ATOM 2651 O O . ASN B 2 9 ? 28.703 -5.632 5.515 1.00 10.70 9 ASN B O 1
ATOM 2656 N N . PHE B 2 10 ? 26.647 -5.215 4.624 1.00 11.65 10 PHE B N 1
ATOM 2657 C CA . PHE B 2 10 ? 26.443 -6.550 4.123 1.00 10.54 10 PHE B CA 1
ATOM 2658 C C . PHE B 2 10 ? 27.306 -6.706 2.858 1.00 17.52 10 PHE B C 1
ATOM 2659 O O . PHE B 2 10 ? 27.390 -5.815 1.977 1.00 15.92 10 PHE B O 1
ATOM 2667 N N . MET B 2 11 ? 27.974 -7.852 2.722 1.00 12.58 11 MET B N 1
ATOM 2668 C CA . MET B 2 11 ? 28.747 -8.083 1.534 1.00 10.22 11 MET B CA 1
ATOM 2669 C C . MET B 2 11 ? 28.147 -9.310 0.852 1.00 14.27 11 MET B C 1
ATOM 2670 O O . MET B 2 11 ? 27.323 -10.016 1.426 1.00 14.60 11 MET B O 1
ATOM 2675 N N . ASN B 2 12 ? 28.637 -9.545 -0.344 1.00 16.67 12 ASN B N 1
ATOM 2676 C CA . ASN B 2 12 ? 28.301 -10.691 -1.124 1.00 33.03 12 ASN B CA 1
ATOM 2677 C C . ASN B 2 12 ? 29.485 -11.121 -2.004 1.00 38.43 12 ASN B C 1
ATOM 2678 O O . ASN B 2 12 ? 30.596 -10.534 -1.956 1.00 33.59 12 ASN B O 1
ATOM 2683 N N . SER B 2 13 ? 29.241 -12.168 -2.787 1.00 34.36 13 SER B N 1
ATOM 2684 C CA . SER B 2 13 ? 30.258 -12.685 -3.675 1.00 43.07 13 SER B CA 1
ATOM 2685 C C . SER B 2 13 ? 30.685 -11.600 -4.688 1.00 77.45 13 SER B C 1
ATOM 2686 O O . SER B 2 13 ? 31.838 -11.585 -5.112 1.00 53.28 13 SER B O 1
ATOM 2689 N N . LYS B 2 14 ? 29.753 -10.671 -5.051 1.00 29.96 14 LYS B N 1
ATOM 2690 C CA . LYS B 2 14 ? 30.030 -9.561 -5.998 1.00 48.01 14 LYS B CA 1
ATOM 2691 C C . LYS B 2 14 ? 30.515 -8.305 -5.281 1.00 85.97 14 LYS B C 1
ATOM 2692 O O . LYS B 2 14 ? 31.540 -7.780 -5.680 1.00 39.11 14 LYS B O 1
ATOM 2698 N N . ARG B 2 15 ? 29.782 -7.841 -4.239 1.00 31.36 15 ARG B N 1
ATOM 2699 C CA . ARG B 2 15 ? 30.130 -6.670 -3.400 1.00 17.22 15 ARG B CA 1
ATOM 2700 C C . ARG B 2 15 ? 31.048 -7.152 -2.290 1.00 16.58 15 ARG B C 1
ATOM 2701 O O . ARG B 2 15 ? 30.531 -7.665 -1.299 1.00 19.20 15 ARG B O 1
ATOM 2709 N N . SER B 2 16 ? 32.391 -7.038 -2.455 1.00 13.06 16 SER B N 1
ATOM 2710 C CA . SER B 2 16 ? 33.324 -7.517 -1.461 1.00 13.47 16 SER B CA 1
ATOM 2711 C C . SER B 2 16 ? 33.363 -6.680 -0.194 1.00 15.11 16 SER B C 1
ATOM 2712 O O . SER B 2 16 ? 32.853 -5.532 -0.152 1.00 15.43 16 SER B O 1
ATOM 2715 N N . SER B 2 17 ? 34.004 -7.240 0.849 1.00 13.57 17 SER B N 1
ATOM 2716 C CA . SER B 2 17 ? 34.121 -6.499 2.110 1.00 17.39 17 SER B CA 1
ATOM 2717 C C . SER B 2 17 ? 34.917 -5.170 1.883 1.00 15.83 17 SER B C 1
ATOM 2718 O O . SER B 2 17 ? 34.598 -4.146 2.486 1.00 16.32 17 SER B O 1
ATOM 2721 N N . ASP B 2 18 ? 35.896 -5.205 1.001 1.00 12.27 18 ASP B N 1
ATOM 2722 C CA . ASP B 2 18 ? 36.673 -4.005 0.707 1.00 17.53 18 ASP B CA 1
ATOM 2723 C C . ASP B 2 18 ? 35.769 -2.913 0.116 1.00 18.43 18 ASP B C 1
ATOM 2724 O O . ASP B 2 18 ? 35.813 -1.736 0.494 1.00 16.38 18 ASP B O 1
ATOM 2729 N N . GLN B 2 19 ? 34.932 -3.327 -0.827 1.00 13.39 19 GLN B N 1
ATOM 2730 C CA . GLN B 2 19 ? 34.026 -2.436 -1.467 1.00 9.92 19 GLN B CA 1
ATOM 2731 C C . GLN B 2 19 ? 32.991 -1.879 -0.505 1.00 17.64 19 GLN B C 1
ATOM 2732 O O . GLN B 2 19 ? 32.708 -0.662 -0.537 1.00 13.94 19 GLN B O 1
ATOM 2738 N N . VAL B 2 20 ? 32.397 -2.719 0.369 1.00 15.15 20 VAL B N 1
ATOM 2739 C CA . VAL B 2 20 ? 31.394 -2.135 1.250 1.00 14.92 20 VAL B CA 1
ATOM 2740 C C . VAL B 2 20 ? 31.970 -1.156 2.244 1.00 11.59 20 VAL B C 1
ATOM 2741 O O . VAL B 2 20 ? 31.316 -0.175 2.570 1.00 13.13 20 VAL B O 1
ATOM 2745 N N . ILE B 2 21 ? 33.163 -1.432 2.712 1.00 11.39 21 ILE B N 1
ATOM 2746 C CA . ILE B 2 21 ? 33.744 -0.517 3.648 1.00 11.85 21 ILE B CA 1
ATOM 2747 C C . ILE B 2 21 ? 34.019 0.834 2.938 1.00 11.21 21 ILE B C 1
ATOM 2748 O O . ILE B 2 21 ? 33.783 1.882 3.518 1.00 12.56 21 ILE B O 1
ATOM 2753 N N . GLU B 2 22 ? 34.515 0.779 1.732 1.00 10.91 22 GLU B N 1
ATOM 2754 C CA . GLU B 2 22 ? 34.816 2.003 1.022 1.00 11.96 22 GLU B CA 1
ATOM 2755 C C . GLU B 2 22 ? 33.529 2.767 0.789 1.00 13.58 22 GLU B C 1
ATOM 2756 O O . GLU B 2 22 ? 33.481 4.007 0.893 1.00 15.55 22 GLU B O 1
ATOM 2762 N N . GLU B 2 23 ? 32.451 2.045 0.506 1.00 11.13 23 GLU B N 1
ATOM 2763 C CA . GLU B 2 23 ? 31.160 2.691 0.269 1.00 11.75 23 GLU B CA 1
ATOM 2764 C C . GLU B 2 23 ? 30.639 3.345 1.542 1.00 12.52 23 GLU B C 1
ATOM 2765 O O . GLU B 2 23 ? 30.020 4.419 1.528 1.00 12.72 23 GLU B O 1
ATOM 2771 N N . MET B 2 24 ? 30.862 2.703 2.687 1.00 11.70 24 MET B N 1
ATOM 2772 C CA . MET B 2 24 ? 30.423 3.276 3.921 1.00 11.24 24 MET B CA 1
ATOM 2773 C C . MET B 2 24 ? 31.139 4.640 4.156 1.00 13.97 24 MET B C 1
ATOM 2774 O O . MET B 2 24 ? 30.529 5.657 4.512 1.00 12.21 24 MET B O 1
ATOM 2779 N N . LEU B 2 25 ? 32.457 4.644 3.983 1.00 11.34 25 LEU B N 1
ATOM 2780 C CA . LEU B 2 25 ? 33.232 5.863 4.199 1.00 9.03 25 LEU B CA 1
ATOM 2781 C C . LEU B 2 25 ? 32.777 6.974 3.262 1.00 10.42 25 LEU B C 1
ATOM 2782 O O . LEU B 2 25 ? 32.614 8.115 3.717 1.00 13.00 25 LEU B O 1
ATOM 2787 N N . ASP B 2 26 ? 32.580 6.650 1.991 1.00 9.67 26 ASP B N 1
ATOM 2788 C CA . ASP B 2 26 ? 32.162 7.648 1.034 1.00 9.04 26 ASP B CA 1
ATOM 2789 C C . ASP B 2 26 ? 30.796 8.182 1.423 1.00 14.80 26 ASP B C 1
ATOM 2790 O O . ASP B 2 26 ? 30.526 9.372 1.295 1.00 13.51 26 ASP B O 1
ATOM 2795 N N . THR B 2 27 ? 29.888 7.306 1.895 1.00 11.47 27 THR B N 1
ATOM 2796 C CA . THR B 2 27 ? 28.572 7.757 2.270 1.00 12.08 27 THR B CA 1
ATOM 2797 C C . THR B 2 27 ? 28.650 8.656 3.467 1.00 11.63 27 THR B C 1
ATOM 2798 O O . THR B 2 27 ? 27.956 9.684 3.543 1.00 14.03 27 THR B O 1
ATOM 2802 N N . ALA B 2 28 ? 29.491 8.290 4.403 1.00 8.73 28 ALA B N 1
ATOM 2803 C CA . ALA B 2 28 ? 29.665 9.083 5.588 1.00 11.70 28 ALA B CA 1
ATOM 2804 C C . ALA B 2 28 ? 30.132 10.514 5.227 1.00 14.35 28 ALA B C 1
ATOM 2805 O O . ALA B 2 28 ? 29.661 11.533 5.756 1.00 16.46 28 ALA B O 1
ATOM 2807 N N . HIS B 2 29 ? 31.084 10.601 4.321 1.00 14.16 29 HIS B N 1
ATOM 2808 C CA . HIS B 2 29 ? 31.585 11.897 3.927 1.00 14.05 29 HIS B CA 1
ATOM 2809 C C . HIS B 2 29 ? 30.465 12.705 3.262 1.00 14.75 29 HIS B C 1
ATOM 2810 O O . HIS B 2 29 ? 30.277 13.912 3.479 1.00 17.17 29 HIS B O 1
ATOM 2817 N N . TYR B 2 30 ? 29.706 12.033 2.437 1.00 11.91 30 TYR B N 1
ATOM 2818 C CA . TYR B 2 30 ? 28.598 12.640 1.716 1.00 11.61 30 TYR B CA 1
ATOM 2819 C C . TYR B 2 30 ? 27.552 13.205 2.650 1.00 14.34 30 TYR B C 1
ATOM 2820 O O . TYR B 2 30 ? 27.108 14.340 2.535 1.00 18.86 30 TYR B O 1
ATOM 2829 N N . VAL B 2 31 ? 27.101 12.435 3.603 1.00 12.48 31 VAL B N 1
ATOM 2830 C CA . VAL B 2 31 ? 26.052 12.992 4.443 1.00 17.87 31 VAL B CA 1
ATOM 2831 C C . VAL B 2 31 ? 26.471 13.877 5.602 1.00 14.80 31 VAL B C 1
ATOM 2832 O O . VAL B 2 31 ? 25.603 14.488 6.244 1.00 15.26 31 VAL B O 1
ATOM 2836 N N . ASP B 2 32 ? 27.774 13.930 5.897 1.00 14.46 32 ASP B N 1
ATOM 2837 C CA . ASP B 2 32 ? 28.222 14.743 7.018 1.00 16.75 32 ASP B CA 1
ATOM 2838 C C . ASP B 2 32 ? 27.810 16.236 6.895 1.00 24.15 32 ASP B C 1
ATOM 2839 O O . ASP B 2 32 ? 27.613 16.970 7.898 1.00 24.66 32 ASP B O 1
ATOM 2844 N N . GLN B 2 33 ? 27.649 16.636 5.655 1.00 20.08 33 GLN B N 1
ATOM 2845 C CA . GLN B 2 33 ? 27.277 17.996 5.407 1.00 34.27 33 GLN B CA 1
ATOM 2846 C C . GLN B 2 33 ? 25.777 18.223 5.246 1.00 49.60 33 GLN B C 1
ATOM 2847 O O . GLN B 2 33 ? 25.363 19.340 5.011 1.00 28.02 33 GLN B O 1
ATOM 2853 N N . LEU B 2 34 ? 24.961 17.189 5.385 1.00 20.34 34 LEU B N 1
ATOM 2854 C CA . LEU B 2 34 ? 23.524 17.304 5.229 1.00 13.96 34 LEU B CA 1
ATOM 2855 C C . LEU B 2 34 ? 22.835 17.449 6.583 1.00 16.26 34 LEU B C 1
ATOM 2856 O O . LEU B 2 34 ? 23.486 17.627 7.609 1.00 24.55 34 LEU B O 1
ATOM 2861 N N . LYS B 2 35 ? 21.499 17.331 6.615 1.00 21.23 35 LYS B N 1
ATOM 2862 C CA . LYS B 2 35 ? 20.706 17.442 7.851 1.00 20.98 35 LYS B CA 1
ATOM 2863 C C . LYS B 2 35 ? 20.759 16.194 8.768 1.00 27.67 35 LYS B C 1
ATOM 2864 O O . LYS B 2 35 ? 20.386 16.291 9.922 1.00 26.44 35 LYS B O 1
ATOM 2866 N N . PHE B 2 36 ? 21.204 15.017 8.270 1.00 25.72 36 PHE B N 1
ATOM 2867 C CA . PHE B 2 36 ? 21.296 13.779 9.084 1.00 22.01 36 PHE B CA 1
ATOM 2868 C C . PHE B 2 36 ? 22.215 14.026 10.237 1.00 27.23 36 PHE B C 1
ATOM 2869 O O . PHE B 2 36 ? 23.284 14.574 10.018 1.00 28.85 36 PHE B O 1
ATOM 2877 N N . ASP B 2 37 ? 21.842 13.647 11.457 1.00 16.12 37 ASP B N 1
ATOM 2878 C CA . ASP B 2 37 ? 22.712 13.968 12.540 1.00 16.14 37 ASP B CA 1
ATOM 2879 C C . ASP B 2 37 ? 23.466 12.900 13.231 1.00 18.04 37 ASP B C 1
ATOM 2880 O O . ASP B 2 37 ? 24.185 13.249 14.192 1.00 16.95 37 ASP B O 1
ATOM 2885 N N . THR B 2 38 ? 23.295 11.657 12.768 1.00 13.88 38 THR B N 1
ATOM 2886 C CA . THR B 2 38 ? 24.010 10.587 13.413 1.00 12.92 38 THR B CA 1
ATOM 2887 C C . THR B 2 38 ? 24.374 9.572 12.397 1.00 10.25 38 THR B C 1
ATOM 2888 O O . THR B 2 38 ? 23.623 9.377 11.458 1.00 13.74 38 THR B O 1
ATOM 2892 N N . LEU B 2 39 ? 25.529 8.943 12.614 1.00 12.23 39 LEU B N 1
ATOM 2893 C CA . LEU B 2 39 ? 26.011 7.872 11.721 1.00 13.81 39 LEU B CA 1
ATOM 2894 C C . LEU B 2 39 ? 26.212 6.651 12.663 1.00 13.08 39 LEU B C 1
ATOM 2895 O O . LEU B 2 39 ? 27.049 6.701 13.582 1.00 13.82 39 LEU B O 1
ATOM 2900 N N . ALA B 2 40 ? 25.434 5.550 12.437 1.00 10.65 40 ALA B N 1
ATOM 2901 C CA . ALA B 2 40 ? 25.596 4.439 13.366 1.00 9.50 40 ALA B CA 1
ATOM 2902 C C . ALA B 2 40 ? 26.117 3.209 12.639 1.00 7.89 40 ALA B C 1
ATOM 2903 O O . ALA B 2 40 ? 25.854 2.968 11.472 1.00 10.44 40 ALA B O 1
ATOM 2905 N N . VAL B 2 41 ? 26.890 2.458 13.392 1.00 12.99 41 VAL B N 1
ATOM 2906 C CA . VAL B 2 41 ? 27.579 1.238 12.884 1.00 14.22 41 VAL B CA 1
ATOM 2907 C C . VAL B 2 41 ? 27.069 -0.091 13.513 1.00 7.82 41 VAL B C 1
ATOM 2908 O O . VAL B 2 41 ? 27.123 -0.267 14.725 1.00 11.80 41 VAL B O 1
ATOM 2912 N N . TYR B 2 42 ? 26.621 -0.944 12.626 1.00 10.53 42 TYR B N 1
ATOM 2913 C CA . TYR B 2 42 ? 26.139 -2.286 12.979 1.00 11.19 42 TYR B CA 1
ATOM 2914 C C . TYR B 2 42 ? 27.282 -3.305 13.171 1.00 12.12 42 TYR B C 1
ATOM 2915 O O . TYR B 2 42 ? 28.210 -3.385 12.378 1.00 13.15 42 TYR B O 1
ATOM 2924 N N . GLU B 2 43 ? 27.174 -4.099 14.214 1.00 10.37 43 GLU B N 1
ATOM 2925 C CA . GLU B 2 43 ? 28.125 -5.145 14.536 1.00 9.57 43 GLU B CA 1
ATOM 2926 C C . GLU B 2 43 ? 27.567 -6.534 14.130 1.00 14.55 43 GLU B C 1
ATOM 2927 O O . GLU B 2 43 ? 26.421 -6.897 14.439 1.00 12.31 43 GLU B O 1
ATOM 2933 N N . ASN B 2 44 ? 28.436 -7.267 13.409 1.00 12.37 44 ASN B N 1
ATOM 2934 C CA . ASN B 2 44 ? 28.193 -8.639 12.934 1.00 10.73 44 ASN B CA 1
ATOM 2935 C C . ASN B 2 44 ? 29.547 -9.393 12.923 1.00 14.47 44 ASN B C 1
ATOM 2936 O O . ASN B 2 44 ? 30.611 -8.770 12.688 1.00 11.15 44 ASN B O 1
ATOM 2941 N N . HIS B 2 45 ? 29.504 -10.748 13.149 1.00 10.45 45 HIS B N 1
ATOM 2942 C CA . HIS B 2 45 ? 30.711 -11.542 13.087 1.00 11.97 45 HIS B CA 1
ATOM 2943 C C . HIS B 2 45 ? 30.472 -12.789 12.264 1.00 11.50 45 HIS B C 1
ATOM 2944 O O . HIS B 2 45 ? 29.379 -13.344 12.301 1.00 11.32 45 HIS B O 1
ATOM 2951 N N . PHE B 2 46 ? 31.561 -13.180 11.568 1.00 12.94 46 PHE B N 1
ATOM 2952 C CA . PHE B 2 46 ? 31.614 -14.442 10.844 1.00 12.64 46 PHE B CA 1
ATOM 2953 C C . PHE B 2 46 ? 30.605 -14.792 9.773 1.00 17.93 46 PHE B C 1
ATOM 2954 O O . PHE B 2 46 ? 30.388 -15.992 9.517 1.00 14.76 46 PHE B O 1
ATOM 2962 N N . SER B 2 47 ? 29.989 -13.820 9.115 1.00 12.83 47 SER B N 1
ATOM 2963 C CA . SER B 2 47 ? 29.062 -14.121 8.039 1.00 11.88 47 SER B CA 1
ATOM 2964 C C . SER B 2 47 ? 29.110 -12.939 7.096 1.00 14.29 47 SER B C 1
ATOM 2965 O O . SER B 2 47 ? 29.691 -11.897 7.461 1.00 13.77 47 SER B O 1
ATOM 2968 N N . ASN B 2 48 ? 28.511 -13.067 5.930 1.00 11.48 48 ASN B N 1
ATOM 2969 C CA . ASN B 2 48 ? 28.522 -11.977 4.987 1.00 12.44 48 ASN B CA 1
ATOM 2970 C C . ASN B 2 48 ? 27.552 -10.875 5.403 1.00 13.75 48 ASN B C 1
ATOM 2971 O O . ASN B 2 48 ? 27.555 -9.819 4.811 1.00 12.15 48 ASN B O 1
ATOM 2976 N N . ASN B 2 49 ? 26.682 -11.143 6.364 1.00 13.03 49 ASN B N 1
ATOM 2977 C CA . ASN B 2 49 ? 25.685 -10.129 6.760 1.00 11.38 49 ASN B CA 1
ATOM 2978 C C . ASN B 2 49 ? 26.180 -9.129 7.756 1.00 8.78 49 ASN B C 1
ATOM 2979 O O . ASN B 2 49 ? 25.630 -8.931 8.862 1.00 11.57 49 ASN B O 1
ATOM 2984 N N . GLY B 2 50 ? 27.250 -8.489 7.332 1.00 10.51 50 GLY B N 1
ATOM 2985 C CA . GLY B 2 50 ? 27.857 -7.468 8.118 1.00 10.20 50 GLY B CA 1
ATOM 2986 C C . GLY B 2 50 ? 29.327 -7.729 8.283 1.00 11.95 50 GLY B C 1
ATOM 2987 O O . GLY B 2 50 ? 29.711 -8.697 8.952 1.00 11.66 50 GLY B O 1
ATOM 2988 N N . VAL B 2 51 ? 30.152 -6.844 7.679 1.00 10.31 51 VAL B N 1
ATOM 2989 C CA . VAL B 2 51 ? 31.600 -7.011 7.757 1.00 10.65 51 VAL B CA 1
ATOM 2990 C C . VAL B 2 51 ? 32.327 -6.258 8.868 1.00 12.41 51 VAL B C 1
ATOM 2991 O O . VAL B 2 51 ? 33.589 -6.255 8.877 1.00 13.90 51 VAL B O 1
ATOM 2995 N N . VAL B 2 52 ? 31.570 -5.641 9.800 1.00 8.34 52 VAL B N 1
ATOM 2996 C CA . VAL B 2 52 ? 32.201 -4.932 10.901 1.00 8.04 52 VAL B CA 1
ATOM 2997 C C . VAL B 2 52 ? 31.897 -5.638 12.235 1.00 9.93 52 VAL B C 1
ATOM 2998 O O . VAL B 2 52 ? 30.756 -5.630 12.738 1.00 10.99 52 VAL B O 1
ATOM 3002 N N . GLY B 2 53 ? 32.926 -6.237 12.807 1.00 9.27 53 GLY B N 1
ATOM 3003 C CA . GLY B 2 53 ? 32.801 -6.910 14.065 1.00 10.31 53 GLY B CA 1
ATOM 3004 C C . GLY B 2 53 ? 33.177 -5.996 15.239 1.00 9.37 53 GLY B C 1
ATOM 3005 O O . GLY B 2 53 ? 32.886 -6.285 16.407 1.00 11.58 53 GLY B O 1
ATOM 3006 N N . ALA B 2 54 ? 33.865 -4.861 14.927 1.00 11.36 54 ALA B N 1
ATOM 3007 C CA . ALA B 2 54 ? 34.330 -3.882 15.952 1.00 12.66 54 ALA B CA 1
ATOM 3008 C C . ALA B 2 54 ? 33.766 -2.474 15.640 1.00 12.98 54 ALA B C 1
ATOM 3009 O O . ALA B 2 54 ? 34.428 -1.600 15.099 1.00 12.55 54 ALA B O 1
ATOM 3011 N N . PRO B 2 55 ? 32.496 -2.280 15.944 1.00 12.02 55 PRO B N 1
ATOM 3012 C CA . PRO B 2 55 ? 31.856 -0.993 15.664 1.00 10.64 55 PRO B CA 1
ATOM 3013 C C . PRO B 2 55 ? 32.550 0.191 16.357 1.00 13.19 55 PRO B C 1
ATOM 3014 O O . PRO B 2 55 ? 32.505 1.286 15.812 1.00 10.78 55 PRO B O 1
ATOM 3018 N N . LEU B 2 56 ? 33.164 -0.002 17.514 1.00 10.20 56 LEU B N 1
ATOM 3019 C CA . LEU B 2 56 ? 33.834 1.116 18.190 1.00 9.90 56 LEU B CA 1
ATOM 3020 C C . LEU B 2 56 ? 35.061 1.546 17.411 1.00 12.92 56 LEU B C 1
ATOM 3021 O O . LEU B 2 56 ? 35.409 2.739 17.332 1.00 13.30 56 LEU B O 1
ATOM 3026 N N . THR B 2 57 ? 35.748 0.579 16.826 1.00 10.83 57 THR B N 1
ATOM 3027 C CA . THR B 2 57 ? 36.927 0.905 16.015 1.00 10.32 57 THR B CA 1
ATOM 3028 C C . THR B 2 57 ? 36.476 1.686 14.784 1.00 9.78 57 THR B C 1
ATOM 3029 O O . THR B 2 57 ? 37.093 2.691 14.405 1.00 11.25 57 THR B O 1
ATOM 3033 N N . VAL B 2 58 ? 35.420 1.249 14.107 1.00 7.75 58 VAL B N 1
ATOM 3034 C CA . VAL B 2 58 ? 34.954 1.964 12.962 1.00 8.79 58 VAL B CA 1
ATOM 3035 C C . VAL B 2 58 ? 34.426 3.332 13.397 1.00 11.02 58 VAL B C 1
ATOM 3036 O O . VAL B 2 58 ? 34.644 4.302 12.660 1.00 10.61 58 VAL B O 1
ATOM 3040 N N . ALA B 2 59 ? 33.766 3.416 14.564 1.00 9.58 59 ALA B N 1
ATOM 3041 C CA . ALA B 2 59 ? 33.273 4.715 15.014 1.00 8.95 59 ALA B CA 1
ATOM 3042 C C . ALA B 2 59 ? 34.456 5.666 15.152 1.00 11.53 59 ALA B C 1
ATOM 3043 O O . ALA B 2 59 ? 34.337 6.843 14.800 1.00 11.84 59 ALA B O 1
ATOM 3045 N N . GLY B 2 60 ? 35.595 5.190 15.653 1.00 10.08 60 GLY B N 1
ATOM 3046 C CA . GLY B 2 60 ? 36.779 6.053 15.794 1.00 8.39 60 GLY B CA 1
ATOM 3047 C C . GLY B 2 60 ? 37.188 6.673 14.450 1.00 12.09 60 GLY B C 1
ATOM 3048 O O . GLY B 2 60 ? 37.459 7.898 14.339 1.00 12.95 60 GLY B O 1
ATOM 3049 N N . PHE B 2 61 ? 37.266 5.859 13.397 1.00 9.86 61 PHE B N 1
ATOM 3050 C CA . PHE B 2 61 ? 37.661 6.332 12.091 1.00 8.80 61 PHE B CA 1
ATOM 3051 C C . PHE B 2 61 ? 36.636 7.300 11.566 1.00 10.62 61 PHE B C 1
ATOM 3052 O O . PHE B 2 61 ? 36.968 8.396 11.066 1.00 11.91 61 PHE B O 1
ATOM 3060 N N . LEU B 2 62 ? 35.357 6.905 11.674 1.00 10.31 62 LEU B N 1
ATOM 3061 C CA . LEU B 2 62 ? 34.290 7.803 11.194 1.00 10.61 62 LEU B CA 1
ATOM 3062 C C . LEU B 2 62 ? 34.364 9.177 11.939 1.00 9.63 62 LEU B C 1
ATOM 3063 O O . LEU B 2 62 ? 34.133 10.238 11.311 1.00 12.99 62 LEU B O 1
ATOM 3068 N N . LEU B 2 63 ? 34.646 9.169 13.231 1.00 10.56 63 LEU B N 1
ATOM 3069 C CA . LEU B 2 63 ? 34.728 10.422 13.940 1.00 13.76 63 LEU B CA 1
ATOM 3070 C C . LEU B 2 63 ? 35.905 11.237 13.424 1.00 19.45 63 LEU B C 1
ATOM 3071 O O . LEU B 2 63 ? 35.756 12.452 13.229 1.00 16.76 63 LEU B O 1
ATOM 3076 N N . GLY B 2 64 ? 37.062 10.587 13.197 1.00 10.26 64 GLY B N 1
ATOM 3077 C CA . GLY B 2 64 ? 38.210 11.347 12.717 1.00 10.73 64 GLY B CA 1
ATOM 3078 C C . GLY B 2 64 ? 37.963 11.972 11.300 1.00 14.52 64 GLY B C 1
ATOM 3079 O O . GLY B 2 64 ? 38.495 13.035 10.951 1.00 12.80 64 GLY B O 1
ATOM 3080 N N . MET B 2 65 ? 37.168 11.322 10.462 1.00 10.16 65 MET B N 1
ATOM 3081 C CA . MET B 2 65 ? 36.936 11.790 9.131 1.00 11.17 65 MET B CA 1
ATOM 3082 C C . MET B 2 65 ? 35.765 12.743 8.916 1.00 12.94 65 MET B C 1
ATOM 3083 O O . MET B 2 65 ? 35.575 13.263 7.797 1.00 17.58 65 MET B O 1
ATOM 3088 N N . THR B 2 66 ? 34.980 12.956 9.966 1.00 13.26 66 THR B N 1
ATOM 3089 C CA . THR B 2 66 ? 33.818 13.853 9.818 1.00 12.67 66 THR B CA 1
ATOM 3090 C C . THR B 2 66 ? 33.905 14.961 10.864 1.00 13.33 66 THR B C 1
ATOM 3091 O O . THR B 2 66 ? 34.754 14.956 11.755 1.00 15.60 66 THR B O 1
ATOM 3095 N N . LYS B 2 67 ? 32.971 15.932 10.789 1.00 16.71 67 LYS B N 1
ATOM 3096 C CA . LYS B 2 67 ? 32.966 17.027 11.767 1.00 22.02 67 LYS B CA 1
ATOM 3097 C C . LYS B 2 67 ? 31.606 17.293 12.390 1.00 14.49 67 LYS B C 1
ATOM 3098 O O . LYS B 2 67 ? 31.521 17.799 13.496 1.00 20.18 67 LYS B O 1
ATOM 3104 N N . ASN B 2 68 ? 30.557 16.976 11.655 1.00 13.54 68 ASN B N 1
ATOM 3105 C CA . ASN B 2 68 ? 29.266 17.325 12.171 1.00 15.56 68 ASN B CA 1
ATOM 3106 C C . ASN B 2 68 ? 28.412 16.250 12.763 1.00 20.6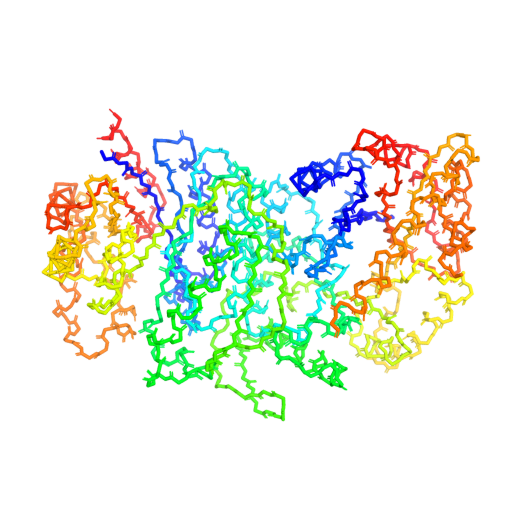2 68 ASN B C 1
ATOM 3107 O O . ASN B 2 68 ? 27.800 16.450 13.801 1.00 16.91 68 ASN B O 1
ATOM 3112 N N . ALA B 2 69 ? 28.314 15.134 12.087 1.00 17.90 69 ALA B N 1
ATOM 3113 C CA . ALA B 2 69 ? 27.448 14.065 12.600 1.00 18.32 69 ALA B CA 1
ATOM 3114 C C . ALA B 2 69 ? 27.878 13.462 13.919 1.00 13.89 69 ALA B C 1
ATOM 3115 O O . ALA B 2 69 ? 29.068 13.413 14.221 1.00 16.47 69 ALA B O 1
ATOM 3117 N N . LYS B 2 70 ? 26.917 12.992 14.739 1.00 13.71 70 LYS B N 1
ATOM 3118 C CA . LYS B 2 70 ? 27.245 12.294 15.959 1.00 12.67 70 LYS B CA 1
ATOM 3119 C C . LYS B 2 70 ? 27.575 10.901 15.351 1.00 13.86 70 LYS B C 1
ATOM 3120 O O . LYS B 2 70 ? 27.063 10.557 14.274 1.00 15.36 70 LYS B O 1
ATOM 3126 N N . VAL B 2 71 ? 28.422 10.112 15.991 1.00 12.22 71 VAL B N 1
ATOM 3127 C CA . VAL B 2 71 ? 28.723 8.795 15.427 1.00 13.37 71 VAL B CA 1
ATOM 3128 C C . VAL B 2 71 ? 28.396 7.849 16.537 1.00 9.91 71 VAL B C 1
ATOM 3129 O O . VAL B 2 71 ? 28.728 8.116 17.709 1.00 11.14 71 VAL B O 1
ATOM 3133 N N . ALA B 2 72 ? 27.709 6.724 16.163 1.00 12.36 72 ALA B N 1
ATOM 3134 C CA . ALA B 2 72 ? 27.374 5.779 17.236 1.00 10.75 72 ALA B CA 1
ATOM 3135 C C . ALA B 2 72 ? 27.605 4.310 16.873 1.00 10.23 72 ALA B C 1
ATOM 3136 O O . ALA B 2 72 ? 27.604 3.951 15.696 1.00 13.10 72 ALA B O 1
ATOM 3138 N N . SER B 2 73 ? 27.740 3.518 17.916 1.00 12.76 73 SER B N 1
ATOM 3139 C CA . SER B 2 73 ? 27.783 2.101 17.683 1.00 12.85 73 SER B CA 1
ATOM 3140 C C . SER B 2 73 ? 26.239 1.837 17.655 1.00 14.90 73 SER B C 1
ATOM 3141 O O . SER B 2 73 ? 25.472 2.417 18.471 1.00 13.26 73 SER B O 1
ATOM 3144 N N . LEU B 2 74 ? 25.733 1.012 16.759 1.00 10.65 74 LEU B N 1
ATOM 3145 C CA . LEU B 2 74 ? 24.307 0.752 16.729 1.00 10.83 74 LEU B CA 1
ATOM 3146 C C . LEU B 2 74 ? 23.877 -0.345 17.727 1.00 18.59 74 LEU B C 1
ATOM 3147 O O . LEU B 2 74 ? 22.816 -0.276 18.353 1.00 18.71 74 LEU B O 1
ATOM 3152 N N . ASN B 2 75 ? 24.693 -1.386 17.866 1.00 12.50 75 ASN B N 1
ATOM 3153 C CA . ASN B 2 75 ? 24.389 -2.516 18.714 1.00 12.53 75 ASN B CA 1
ATOM 3154 C C . ASN B 2 75 ? 25.639 -3.236 19.177 1.00 11.45 75 ASN B C 1
ATOM 3155 O O . ASN B 2 75 ? 25.815 -4.433 18.998 1.00 14.05 75 ASN B O 1
ATOM 3160 N N . HIS B 2 76 ? 26.529 -2.538 19.809 1.00 11.56 76 HIS B N 1
ATOM 3161 C CA . HIS B 2 76 ? 27.712 -3.182 20.272 1.00 11.80 76 HIS B CA 1
ATOM 3162 C C . HIS B 2 76 ? 27.306 -4.223 21.292 1.00 11.17 76 HIS B C 1
ATOM 3163 O O . HIS B 2 76 ? 26.647 -3.911 22.271 1.00 12.44 76 HIS B O 1
ATOM 3170 N N . VAL B 2 77 ? 27.695 -5.482 20.977 1.00 15.86 77 VAL B N 1
ATOM 3171 C CA . VAL B 2 77 ? 27.338 -6.646 21.802 1.00 12.14 77 VAL B CA 1
ATOM 3172 C C . VAL B 2 77 ? 28.207 -6.772 23.026 1.00 11.26 77 VAL B C 1
ATOM 3173 O O . VAL B 2 77 ? 29.346 -7.261 22.999 1.00 14.07 77 VAL B O 1
ATOM 3177 N N . ILE B 2 78 ? 27.689 -6.314 24.155 1.00 10.61 78 ILE B N 1
ATOM 3178 C CA . ILE B 2 78 ? 28.493 -6.373 25.320 1.00 11.17 78 ILE B CA 1
ATOM 3179 C C . ILE B 2 78 ? 28.592 -7.718 25.960 1.00 15.07 78 ILE B C 1
ATOM 3180 O O . ILE B 2 78 ? 29.601 -8.010 26.623 1.00 18.85 78 ILE B O 1
ATOM 3185 N N . THR B 2 79 ? 27.539 -8.514 25.806 1.00 14.84 79 THR B N 1
ATOM 3186 C CA . THR B 2 79 ? 27.539 -9.805 26.463 1.00 13.63 79 THR B CA 1
ATOM 3187 C C . THR B 2 79 ? 28.698 -10.709 26.148 1.00 13.17 79 THR B C 1
ATOM 3188 O O . THR B 2 79 ? 29.123 -11.466 27.015 1.00 14.13 79 THR B O 1
ATOM 3192 N N . THR B 2 80 ? 29.223 -10.643 24.919 1.00 13.16 80 THR B N 1
ATOM 3193 C CA . THR B 2 80 ? 30.323 -11.517 24.525 1.00 12.55 80 THR B CA 1
ATOM 3194 C C . THR B 2 80 ? 31.739 -10.905 24.644 1.00 18.42 80 THR B C 1
ATOM 3195 O O . THR B 2 80 ? 32.733 -11.515 24.248 1.00 14.45 80 THR B O 1
ATOM 3199 N N . HIS B 2 81 ? 31.819 -9.693 25.183 1.00 15.30 81 HIS B N 1
ATOM 3200 C CA . HIS B 2 81 ? 33.049 -8.975 25.301 1.00 10.59 81 HIS B CA 1
ATOM 3201 C C . HIS B 2 81 ? 33.394 -8.637 26.734 1.00 17.53 81 HIS B C 1
ATOM 3202 O O . HIS B 2 81 ? 32.545 -8.709 27.636 1.00 17.27 81 HIS B O 1
ATOM 3209 N N . HIS B 2 82 ? 34.664 -8.280 26.948 1.00 12.90 82 HIS B N 1
ATOM 3210 C CA . HIS B 2 82 ? 35.149 -7.901 28.281 1.00 11.87 82 HIS B CA 1
ATOM 3211 C C . HIS B 2 82 ? 34.657 -6.472 28.532 1.00 16.33 82 HIS B C 1
ATOM 3212 O O . HIS B 2 82 ? 34.973 -5.550 27.785 1.00 14.39 82 HIS B O 1
ATOM 3219 N N . PRO B 2 83 ? 33.857 -6.293 29.557 1.00 15.57 83 PRO B N 1
ATOM 3220 C CA . PRO B 2 83 ? 33.286 -4.965 29.821 1.00 13.75 83 PRO B CA 1
ATOM 3221 C C . PRO B 2 83 ? 34.339 -3.850 30.075 1.00 9.83 83 PRO B C 1
ATOM 3222 O O . PRO B 2 83 ? 34.034 -2.679 29.836 1.00 12.44 83 PRO B O 1
ATOM 3226 N N . VAL B 2 84 ? 35.527 -4.204 30.580 1.00 12.33 84 VAL B N 1
ATOM 3227 C CA . VAL B 2 84 ? 36.525 -3.170 30.784 1.00 11.44 84 VAL B CA 1
ATOM 3228 C C . VAL B 2 84 ? 37.012 -2.659 29.413 1.00 13.40 84 VAL B C 1
ATOM 3229 O O . VAL B 2 84 ? 37.285 -1.450 29.263 1.00 14.26 84 VAL B O 1
ATOM 3233 N N . ARG B 2 85 ? 37.114 -3.554 28.392 1.00 12.70 85 ARG B N 1
ATOM 3234 C CA . ARG B 2 85 ? 37.526 -3.118 27.057 1.00 10.80 85 ARG B CA 1
ATOM 3235 C C . ARG B 2 85 ? 36.480 -2.184 26.498 1.00 11.70 85 ARG B C 1
ATOM 3236 O O . ARG B 2 85 ? 36.770 -1.134 25.959 1.00 13.02 85 ARG B O 1
ATOM 3244 N N . VAL B 2 86 ? 35.210 -2.548 26.646 1.00 10.75 86 VAL B N 1
ATOM 3245 C CA . VAL B 2 86 ? 34.146 -1.713 26.140 1.00 11.73 86 VAL B CA 1
ATOM 3246 C C . VAL B 2 86 ? 34.148 -0.331 26.796 1.00 13.21 86 VAL B C 1
ATOM 3247 O O . VAL B 2 86 ? 34.022 0.664 26.073 1.00 12.73 86 VAL B O 1
ATOM 3251 N N . ALA B 2 87 ? 34.268 -0.282 28.127 1.00 10.90 87 ALA B N 1
ATOM 3252 C CA . ALA B 2 87 ? 34.241 1.007 28.825 1.00 14.79 87 ALA B CA 1
ATOM 3253 C C . ALA B 2 87 ? 35.406 1.895 28.409 1.00 13.01 87 ALA B C 1
ATOM 3254 O O . ALA B 2 87 ? 35.193 3.066 28.142 1.00 13.74 87 ALA B O 1
ATOM 3256 N N . GLU B 2 88 ? 36.606 1.324 28.384 1.00 10.60 88 GLU B N 1
ATOM 3257 C CA . GLU B 2 88 ? 37.792 2.063 27.987 1.00 13.43 88 GLU B CA 1
ATOM 3258 C C . GLU B 2 88 ? 37.586 2.640 26.603 1.00 14.90 88 GLU B C 1
ATOM 3259 O O . GLU B 2 88 ? 37.803 3.827 26.352 1.00 12.69 88 GLU B O 1
ATOM 3265 N N . GLU B 2 89 ? 37.156 1.806 25.652 1.00 9.93 89 GLU B N 1
ATOM 3266 C CA . GLU B 2 89 ? 36.950 2.281 24.294 1.00 9.12 89 GLU B CA 1
ATOM 3267 C C . GLU B 2 89 ? 35.907 3.349 24.122 1.00 9.42 89 GLU B C 1
ATOM 3268 O O . GLU B 2 89 ? 36.096 4.290 23.377 1.00 11.03 89 GLU B O 1
ATOM 3274 N N . ALA B 2 90 ? 34.769 3.184 24.797 1.00 11.87 90 ALA B N 1
ATOM 3275 C CA . ALA B 2 90 ? 33.708 4.172 24.678 1.00 11.45 90 ALA B CA 1
ATOM 3276 C C . ALA B 2 90 ? 34.172 5.522 25.267 1.00 8.92 90 ALA B C 1
ATOM 3277 O O . ALA B 2 90 ? 33.905 6.588 24.692 1.00 11.08 90 ALA B O 1
ATOM 3279 N N . CYS B 2 91 ? 34.852 5.439 26.414 1.00 9.80 91 CYS B N 1
ATOM 3280 C CA . CYS B 2 91 ? 35.360 6.649 27.082 1.00 12.49 91 CYS B CA 1
ATOM 3281 C C . CYS B 2 91 ? 36.393 7.321 26.177 1.00 22.01 91 CYS B C 1
ATOM 3282 O O . CYS B 2 91 ? 36.461 8.545 26.056 1.00 14.07 91 CYS B O 1
ATOM 3285 N N . LEU B 2 92 ? 37.215 6.496 25.549 1.00 10.12 92 LEU B N 1
ATOM 3286 C CA . LEU B 2 92 ? 38.238 6.990 24.653 1.00 11.85 92 LEU B CA 1
ATOM 3287 C C . LEU B 2 92 ? 37.611 7.716 23.494 1.00 12.14 92 LEU B C 1
ATOM 3288 O O . LEU B 2 92 ? 38.083 8.760 23.102 1.00 11.71 92 LEU B O 1
ATOM 3293 N N . LEU B 2 93 ? 36.550 7.180 22.892 1.00 10.76 93 LEU B N 1
ATOM 3294 C CA . LEU B 2 93 ? 35.901 7.832 21.763 1.00 12.03 93 LEU B CA 1
ATOM 3295 C C . LEU B 2 93 ? 35.256 9.188 22.200 1.00 12.22 93 LEU B C 1
ATOM 3296 O O . LEU B 2 93 ? 35.266 10.185 21.454 1.00 13.22 93 LEU B O 1
ATOM 3301 N N . ASP B 2 94 ? 34.709 9.158 23.421 1.00 11.79 94 ASP B N 1
ATOM 3302 C CA . ASP B 2 94 ? 34.068 10.346 24.016 1.00 13.11 94 ASP B CA 1
ATOM 3303 C C . ASP B 2 94 ? 35.127 11.464 24.182 1.00 14.24 94 ASP B C 1
ATOM 3304 O O . ASP B 2 94 ? 34.891 12.612 23.824 1.00 13.39 94 ASP B O 1
ATOM 3309 N N . GLN B 2 95 ? 36.301 11.068 24.695 1.00 13.00 95 GLN B N 1
ATOM 3310 C CA . GLN B 2 95 ? 37.420 11.993 24.893 1.00 13.08 95 GLN B CA 1
ATOM 3311 C C . GLN B 2 95 ? 37.970 12.496 23.568 1.00 19.01 95 GLN B C 1
ATOM 3312 O O . GLN B 2 95 ? 37.986 13.716 23.280 1.00 15.63 95 GLN B O 1
ATOM 331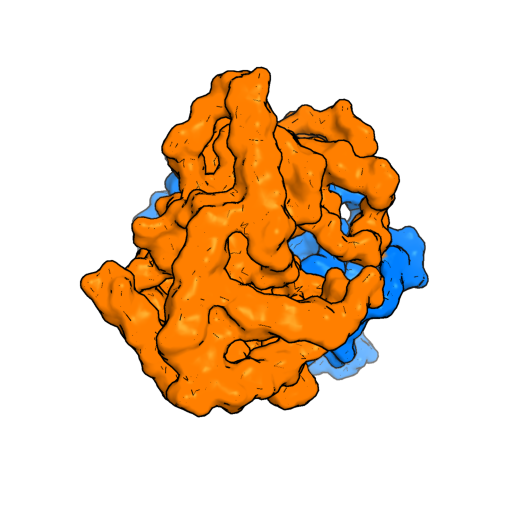8 N N . MET B 2 96 ? 38.441 11.571 22.709 1.00 12.15 96 MET B N 1
ATOM 3319 C CA . MET B 2 96 ? 39.010 11.991 21.425 1.00 13.88 96 MET B CA 1
ATOM 3320 C C . MET B 2 96 ? 38.121 12.894 20.603 1.00 15.13 96 MET B C 1
ATOM 3321 O O . MET B 2 96 ? 38.634 13.782 19.894 1.00 14.38 96 MET B O 1
ATOM 3326 N N . SER B 2 97 ? 36.795 12.665 20.641 1.00 11.57 97 SER B N 1
ATOM 3327 C CA . SER B 2 97 ? 35.907 13.464 19.843 1.00 11.73 97 SER B CA 1
ATOM 3328 C C . SER B 2 97 ? 35.235 14.583 20.625 1.00 13.07 97 SER B C 1
ATOM 3329 O O . SER B 2 97 ? 34.373 15.263 20.074 1.00 16.02 97 SER B O 1
ATOM 3332 N N . GLU B 2 98 ? 35.589 14.725 21.870 1.00 11.72 98 GLU B N 1
ATOM 3333 C CA . GLU B 2 98 ? 34.962 15.759 22.687 1.00 17.26 98 GLU B CA 1
ATOM 3334 C C . GLU B 2 98 ? 33.435 15.627 22.726 1.00 17.24 98 GLU B C 1
ATOM 3335 O O . GLU B 2 98 ? 32.719 16.598 22.519 1.00 14.97 98 GLU B O 1
ATOM 3341 N N . GLY B 2 99 ? 32.962 14.405 23.020 1.00 15.42 99 GLY B N 1
ATOM 3342 C CA . GLY B 2 99 ? 31.547 14.130 23.167 1.00 10.43 99 GLY B CA 1
ATOM 3343 C C . GLY B 2 99 ? 30.707 13.844 21.967 1.00 14.74 99 GLY B C 1
ATOM 3344 O O . GLY B 2 99 ? 29.458 13.905 22.113 1.00 16.05 99 GLY B O 1
ATOM 3345 N N . ARG B 2 100 ? 31.281 13.507 20.799 1.00 11.46 100 ARG B N 1
ATOM 3346 C CA . ARG B 2 100 ? 30.462 13.240 19.616 1.00 12.53 100 ARG B CA 1
ATOM 3347 C C . ARG B 2 100 ? 30.057 11.774 19.413 1.00 10.57 100 ARG B C 1
ATOM 3348 O O . ARG B 2 100 ? 29.445 11.486 18.387 1.00 13.77 100 ARG B O 1
ATOM 3356 N N . PHE B 2 101 ? 30.413 10.931 20.366 1.00 16.13 101 PHE B N 1
ATOM 3357 C CA . PHE B 2 101 ? 30.088 9.504 20.266 1.00 12.89 101 PHE B CA 1
ATOM 3358 C C . PHE B 2 101 ? 28.923 9.122 21.150 1.00 11.50 101 PHE B C 1
ATOM 3359 O O . PHE B 2 101 ? 28.859 9.525 22.309 1.00 12.64 101 PHE B O 1
ATOM 3367 N N . ALA B 2 102 ? 28.028 8.280 20.605 1.00 13.52 102 ALA B N 1
ATOM 3368 C CA . ALA B 2 102 ? 26.875 7.785 21.396 1.00 11.69 102 ALA B CA 1
ATOM 3369 C C . ALA B 2 102 ? 27.003 6.266 21.411 1.00 12.97 102 ALA B C 1
ATOM 3370 O O . ALA B 2 102 ? 27.297 5.640 20.351 1.00 12.97 102 ALA B O 1
ATOM 3372 N N . PHE B 2 103 ? 26.804 5.740 22.607 1.00 12.59 103 PHE B N 1
ATOM 3373 C CA . PHE B 2 103 ? 26.938 4.330 22.847 1.00 13.07 103 PHE B CA 1
ATOM 3374 C C . PHE B 2 103 ? 25.683 3.465 22.668 1.00 11.99 103 PHE B C 1
ATOM 3375 O O . PHE B 2 103 ? 24.989 3.258 23.665 1.00 13.77 103 PHE B O 1
ATOM 3383 N N . GLY B 2 104 ? 25.440 2.954 21.458 1.00 12.50 104 GLY B N 1
ATOM 3384 C CA . GLY B 2 104 ? 24.312 2.035 21.199 1.00 9.55 104 GLY B CA 1
ATOM 3385 C C . GLY B 2 104 ? 24.883 0.644 21.539 1.00 15.48 104 GLY B C 1
ATOM 3386 O O . GLY B 2 104 ? 25.952 0.222 21.043 1.00 13.34 104 GLY B O 1
ATOM 3387 N N . PHE B 2 105 ? 24.243 -0.099 22.452 1.00 14.27 105 PHE B N 1
ATOM 3388 C CA . PHE B 2 105 ? 24.768 -1.425 22.832 1.00 13.09 105 PHE B CA 1
ATOM 3389 C C . PHE B 2 105 ? 23.662 -2.501 22.760 1.00 15.97 105 PHE B C 1
ATOM 3390 O O . PHE B 2 105 ? 22.467 -2.171 22.587 1.00 14.66 105 PHE B O 1
ATOM 3398 N N . SER B 2 106 ? 24.060 -3.770 22.892 1.00 14.59 106 SER B N 1
ATOM 3399 C CA . SER B 2 106 ? 23.056 -4.813 22.793 1.00 12.34 106 SER B CA 1
ATOM 3400 C C . SER B 2 106 ? 23.492 -6.089 23.477 1.00 13.92 106 SER B C 1
ATOM 3401 O O . SER B 2 106 ? 24.667 -6.374 23.767 1.00 13.52 106 SER B O 1
ATOM 3404 N N . ASP B 2 107 ? 22.444 -6.892 23.715 1.00 15.20 107 ASP B N 1
ATOM 3405 C CA . ASP B 2 107 ? 22.671 -8.215 24.252 1.00 15.45 107 ASP B CA 1
ATOM 3406 C C . ASP B 2 107 ? 22.946 -9.052 22.990 1.00 12.64 107 ASP B C 1
ATOM 3407 O O . ASP B 2 107 ? 22.703 -8.607 21.835 1.00 13.93 107 ASP B O 1
ATOM 3412 N N . CYS B 2 108 ? 23.457 -10.275 23.194 1.00 14.27 108 CYS B N 1
ATOM 3413 C CA . CYS B 2 108 ? 23.786 -11.138 22.055 1.00 12.91 108 CYS B CA 1
ATOM 3414 C C . CYS B 2 108 ? 22.578 -11.814 21.420 1.00 20.40 108 CYS B C 1
ATOM 3415 O O . CYS B 2 108 ? 21.821 -12.495 22.098 1.00 20.96 108 CYS B O 1
ATOM 3418 N N . GLU B 2 109 ? 22.409 -11.633 20.130 1.00 15.15 109 GLU B N 1
ATOM 3419 C CA . GLU B 2 109 ? 21.297 -12.221 19.425 1.00 16.26 109 GLU B CA 1
ATOM 3420 C C . GLU B 2 109 ? 21.628 -13.569 18.784 1.00 26.37 109 GLU B C 1
ATOM 3421 O O . GLU B 2 109 ? 20.730 -14.244 18.281 1.00 21.50 109 GLU B O 1
ATOM 3427 N N . LYS B 2 110 ? 22.900 -13.973 18.786 1.00 22.94 110 LYS B N 1
ATOM 3428 C CA . LYS B 2 110 ? 23.274 -15.262 18.163 1.00 19.74 110 LYS B CA 1
ATOM 3429 C C . LYS B 2 110 ? 23.894 -16.211 19.167 1.00 23.51 110 LYS B C 1
ATOM 3430 O O . LYS B 2 110 ? 25.011 -15.988 19.624 1.00 23.86 110 LYS B O 1
ATOM 3436 N N . SER B 2 111 ? 23.188 -17.277 19.533 1.00 22.62 111 SER B N 1
ATOM 3437 C CA . SER B 2 111 ? 23.738 -18.182 20.505 1.00 23.09 111 SER B CA 1
ATOM 3438 C C . SER B 2 111 ? 25.101 -18.727 20.088 1.00 19.02 111 SER B C 1
ATOM 3439 O O . SER B 2 111 ? 25.964 -19.027 20.938 1.00 20.99 111 SER B O 1
ATOM 3442 N N . ALA B 2 112 ? 25.277 -18.823 18.765 1.00 21.18 112 ALA B N 1
ATOM 3443 C CA . ALA B 2 112 ? 26.535 -19.327 18.217 1.00 20.54 112 ALA B CA 1
ATOM 3444 C C . ALA B 2 112 ? 27.705 -18.476 18.676 1.00 15.95 112 ALA B C 1
ATOM 3445 O O . ALA B 2 112 ? 28.781 -18.991 18.961 1.00 15.43 112 ALA B O 1
ATOM 3447 N N . ASP B 2 113 ? 27.461 -17.150 18.726 1.00 15.99 113 ASP B N 1
ATOM 3448 C CA . ASP B 2 113 ? 28.503 -16.209 19.140 1.00 12.99 113 ASP B CA 1
ATOM 3449 C C . ASP B 2 113 ? 28.798 -16.348 20.616 1.00 12.99 113 ASP B C 1
ATOM 3450 O O . ASP B 2 113 ? 29.938 -16.216 21.046 1.00 14.36 113 ASP B O 1
ATOM 3455 N N . MET B 2 114 ? 27.744 -16.621 21.417 1.00 14.39 114 MET B N 1
ATOM 3456 C CA . MET B 2 114 ? 27.988 -16.807 22.820 1.00 11.29 114 MET B CA 1
ATOM 3457 C C . MET B 2 114 ? 28.888 -18.030 22.969 1.00 14.96 114 MET B C 1
ATOM 3458 O O . MET B 2 114 ? 29.855 -18.057 23.719 1.00 18.12 114 MET B O 1
ATOM 3463 N N . ARG B 2 115 ? 28.549 -19.069 22.205 1.00 18.37 115 ARG B N 1
ATOM 3464 C CA . ARG B 2 115 ? 29.346 -20.283 22.267 1.00 24.63 115 ARG B CA 1
ATOM 3465 C C . ARG B 2 115 ? 30.753 -19.995 21.789 1.00 17.81 115 ARG B C 1
ATOM 3466 O O . ARG B 2 115 ? 31.703 -20.421 22.428 1.00 18.85 115 ARG B O 1
ATOM 3474 N N . PHE B 2 116 ? 30.857 -19.284 20.656 1.00 13.78 116 PHE B N 1
ATOM 3475 C CA . PHE B 2 116 ? 32.166 -18.968 20.130 1.00 15.13 116 PHE B CA 1
ATOM 3476 C C . PHE B 2 116 ? 33.110 -18.380 21.173 1.00 17.19 116 PHE B C 1
ATOM 3477 O O . PHE B 2 116 ? 34.279 -18.775 21.352 1.00 14.14 116 PHE B O 1
ATOM 3485 N N . PHE B 2 117 ? 32.548 -17.408 21.885 1.00 15.87 117 PHE B N 1
ATOM 3486 C CA . PHE B 2 117 ? 33.220 -16.664 22.929 1.00 15.45 117 PHE B CA 1
ATOM 3487 C C . PHE B 2 117 ? 33.143 -17.299 24.286 1.00 22.80 117 PHE B C 1
ATOM 3488 O O . PHE B 2 117 ? 33.418 -16.606 25.265 1.00 19.22 117 PHE B O 1
ATOM 3496 N N . ASN B 2 118 ? 32.786 -18.600 24.324 1.00 19.68 118 ASN B N 1
ATOM 3497 C CA . ASN B 2 118 ? 32.744 -19.347 25.580 1.00 16.90 118 ASN B CA 1
ATOM 3498 C C . ASN B 2 118 ? 31.980 -18.725 26.731 1.00 18.11 118 ASN B C 1
ATOM 3499 O O . ASN B 2 118 ? 32.470 -18.699 27.870 1.00 21.98 118 ASN B O 1
ATOM 3504 N N . ARG B 2 119 ? 30.791 -18.221 26.420 1.00 20.45 119 ARG B N 1
ATOM 3505 C CA . ARG B 2 119 ? 29.892 -17.593 27.366 1.00 20.78 119 ARG B CA 1
ATOM 3506 C C . ARG B 2 119 ? 28.621 -18.439 27.382 1.00 18.31 119 ARG B C 1
ATOM 3507 O O . ARG B 2 119 ? 27.983 -18.647 26.350 1.00 20.74 119 ARG B O 1
ATOM 3515 N N . PRO B 2 120 ? 28.243 -18.951 28.552 1.00 35.55 120 PRO B N 1
ATOM 3516 C CA . PRO B 2 120 ? 27.066 -19.785 28.636 1.00 30.59 120 PRO B CA 1
ATOM 3517 C C . PRO B 2 120 ? 25.791 -19.042 28.425 1.00 20.96 120 PRO B C 1
ATOM 3518 O O . PRO B 2 120 ? 25.577 -17.996 29.002 1.00 22.79 120 PRO B O 1
ATOM 3522 N N . THR B 2 121 ? 24.937 -19.625 27.597 1.00 19.04 121 THR B N 1
ATOM 3523 C CA . THR B 2 121 ? 23.702 -18.976 27.345 1.00 14.95 121 THR B CA 1
ATOM 3524 C C . THR B 2 121 ? 22.730 -19.084 28.447 1.00 18.71 121 THR B C 1
ATOM 3525 O O . THR B 2 121 ? 21.797 -18.280 28.463 1.00 21.94 121 THR B O 1
ATOM 3529 N N . ASP B 2 122 ? 22.895 -20.083 29.326 1.00 20.27 122 ASP B N 1
ATOM 3530 C CA . ASP B 2 122 ? 21.920 -20.209 30.411 1.00 20.89 122 ASP B CA 1
ATOM 3531 C C . ASP B 2 122 ? 21.948 -19.021 31.352 1.00 18.86 122 ASP B C 1
ATOM 3532 O O . ASP B 2 122 ? 20.931 -18.714 31.949 1.00 22.54 122 ASP B O 1
ATOM 3537 N N . SER B 2 123 ? 23.079 -18.345 31.496 1.00 18.19 123 SER B N 1
ATOM 3538 C CA . SER B 2 123 ? 23.129 -17.184 32.392 1.00 16.41 123 SER B CA 1
ATOM 3539 C C . SER B 2 123 ? 23.393 -15.908 31.593 1.00 19.47 123 SER B C 1
ATOM 3540 O O . SER B 2 123 ? 23.988 -14.962 32.109 1.00 18.44 123 SER B O 1
ATOM 3543 N N . GLN B 2 124 ? 22.927 -15.916 30.336 1.00 17.33 124 GLN B N 1
ATOM 3544 C CA . GLN B 2 124 ? 23.105 -14.801 29.409 1.00 18.75 124 GLN B CA 1
ATOM 3545 C C . GLN B 2 124 ? 22.731 -13.424 29.902 1.00 18.04 124 GLN B C 1
ATOM 3546 O O . GLN B 2 124 ? 23.535 -12.497 29.873 1.00 15.52 124 GLN B O 1
ATOM 3552 N N . PHE B 2 125 ? 21.501 -13.274 30.342 1.00 19.15 125 PHE B N 1
ATOM 3553 C CA . PHE B 2 125 ? 20.979 -11.990 30.836 1.00 13.94 125 PHE B CA 1
ATOM 3554 C C . PHE B 2 125 ? 21.739 -11.490 32.060 1.00 16.25 125 PHE B C 1
ATOM 3555 O O . PHE B 2 125 ? 22.030 -10.299 32.178 1.00 20.67 125 PHE B O 1
ATOM 3563 N N . GLN B 2 126 ? 22.095 -12.421 32.959 1.00 16.33 126 GLN B N 1
ATOM 3564 C CA . GLN B 2 126 ? 22.822 -12.094 34.174 1.00 14.11 126 GLN B CA 1
ATOM 3565 C C . GLN B 2 126 ? 24.173 -11.515 33.737 1.00 19.21 126 GLN B C 1
ATOM 3566 O O . GLN B 2 126 ? 24.662 -10.490 34.289 1.00 19.00 126 GLN B O 1
ATOM 3572 N N . LEU B 2 127 ? 24.784 -12.203 32.755 1.00 15.68 127 LEU B N 1
ATOM 3573 C CA . LEU B 2 127 ? 26.068 -11.775 32.225 1.00 20.17 127 LEU B CA 1
ATOM 3574 C C . LEU B 2 127 ? 25.959 -10.358 31.634 1.00 17.28 127 LEU B C 1
ATOM 3575 O O . LEU B 2 127 ? 26.729 -9.431 31.944 1.00 17.46 127 LEU B O 1
ATOM 3580 N N . PHE B 2 128 ? 24.984 -10.206 30.770 1.00 15.87 128 PHE B N 1
ATOM 3581 C CA . PHE B 2 128 ? 24.725 -8.938 30.131 1.00 14.94 128 PHE B CA 1
ATOM 3582 C C . PHE B 2 128 ? 24.604 -7.802 31.157 1.00 30.01 128 PHE B C 1
ATOM 3583 O O . PHE B 2 128 ? 25.213 -6.731 31.088 1.00 14.70 128 PHE B O 1
ATOM 3591 N N . SER B 2 129 ? 23.770 -8.065 32.139 1.00 16.63 129 SER B N 1
ATOM 3592 C CA . SER B 2 129 ? 23.536 -7.107 33.166 1.00 11.79 129 SER B CA 1
ATOM 3593 C C . SER B 2 129 ? 24.777 -6.775 33.971 1.00 13.58 129 SER B C 1
ATOM 3594 O O . SER B 2 129 ? 24.961 -5.610 34.297 1.00 16.48 129 SER B O 1
ATOM 3597 N N . GLU B 2 130 ? 25.639 -7.757 34.299 1.00 14.38 130 GLU B N 1
ATOM 3598 C CA . GLU B 2 130 ? 26.833 -7.458 35.058 1.00 14.36 130 GLU B CA 1
ATOM 3599 C C . GLU B 2 130 ? 27.800 -6.649 34.175 1.00 16.29 130 GLU B C 1
ATOM 3600 O O . GLU B 2 130 ? 28.571 -5.803 34.661 1.00 15.33 130 GLU B O 1
ATOM 3606 N N . CYS B 2 131 ? 27.768 -6.937 32.879 1.00 13.21 131 CYS B N 1
ATOM 3607 C CA . CYS B 2 131 ? 28.652 -6.213 31.969 1.00 15.98 131 CYS B CA 1
ATOM 3608 C C . CYS B 2 131 ? 28.285 -4.754 31.965 1.00 15.05 131 CYS B C 1
ATOM 3609 O O . CYS B 2 131 ? 29.146 -3.886 32.175 1.00 15.12 131 CYS B O 1
ATOM 3612 N N . HIS B 2 132 ? 27.004 -4.502 31.702 1.00 14.09 132 HIS B N 1
ATOM 3613 C CA . HIS B 2 132 ? 26.545 -3.137 31.704 1.00 14.47 132 HIS B CA 1
ATOM 3614 C C . HIS B 2 132 ? 26.903 -2.416 33.031 1.00 16.39 132 HIS B C 1
ATOM 3615 O O . HIS B 2 132 ? 27.333 -1.258 33.038 1.00 15.76 132 HIS B O 1
ATOM 3622 N N . LYS B 2 133 ? 26.718 -3.096 34.179 1.00 14.49 133 LYS B N 1
ATOM 3623 C CA . LYS B 2 133 ? 27.017 -2.493 35.468 1.00 14.30 133 LYS B CA 1
ATOM 3624 C C . LYS B 2 133 ? 28.460 -1.966 35.508 1.00 19.67 133 LYS B C 1
ATOM 3625 O O . LYS B 2 133 ? 28.755 -0.840 35.946 1.00 15.92 133 LYS B O 1
ATOM 3631 N N . ILE B 2 134 ? 29.386 -2.804 35.044 1.00 16.55 134 ILE B N 1
ATOM 3632 C CA . ILE B 2 134 ? 30.805 -2.438 35.026 1.00 14.28 134 ILE B CA 1
ATOM 3633 C C . ILE B 2 134 ? 31.027 -1.237 34.104 1.00 16.28 134 ILE B C 1
ATOM 3634 O O . ILE B 2 134 ? 31.735 -0.299 34.474 1.00 14.89 134 ILE B O 1
ATOM 3639 N N . ILE B 2 135 ? 30.407 -1.245 32.920 1.00 11.63 135 ILE B N 1
ATOM 3640 C CA . ILE B 2 135 ? 30.549 -0.172 31.973 1.00 9.39 135 ILE B CA 1
ATOM 3641 C C . ILE B 2 135 ? 29.973 1.124 32.538 1.00 17.53 135 ILE B C 1
ATOM 3642 O O . ILE B 2 135 ? 30.551 2.225 32.449 1.00 15.68 135 ILE B O 1
ATOM 3647 N N . ASN B 2 136 ? 28.787 1.008 33.102 1.00 13.67 136 ASN B N 1
ATOM 3648 C CA . ASN B 2 136 ? 28.128 2.184 33.661 1.00 15.47 136 ASN B CA 1
ATOM 3649 C C . ASN B 2 136 ? 28.855 2.757 34.856 1.00 14.10 136 ASN B C 1
ATOM 3650 O O . ASN B 2 136 ? 28.875 3.968 35.017 1.00 15.55 136 ASN B O 1
ATOM 3655 N N . ASP B 2 137 ? 29.452 1.904 35.694 1.00 14.68 137 ASP B N 1
ATOM 3656 C CA . ASP B 2 137 ? 30.215 2.346 36.862 1.00 14.35 137 ASP B CA 1
ATOM 3657 C C . ASP B 2 137 ? 31.380 3.199 36.359 1.00 20.02 137 ASP B C 1
ATOM 3658 O O . ASP B 2 137 ? 31.699 4.285 36.861 1.00 17.22 137 ASP B O 1
ATOM 3663 N N . ALA B 2 138 ? 32.022 2.679 35.331 1.00 12.94 138 ALA B N 1
ATOM 3664 C CA . ALA B 2 138 ? 33.140 3.378 34.767 1.00 17.82 138 ALA B CA 1
ATOM 3665 C C . ALA B 2 138 ? 32.717 4.726 34.213 1.00 13.64 138 ALA B C 1
ATOM 3666 O O . ALA B 2 138 ? 33.330 5.753 34.522 1.00 17.10 138 ALA B O 1
ATOM 3668 N N . PHE B 2 139 ? 31.672 4.685 33.376 1.00 14.15 139 PHE B N 1
ATOM 3669 C CA . PHE B 2 139 ? 31.148 5.872 32.748 1.00 11.19 139 PHE B CA 1
ATOM 3670 C C . PHE B 2 139 ? 30.852 6.971 33.757 1.00 23.44 139 PHE B C 1
ATOM 3671 O O . PHE B 2 139 ? 31.211 8.116 33.529 1.00 24.07 139 PHE B O 1
ATOM 3679 N N . THR B 2 140 ? 30.166 6.600 34.846 1.00 14.41 140 THR B N 1
ATOM 3680 C CA . THR B 2 140 ? 29.715 7.517 35.884 1.00 13.97 140 THR B CA 1
ATOM 3681 C C . THR B 2 140 ? 30.685 7.897 36.954 1.00 25.75 140 THR B C 1
ATOM 3682 O O . THR B 2 140 ? 30.497 8.972 37.577 1.00 23.92 140 THR B O 1
ATOM 3686 N N . THR B 2 141 ? 31.696 7.042 37.198 1.00 15.23 141 THR B N 1
ATOM 3687 C CA . THR B 2 141 ? 32.656 7.315 38.229 1.00 15.17 141 THR B CA 1
ATOM 3688 C C . THR B 2 141 ? 34.123 7.242 37.821 1.00 20.53 141 THR B C 1
ATOM 3689 O O . THR B 2 141 ? 34.973 7.680 38.610 1.00 18.70 141 THR B O 1
ATOM 3693 N N . GLY B 2 142 ? 34.431 6.694 36.653 1.00 15.85 142 GLY B N 1
ATOM 3694 C CA . GLY B 2 142 ? 35.814 6.608 36.281 1.00 14.60 142 GLY B CA 1
ATOM 3695 C C . GLY B 2 142 ? 36.456 5.332 36.775 1.00 17.18 142 GLY B C 1
ATOM 3696 O O . GLY B 2 142 ? 37.586 5.000 36.412 1.00 15.41 142 GLY B O 1
ATOM 3697 N N . TYR B 2 143 ? 35.740 4.570 37.599 1.00 14.37 143 TYR B N 1
ATOM 3698 C CA . TYR B 2 143 ? 36.266 3.304 38.168 1.00 16.42 143 TYR B CA 1
ATOM 3699 C C . TYR B 2 143 ? 35.231 2.170 38.140 1.00 12.60 143 TYR B C 1
ATOM 3700 O O . TYR B 2 143 ? 34.033 2.374 37.917 1.00 14.00 143 TYR B O 1
ATOM 3709 N N . CYS B 2 144 ? 35.755 0.987 38.402 1.00 17.55 144 CYS B N 1
ATOM 3710 C CA . CYS B 2 144 ? 34.926 -0.215 38.493 1.00 15.52 144 CYS B CA 1
ATOM 3711 C C . CYS B 2 144 ? 35.572 -1.192 39.477 1.00 16.75 144 CYS B C 1
ATOM 3712 O O . CYS B 2 144 ? 36.774 -1.108 39.759 1.00 13.76 144 CYS B O 1
ATOM 3715 N N . HIS B 2 145 ? 34.796 -2.137 40.020 1.00 14.44 145 HIS B N 1
ATOM 3716 C CA . HIS B 2 145 ? 35.372 -3.047 40.956 1.00 13.81 145 HIS B CA 1
ATOM 3717 C C . HIS B 2 145 ? 34.365 -4.162 41.116 1.00 25.84 145 HIS B C 1
ATOM 3718 O O . HIS B 2 145 ? 33.525 -4.120 42.034 1.00 20.61 145 HIS B O 1
ATOM 3725 N N . PRO B 2 146 ? 34.391 -5.160 40.243 1.00 27.80 146 PRO B N 1
ATOM 3726 C CA . PRO B 2 146 ? 33.418 -6.242 40.357 1.00 20.45 146 PRO B CA 1
ATOM 3727 C C . PRO B 2 146 ? 33.931 -7.400 41.207 1.00 21.55 146 PRO B C 1
ATOM 3728 O O . PRO B 2 146 ? 35.152 -7.610 41.407 1.00 21.35 146 PRO B O 1
ATOM 3732 N N . ASN B 2 147 ? 32.991 -8.205 41.718 1.00 20.58 147 ASN B N 1
ATOM 3733 C CA . ASN B 2 147 ? 33.286 -9.425 42.505 1.00 22.48 147 ASN B CA 1
ATOM 3734 C C . ASN B 2 147 ? 32.006 -10.230 42.358 1.00 29.06 147 ASN B C 1
ATOM 3735 O O . ASN B 2 147 ? 31.241 -10.361 43.309 1.00 20.36 147 ASN B O 1
ATOM 3740 N N . ASN B 2 148 ? 31.747 -10.714 41.146 1.00 19.18 148 ASN B N 1
ATOM 3741 C CA . ASN B 2 148 ? 30.536 -11.434 40.898 1.00 16.93 148 ASN B CA 1
ATOM 3742 C C . ASN B 2 148 ? 30.769 -12.759 40.198 1.00 14.88 148 ASN B C 1
ATOM 3743 O O . ASN B 2 148 ? 31.880 -13.241 40.133 1.00 17.41 148 ASN B O 1
ATOM 3748 N N . ASP B 2 149 ? 29.719 -13.364 39.695 1.00 14.62 149 ASP B N 1
ATOM 3749 C CA . ASP B 2 149 ? 29.900 -14.666 39.079 1.00 14.52 149 ASP B CA 1
ATOM 3750 C C . ASP B 2 149 ? 30.695 -14.666 37.805 1.00 18.09 149 ASP B C 1
ATOM 3751 O O . ASP B 2 149 ? 31.172 -15.690 37.339 1.00 17.38 149 ASP B O 1
ATOM 3756 N N . PHE B 2 150 ? 30.798 -13.514 37.199 1.00 17.79 150 PHE B N 1
ATOM 3757 C CA . PHE B 2 150 ? 31.486 -13.435 35.918 1.00 16.17 150 PHE B CA 1
ATOM 3758 C C . PHE B 2 150 ? 32.801 -12.697 35.899 1.00 16.52 150 PHE B C 1
ATOM 3759 O O . PHE B 2 150 ? 33.706 -13.104 35.173 1.00 15.18 150 PHE B O 1
ATOM 3767 N N . TYR B 2 151 ? 32.880 -11.612 36.694 1.00 15.67 151 TYR B N 1
ATOM 3768 C CA . TYR B 2 151 ? 34.097 -10.775 36.812 1.00 17.29 151 TYR B CA 1
ATOM 3769 C C . TYR B 2 151 ? 34.404 -10.461 38.242 1.00 16.04 151 TYR B C 1
ATOM 3770 O O . TYR B 2 151 ? 33.526 -10.085 39.009 1.00 18.40 151 TYR B O 1
ATOM 3779 N N . SER B 2 152 ? 35.662 -10.617 38.549 1.00 18.44 152 SER B N 1
ATOM 3780 C CA . SER B 2 152 ? 36.187 -10.358 39.864 1.00 16.44 152 SER B CA 1
ATOM 3781 C C . SER B 2 152 ? 37.635 -9.951 39.796 1.00 19.67 152 SER B C 1
ATOM 3782 O O . SER B 2 152 ? 38.518 -10.749 39.461 1.00 22.12 152 SER B O 1
ATOM 3785 N N . PHE B 2 153 ? 37.882 -8.691 40.119 1.00 18.20 153 PHE B N 1
ATOM 3786 C CA . PHE B 2 153 ? 39.239 -8.184 40.102 1.00 17.25 153 PHE B CA 1
ATOM 3787 C C . PHE B 2 153 ? 39.256 -6.907 40.941 1.00 19.93 153 PHE B C 1
ATOM 3788 O O . PHE B 2 153 ? 38.178 -6.302 41.190 1.00 19.26 153 PHE B O 1
ATOM 3796 N N . PRO B 2 154 ? 40.459 -6.486 41.383 1.00 24.78 154 PRO B N 1
ATOM 3797 C CA . PRO B 2 154 ? 40.565 -5.286 42.209 1.00 22.98 154 PRO B CA 1
ATOM 3798 C C . PRO B 2 154 ? 40.073 -3.983 41.535 1.00 22.68 154 PRO B C 1
ATOM 3799 O O . PRO B 2 154 ? 39.969 -3.839 40.290 1.00 16.80 154 PRO B O 1
ATOM 3803 N N . LYS B 2 155 ? 39.741 -3.011 42.400 1.00 19.25 155 LYS B N 1
ATOM 3804 C CA . LYS B 2 155 ? 39.223 -1.724 41.945 1.00 19.24 155 LYS B CA 1
ATOM 3805 C C . LYS B 2 155 ? 40.193 -1.064 40.977 1.00 18.61 155 LYS B C 1
ATOM 3806 O O . LYS B 2 155 ? 41.403 -1.092 41.245 1.00 18.12 155 LYS B O 1
ATOM 3812 N N . ILE B 2 156 ? 39.685 -0.511 39.859 1.00 15.30 156 ILE B N 1
ATOM 3813 C CA . ILE B 2 156 ? 40.606 0.105 38.875 1.00 18.03 156 ILE B CA 1
ATOM 3814 C C . ILE B 2 156 ? 40.013 1.340 38.259 1.00 15.80 156 ILE B C 1
ATOM 3815 O O . ILE B 2 156 ? 38.782 1.480 38.126 1.00 15.77 156 ILE B O 1
ATOM 3820 N N . SER B 2 157 ? 40.931 2.228 37.861 1.00 17.43 157 SER B N 1
ATOM 3821 C CA . SER B 2 157 ? 40.533 3.421 37.159 1.00 12.17 157 SER B CA 1
ATOM 3822 C C . SER B 2 157 ? 40.465 2.938 35.691 1.00 12.58 157 SER B C 1
ATOM 3823 O O . SER B 2 157 ? 41.379 2.260 35.187 1.00 17.30 157 SER B O 1
ATOM 3826 N N . VAL B 2 158 ? 39.381 3.256 35.008 1.00 12.68 158 VAL B N 1
ATOM 3827 C CA . VAL B 2 158 ? 39.141 2.884 33.615 1.00 15.55 158 VAL B CA 1
ATOM 3828 C C . VAL B 2 158 ? 39.459 4.147 32.808 1.00 17.39 158 VAL B C 1
ATOM 3829 O O . VAL B 2 158 ? 38.710 5.121 32.787 1.00 14.54 158 VAL B O 1
ATOM 3833 N N . ASN B 2 159 ? 40.611 4.129 32.159 1.00 12.65 159 ASN B N 1
ATOM 3834 C CA . ASN B 2 159 ? 41.068 5.298 31.452 1.00 12.73 159 ASN B CA 1
ATOM 3835 C C . ASN B 2 159 ? 40.971 5.243 29.941 1.00 14.97 159 ASN B C 1
ATOM 3836 O O . ASN B 2 159 ? 41.091 4.189 29.326 1.00 11.94 159 ASN B O 1
ATOM 3841 N N . PRO B 2 160 ? 40.787 6.421 29.338 1.00 12.94 160 PRO B N 1
ATOM 3842 C CA . PRO B 2 160 ? 40.633 7.685 30.077 1.00 12.30 160 PRO B CA 1
ATOM 3843 C C . PRO B 2 160 ? 39.194 7.831 30.636 1.00 14.39 160 PRO B C 1
ATOM 3844 O O . PRO B 2 160 ? 38.244 7.223 30.104 1.00 13.73 160 PRO B O 1
ATOM 3848 N N . HIS B 2 161 ? 39.031 8.647 31.680 1.00 14.05 161 HIS B N 1
ATOM 3849 C CA . HIS B 2 161 ? 37.728 8.895 32.227 1.00 11.71 161 HIS B CA 1
ATOM 3850 C C . HIS B 2 161 ? 36.935 9.630 31.167 1.00 14.54 161 HIS B C 1
ATOM 3851 O O . HIS B 2 161 ? 37.470 10.314 30.274 1.00 14.39 161 HIS B O 1
ATOM 3858 N N . ALA B 2 162 ? 35.629 9.506 31.205 1.00 13.29 162 ALA B N 1
ATOM 3859 C CA . ALA B 2 162 ? 34.813 10.140 30.207 1.00 12.84 162 ALA B CA 1
ATOM 3860 C C . ALA B 2 162 ? 34.944 11.661 30.118 1.00 20.86 162 ALA B C 1
ATOM 3861 O O . ALA B 2 162 ? 35.133 12.357 31.144 1.00 15.36 162 ALA B O 1
ATOM 3863 N N . PHE B 2 163 ? 34.793 12.152 28.883 1.00 18.43 163 PHE B N 1
ATOM 3864 C CA . PHE B 2 163 ? 34.804 13.589 28.631 1.00 19.80 163 PHE B CA 1
ATOM 3865 C C . PHE B 2 163 ? 33.400 14.174 29.037 1.00 18.46 163 PHE B C 1
ATOM 3866 O O . PHE B 2 163 ? 33.330 15.241 29.658 1.00 19.96 163 PHE B O 1
ATOM 3874 N N . THR B 2 164 ? 32.304 13.477 28.682 1.00 14.95 164 THR B N 1
ATOM 3875 C CA . THR B 2 164 ? 30.909 13.822 28.964 1.00 14.85 164 THR B CA 1
ATOM 3876 C C . THR B 2 164 ? 30.551 13.374 30.360 1.00 17.25 164 THR B C 1
ATOM 3877 O O . THR B 2 164 ? 30.843 12.248 30.752 1.00 18.91 164 THR B O 1
ATOM 3881 N N . GLU B 2 165 ? 29.963 14.274 31.166 1.00 24.11 165 GLU B N 1
ATOM 3882 C CA . GLU B 2 165 ? 29.597 13.958 32.544 1.00 20.78 165 GLU B CA 1
ATOM 3883 C C . GLU B 2 165 ? 28.603 12.827 32.463 1.00 12.92 165 GLU B C 1
ATOM 3884 O O . GLU B 2 165 ? 27.611 12.956 31.712 1.00 22.66 165 GLU B O 1
ATOM 3890 N N . GLY B 2 166 ? 28.912 11.718 33.188 1.00 24.65 166 GLY B N 1
ATOM 3891 C CA . GLY B 2 166 ? 28.061 10.522 33.190 1.00 22.31 166 GLY B CA 1
ATOM 3892 C C . GLY B 2 166 ? 28.287 9.595 31.993 1.00 22.93 166 GLY B C 1
ATOM 3893 O O . GLY B 2 166 ? 27.550 8.643 31.792 1.00 25.02 166 GLY B O 1
ATOM 3894 N N . GLY B 2 167 ? 29.311 9.887 31.199 1.00 18.42 167 GLY B N 1
ATOM 3895 C CA . GLY B 2 167 ? 29.690 9.127 30.026 1.00 15.24 167 GLY B CA 1
ATOM 3896 C C . GLY B 2 167 ? 28.908 9.491 28.819 1.00 12.08 167 GLY B C 1
ATOM 3897 O O . GLY B 2 167 ? 27.973 10.288 28.850 1.00 16.10 167 GLY B O 1
ATOM 3898 N N . PRO B 2 168 ? 29.289 8.906 27.693 1.00 14.58 168 PRO B N 1
ATOM 3899 C CA . PRO B 2 168 ? 28.576 9.181 26.501 1.00 15.31 168 PRO B CA 1
ATOM 3900 C C . PRO B 2 168 ? 27.141 8.649 26.618 1.00 16.21 168 PRO B C 1
ATOM 3901 O O . PRO B 2 168 ? 26.779 7.745 27.405 1.00 19.99 168 PRO B O 1
ATOM 3905 N N . ALA B 2 169 ? 26.320 9.243 25.814 1.00 13.39 169 ALA B N 1
ATOM 3906 C CA . ALA B 2 169 ? 24.920 8.853 25.769 1.00 18.32 169 ALA B CA 1
ATOM 3907 C C . ALA B 2 169 ? 24.780 7.374 25.395 1.00 19.18 169 ALA B C 1
ATOM 3908 O O . ALA B 2 169 ? 25.492 6.847 24.561 1.00 18.16 169 ALA B O 1
ATOM 3910 N N . GLN B 2 170 ? 23.805 6.713 25.997 1.00 16.85 170 GLN B N 1
ATOM 3911 C CA . GLN B 2 170 ? 23.597 5.298 25.739 1.00 14.60 170 GLN B CA 1
ATOM 3912 C C . GLN B 2 170 ? 22.227 4.988 25.236 1.00 19.80 170 GLN B C 1
ATOM 3913 O O . GLN B 2 170 ? 21.251 5.715 25.441 1.00 16.67 170 GLN B O 1
ATOM 3919 N N . PHE B 2 171 ? 22.129 3.840 24.575 1.00 14.64 171 PHE B N 1
ATOM 3920 C CA . PHE B 2 171 ? 20.825 3.381 24.083 1.00 11.87 171 PHE B CA 1
ATOM 3921 C C . PHE B 2 171 ? 20.961 1.880 23.916 1.00 19.66 171 PHE B C 1
ATOM 3922 O O . PHE B 2 171 ? 22.062 1.409 23.618 1.00 15.37 171 PHE B O 1
ATOM 3930 N N . VAL B 2 172 ? 19.885 1.131 24.167 1.00 16.07 172 VAL B N 1
ATOM 3931 C CA . VAL B 2 172 ? 19.975 -0.328 24.083 1.00 18.07 172 VAL B CA 1
ATOM 3932 C C . VAL B 2 172 ? 19.020 -0.914 23.067 1.00 14.75 172 VAL B C 1
ATOM 3933 O O . VAL B 2 172 ? 17.882 -0.443 22.895 1.00 13.09 172 VAL B O 1
ATOM 3937 N N . ASN B 2 173 ? 19.523 -1.967 22.382 1.00 12.96 173 ASN B N 1
ATOM 3938 C CA . ASN B 2 173 ? 18.747 -2.626 21.378 1.00 11.10 173 ASN B CA 1
ATOM 3939 C C . ASN B 2 173 ? 17.614 -3.397 22.007 1.00 10.68 173 ASN B C 1
ATOM 3940 O O . ASN B 2 173 ? 17.854 -4.120 22.954 1.00 15.13 173 ASN B O 1
ATOM 3945 N N . ALA B 2 174 ? 16.424 -3.216 21.443 1.00 12.40 174 ALA B N 1
ATOM 3946 C CA . ALA B 2 174 ? 15.253 -3.908 21.948 1.00 12.92 174 ALA B CA 1
ATOM 3947 C C . ALA B 2 174 ? 15.325 -5.329 21.346 1.00 13.88 174 ALA B C 1
ATOM 3948 O O . ALA B 2 174 ? 14.810 -5.570 20.285 1.00 15.87 174 ALA B O 1
ATOM 3950 N N . THR B 2 175 ? 15.959 -6.265 22.037 1.00 13.93 175 THR B N 1
ATOM 3951 C CA . THR B 2 175 ? 16.063 -7.588 21.476 1.00 14.81 175 THR B CA 1
ATOM 3952 C C . THR B 2 175 ? 15.224 -8.665 22.200 1.00 19.44 175 THR B C 1
ATOM 3953 O O . THR B 2 175 ? 15.085 -9.784 21.695 1.00 17.47 175 THR B O 1
ATOM 3957 N N . SER B 2 176 ? 14.691 -8.355 23.374 1.00 17.55 176 SER B N 1
ATOM 3958 C CA . SER B 2 176 ? 13.888 -9.328 24.133 1.00 20.27 176 SER B CA 1
ATOM 3959 C C . SER B 2 176 ? 13.071 -8.599 25.156 1.00 18.11 176 SER B C 1
ATOM 3960 O O . SER B 2 176 ? 13.368 -7.477 25.504 1.00 16.86 176 SER B O 1
ATOM 3963 N N . LYS B 2 177 ? 12.043 -9.225 25.659 1.00 15.71 177 LYS B N 1
ATOM 3964 C CA . LYS B 2 177 ? 11.235 -8.541 26.673 1.00 17.25 177 LYS B CA 1
ATOM 3965 C C . LYS B 2 177 ? 12.036 -8.263 27.892 1.00 14.30 177 LYS B C 1
ATOM 3966 O O . LYS B 2 177 ? 11.843 -7.249 28.589 1.00 18.81 177 LYS B O 1
ATOM 3972 N N . GLU B 2 178 ? 12.945 -9.197 28.143 1.00 17.29 178 GLU B N 1
ATOM 3973 C CA . GLU B 2 178 ? 13.807 -9.127 29.300 1.00 16.24 178 GLU B CA 1
ATOM 3974 C C . GLU B 2 178 ? 14.703 -7.859 29.316 1.00 16.89 178 GLU B C 1
ATOM 3975 O O . GLU B 2 178 ? 14.862 -7.147 30.308 1.00 18.42 178 GLU B O 1
ATOM 3981 N N . VAL B 2 179 ? 15.266 -7.582 28.151 1.00 22.78 179 VAL B N 1
ATOM 3982 C CA . VAL B 2 179 ? 16.123 -6.432 28.016 1.00 16.17 179 VAL B CA 1
ATOM 3983 C C . VAL B 2 179 ? 15.262 -5.200 28.039 1.00 16.14 179 VAL B C 1
ATOM 3984 O O . VAL B 2 179 ? 15.650 -4.201 28.651 1.00 16.81 179 VAL B O 1
ATOM 3988 N N . VAL B 2 180 ? 14.112 -5.281 27.366 1.00 14.03 180 VAL B N 1
ATOM 3989 C CA . VAL B 2 180 ? 13.213 -4.135 27.341 1.00 13.06 180 VAL B CA 1
ATOM 3990 C C . VAL B 2 180 ? 12.780 -3.701 28.739 1.00 17.25 180 VAL B C 1
ATOM 3991 O O . VAL B 2 180 ? 12.737 -2.526 29.073 1.00 18.55 180 VAL B O 1
ATOM 3995 N N . GLU B 2 181 ? 12.453 -4.656 29.577 1.00 16.09 181 GLU B N 1
ATOM 3996 C CA . GLU B 2 181 ? 12.023 -4.374 30.956 1.00 22.81 181 GLU B CA 1
ATOM 3997 C C . GLU B 2 181 ? 13.165 -3.768 31.797 1.00 16.88 181 GLU B C 1
ATOM 3998 O O . GLU B 2 181 ? 12.990 -2.807 32.556 1.00 16.32 181 GLU B O 1
ATOM 4004 N N . TRP B 2 182 ? 14.337 -4.359 31.617 1.00 15.97 182 TRP B N 1
ATOM 4005 C CA . TRP B 2 182 ? 15.536 -3.903 32.284 1.00 17.78 182 TRP B CA 1
ATOM 4006 C C . TRP B 2 182 ? 15.797 -2.409 31.888 1.00 15.82 182 TRP B C 1
ATOM 4007 O O . TRP B 2 182 ? 16.070 -1.541 32.729 1.00 18.64 182 TRP B O 1
ATOM 4018 N N . ALA B 2 183 ? 15.678 -2.079 30.597 1.00 14.27 183 ALA B N 1
ATOM 4019 C CA . ALA B 2 183 ? 15.914 -0.729 30.154 1.00 14.88 183 ALA B CA 1
ATOM 4020 C C . ALA B 2 183 ? 14.928 0.220 30.719 1.00 20.17 183 ALA B C 1
ATOM 4021 O O . ALA B 2 183 ? 15.317 1.314 31.126 1.00 18.63 183 ALA B O 1
ATOM 4023 N N . ALA B 2 184 ? 13.637 -0.180 30.742 1.00 21.49 184 ALA B N 1
ATOM 4024 C CA . ALA B 2 184 ? 12.551 0.698 31.290 1.00 21.30 184 ALA B CA 1
ATOM 4025 C C . ALA B 2 184 ? 12.809 1.016 32.731 1.00 15.05 184 ALA B C 1
ATOM 4026 O O . ALA B 2 184 ? 12.595 2.155 33.170 1.00 20.83 184 ALA B O 1
ATOM 4028 N N . LYS B 2 185 ? 13.289 0.017 33.431 1.00 16.94 185 LYS B N 1
ATOM 4029 C CA . LYS B 2 185 ? 13.597 0.240 34.821 1.00 19.20 185 LYS B CA 1
ATOM 4030 C C . LYS B 2 185 ? 14.711 1.247 34.993 1.00 34.67 185 LYS B C 1
ATOM 4031 O O . LYS B 2 185 ? 14.688 2.010 35.944 1.00 22.15 185 LYS B O 1
ATOM 4037 N N . LEU B 2 186 ? 15.683 1.243 34.083 1.00 20.55 186 LEU B N 1
ATOM 4038 C CA . LEU B 2 186 ? 16.768 2.173 34.181 1.00 16.16 186 LEU B CA 1
ATOM 4039 C C . LEU B 2 186 ? 16.451 3.454 33.459 1.00 18.74 186 LEU B C 1
ATOM 4040 O O . LEU B 2 186 ? 17.239 4.405 33.471 1.00 24.72 186 LEU B O 1
ATOM 4045 N N . GLY B 2 187 ? 15.308 3.520 32.827 1.00 18.16 187 GLY B N 1
ATOM 4046 C CA . GLY B 2 187 ? 14.971 4.728 32.097 1.00 18.86 187 GLY B CA 1
ATOM 4047 C C . GLY B 2 187 ? 15.856 4.891 30.828 1.00 34.99 187 GLY B C 1
ATOM 4048 O O . GLY B 2 187 ? 15.973 5.970 30.292 1.00 23.33 187 GLY B O 1
ATOM 4049 N N . LEU B 2 188 ? 16.505 3.828 30.328 1.00 18.45 188 LEU B N 1
ATOM 4050 C CA . LEU B 2 188 ? 17.342 3.907 29.126 1.00 17.74 188 LEU B CA 1
ATOM 4051 C C . LEU B 2 188 ? 16.536 3.974 27.821 1.00 16.87 188 LEU B C 1
ATOM 4052 O O . LEU B 2 188 ? 15.467 3.370 27.651 1.00 15.78 188 LEU B O 1
ATOM 4057 N N . PRO B 2 189 ? 17.014 4.706 26.817 1.00 17.63 189 PRO B N 1
ATOM 4058 C CA . PRO B 2 189 ? 16.298 4.742 25.562 1.00 17.44 189 PRO B CA 1
ATOM 4059 C C . PRO B 2 189 ? 16.565 3.412 24.789 1.00 13.94 189 PRO B C 1
ATOM 4060 O O . PRO B 2 189 ? 17.616 2.769 25.002 1.00 14.62 189 PRO B O 1
ATOM 4064 N N . LEU B 2 190 ? 15.609 3.050 23.947 1.00 14.30 190 LEU B N 1
ATOM 4065 C CA . LEU B 2 190 ? 15.737 1.870 23.155 1.00 13.97 190 LEU B CA 1
ATOM 4066 C C . LEU B 2 190 ? 15.953 2.244 21.716 1.00 15.16 190 LEU B C 1
ATOM 4067 O O . LEU B 2 190 ? 15.642 3.344 21.256 1.00 14.94 190 LEU B O 1
ATOM 4072 N N . VAL B 2 191 ? 16.447 1.249 20.985 1.00 13.61 191 VAL B N 1
ATOM 4073 C CA . VAL B 2 191 ? 16.552 1.309 19.562 1.00 12.68 191 VAL B CA 1
ATOM 4074 C C . VAL B 2 191 ? 15.706 0.104 19.075 1.00 12.47 191 VAL B C 1
ATOM 4075 O O . VAL B 2 191 ? 16.021 -1.062 19.369 1.00 14.20 191 VAL B O 1
ATOM 4079 N N . PHE B 2 192 ? 14.622 0.395 18.382 1.00 11.81 192 PHE B N 1
ATOM 4080 C CA . PHE B 2 192 ? 13.748 -0.634 17.815 1.00 11.62 192 PHE B CA 1
ATOM 4081 C C . PHE B 2 192 ? 14.395 -1.053 16.470 1.00 16.65 192 PHE B C 1
ATOM 4082 O O . PHE B 2 192 ? 14.795 -0.202 15.672 1.00 15.99 192 PHE B O 1
ATOM 4090 N N . ARG B 2 193 ? 14.498 -2.363 16.206 1.00 13.63 193 ARG B N 1
ATOM 4091 C CA . ARG B 2 193 ? 15.151 -2.916 15.032 1.00 12.13 193 ARG B CA 1
ATOM 4092 C C . ARG B 2 193 ? 14.375 -3.058 13.754 1.00 12.83 193 ARG B C 1
ATOM 4093 O O . ARG B 2 193 ? 13.243 -3.529 13.768 1.00 14.52 193 ARG B O 1
ATOM 4101 N N . TRP B 2 194 ? 15.010 -2.649 12.640 1.00 11.08 194 TRP B N 1
ATOM 4102 C CA . TRP B 2 194 ? 14.450 -2.709 11.312 1.00 11.33 194 TRP B CA 1
ATOM 4103 C C . TRP B 2 194 ? 13.994 -4.116 10.927 1.00 12.18 194 TRP B C 1
ATOM 4104 O O . TRP B 2 194 ? 13.101 -4.304 10.133 1.00 12.98 194 TRP B O 1
ATOM 4115 N N . ASP B 2 195 ? 14.692 -5.107 11.502 1.00 12.91 195 ASP B N 1
ATOM 4116 C CA . ASP B 2 195 ? 14.381 -6.495 11.181 1.00 14.71 195 ASP B CA 1
ATOM 4117 C C . ASP B 2 195 ? 13.267 -7.058 12.042 1.00 18.66 195 ASP B C 1
ATOM 4118 O O . ASP B 2 195 ? 12.824 -8.161 11.743 1.00 20.27 195 ASP B O 1
ATOM 4123 N N . ASP B 2 196 ? 12.801 -6.348 13.075 1.00 12.95 196 ASP B N 1
ATOM 4124 C CA . ASP B 2 196 ? 11.680 -6.881 13.844 1.00 14.34 196 ASP B CA 1
ATOM 4125 C C . ASP B 2 196 ? 10.401 -6.456 13.116 1.00 18.35 196 ASP B C 1
ATOM 4126 O O . ASP B 2 196 ? 10.410 -5.472 12.342 1.00 16.67 196 ASP B O 1
ATOM 4131 N N . SER B 2 197 ? 9.263 -7.155 13.350 1.00 14.31 197 SER B N 1
ATOM 4132 C CA . SER B 2 197 ? 8.015 -6.778 12.704 1.00 11.82 197 SER B CA 1
ATOM 4133 C C . SER B 2 197 ? 7.439 -5.562 13.452 1.00 9.80 197 SER B C 1
ATOM 4134 O O . SER B 2 197 ? 7.809 -5.236 14.600 1.00 13.34 197 SER B O 1
ATOM 4137 N N . ASN B 2 198 ? 6.522 -4.900 12.756 1.00 13.10 198 ASN B N 1
ATOM 4138 C CA . ASN B 2 198 ? 5.916 -3.773 13.406 1.00 14.99 198 ASN B CA 1
ATOM 4139 C C . ASN B 2 198 ? 5.198 -4.206 14.685 1.00 13.72 198 ASN B C 1
ATOM 4140 O O . ASN B 2 198 ? 5.202 -3.478 15.706 1.00 14.91 198 ASN B O 1
ATOM 4145 N N . ALA B 2 199 ? 4.539 -5.388 14.627 1.00 15.69 199 ALA B N 1
ATOM 4146 C CA . ALA B 2 199 ? 3.808 -5.920 15.810 1.00 16.45 199 ALA B CA 1
ATOM 4147 C C . ALA B 2 199 ? 4.765 -6.154 16.956 1.00 13.01 199 ALA B C 1
ATOM 4148 O O . ALA B 2 199 ? 4.479 -5.898 18.103 1.00 14.19 199 ALA B O 1
ATOM 4150 N N . GLN B 2 200 ? 5.950 -6.647 16.620 1.00 12.92 200 GLN B N 1
ATOM 4151 C CA . GLN B 2 200 ? 6.915 -6.866 17.662 1.00 15.87 200 GLN B CA 1
ATOM 4152 C C . GLN B 2 200 ? 7.473 -5.563 18.236 1.00 17.39 200 GLN B C 1
ATOM 4153 O O . GLN B 2 200 ? 7.666 -5.406 19.448 1.00 14.89 200 GLN B O 1
ATOM 4159 N N . ARG B 2 201 ? 7.725 -4.587 17.353 1.00 14.62 201 ARG B N 1
ATOM 4160 C CA . ARG B 2 201 ? 8.230 -3.347 17.874 1.00 12.24 201 ARG B CA 1
ATOM 4161 C C . ARG B 2 201 ? 7.166 -2.705 18.764 1.00 12.88 201 ARG B C 1
ATOM 4162 O O . ARG B 2 201 ? 7.520 -2.168 19.811 1.00 13.66 201 ARG B O 1
ATOM 4170 N N . LYS B 2 202 ? 5.877 -2.762 18.332 1.00 13.17 202 LYS B N 1
ATOM 4171 C CA . LYS B 2 202 ? 4.806 -2.151 19.144 1.00 14.30 202 LYS B CA 1
ATOM 4172 C C . LYS B 2 202 ? 4.690 -2.804 20.517 1.00 14.06 202 LYS B C 1
ATOM 4173 O O . LYS B 2 202 ? 4.527 -2.208 21.574 1.00 13.36 202 LYS B O 1
ATOM 4179 N N . GLU B 2 203 ? 4.850 -4.110 20.499 1.00 15.99 203 GLU B N 1
ATOM 4180 C CA . GLU B 2 203 ? 4.804 -4.870 21.731 1.00 14.34 203 GLU B CA 1
ATOM 4181 C C . GLU B 2 203 ? 5.899 -4.383 22.696 1.00 15.59 203 GLU B C 1
ATOM 4182 O O . GLU B 2 203 ? 5.688 -4.118 23.897 1.00 15.58 203 GLU B O 1
ATOM 4188 N N . TYR B 2 204 ? 7.129 -4.209 22.174 1.00 16.19 204 TYR B N 1
ATOM 4189 C CA . TYR B 2 204 ? 8.240 -3.724 23.004 1.00 14.29 204 TYR B CA 1
ATOM 4190 C C . TYR B 2 204 ? 8.018 -2.308 23.596 1.00 12.08 204 TYR B C 1
ATOM 4191 O O . TYR B 2 204 ? 8.302 -2.024 24.785 1.00 14.79 204 TYR B O 1
ATOM 4200 N N . ALA B 2 205 ? 7.509 -1.434 22.720 1.00 16.56 205 ALA B N 1
ATOM 4201 C CA . ALA B 2 205 ? 7.202 -0.035 23.056 1.00 18.48 205 ALA B CA 1
ATOM 4202 C C . ALA B 2 205 ? 6.178 -0.048 24.219 1.00 18.28 205 ALA B C 1
ATOM 4203 O O . ALA B 2 205 ? 6.324 0.651 25.268 1.00 18.11 205 ALA B O 1
ATOM 4205 N N . GLY B 2 206 ? 5.136 -0.893 24.034 1.00 17.44 206 GLY B N 1
ATOM 4206 C CA . GLY B 2 206 ? 4.093 -0.987 25.074 1.00 18.49 206 GLY B CA 1
ATOM 4207 C C . GLY B 2 206 ? 4.642 -1.489 26.416 1.00 25.09 206 GLY B C 1
ATOM 4208 O O . GLY B 2 206 ? 4.358 -0.957 27.518 1.00 23.74 206 GLY B O 1
ATOM 4209 N N . LEU B 2 207 ? 5.444 -2.548 26.336 1.00 14.22 207 LEU B N 1
ATOM 4210 C CA . LEU B 2 207 ? 6.015 -3.103 27.509 1.00 12.99 207 LEU B CA 1
ATOM 4211 C C . LEU B 2 207 ? 6.887 -2.120 28.261 1.00 16.89 207 LEU B C 1
ATOM 4212 O O . LEU B 2 207 ? 6.887 -2.050 29.478 1.00 18.32 207 LEU B O 1
ATOM 4217 N N . TYR B 2 208 ? 7.664 -1.353 27.512 1.00 16.41 208 TYR B N 1
ATOM 4218 C CA . TYR B 2 208 ? 8.540 -0.398 28.097 1.00 16.11 208 TYR B CA 1
ATOM 4219 C C . TYR B 2 208 ? 7.728 0.644 28.891 1.00 19.22 208 TYR B C 1
ATOM 4220 O O . TYR B 2 208 ? 8.077 0.994 30.014 1.00 18.49 208 TYR B O 1
ATOM 4229 N N . HIS B 2 209 ? 6.667 1.132 28.271 1.00 18.02 209 HIS B N 1
ATOM 4230 C CA . HIS B 2 209 ? 5.837 2.119 28.909 1.00 16.04 209 HIS B CA 1
ATOM 4231 C C . HIS B 2 209 ? 5.254 1.597 30.199 1.00 21.83 209 HIS B C 1
ATOM 4232 O O . HIS B 2 209 ? 5.296 2.235 31.259 1.00 24.25 209 HIS B O 1
ATOM 4239 N N . GLU B 2 210 ? 4.692 0.425 30.074 1.00 21.98 210 GLU B N 1
ATOM 4240 C CA . GLU B 2 210 ? 4.054 -0.299 31.174 1.00 20.82 210 GLU B CA 1
ATOM 4241 C C . GLU B 2 210 ? 5.036 -0.537 32.344 1.00 29.26 210 GLU B C 1
ATOM 4242 O O . GLU B 2 210 ? 4.765 -0.248 33.506 1.00 25.48 210 GLU B O 1
ATOM 4248 N N . VAL B 2 211 ? 6.224 -1.062 32.078 1.00 17.37 211 VAL B N 1
ATOM 4249 C CA . VAL B 2 211 ? 7.179 -1.287 33.136 1.00 20.15 211 VAL B CA 1
ATOM 4250 C C . VAL B 2 211 ? 7.673 0.000 33.796 1.00 32.32 211 VAL B C 1
ATOM 4251 O O . VAL B 2 211 ? 7.914 0.027 35.000 1.00 26.35 211 VAL B O 1
ATOM 4255 N N . ALA B 2 212 ? 7.864 1.052 32.981 1.00 23.12 212 ALA B N 1
ATOM 4256 C CA . ALA B 2 212 ? 8.348 2.313 33.487 1.00 24.29 212 ALA B CA 1
ATOM 4257 C C . ALA B 2 212 ? 7.293 2.920 34.372 1.00 21.33 212 ALA B C 1
ATOM 4258 O O . ALA B 2 212 ? 7.574 3.485 35.425 1.00 27.76 212 ALA B O 1
ATOM 4260 N N . GLN B 2 213 ? 6.075 2.833 33.926 1.00 23.36 213 GLN B N 1
ATOM 4261 C CA . GLN B 2 213 ? 5.100 3.420 34.783 1.00 29.04 213 GLN B CA 1
ATOM 4262 C C . GLN B 2 213 ? 4.993 2.653 36.063 1.00 33.60 213 GLN B C 1
ATOM 4263 O O . GLN B 2 213 ? 4.906 3.221 37.143 1.00 33.79 213 GLN B O 1
ATOM 4269 N N . ALA B 2 214 ? 5.026 1.357 35.943 1.00 27.54 214 ALA B N 1
ATOM 4270 C CA . ALA B 2 214 ? 4.911 0.543 37.108 1.00 25.82 214 ALA B CA 1
ATOM 4271 C C . ALA B 2 214 ? 5.965 0.780 38.133 1.00 30.06 214 ALA B C 1
ATOM 4272 O O . ALA B 2 214 ? 5.732 0.550 39.308 1.00 34.04 214 ALA B O 1
ATOM 4274 N N . HIS B 2 215 ? 7.139 1.182 37.700 1.00 30.23 215 HIS B N 1
ATOM 4275 C CA . HIS B 2 215 ? 8.226 1.397 38.616 1.00 23.61 215 HIS B CA 1
ATOM 4276 C C . HIS B 2 215 ? 8.416 2.853 38.874 1.00 26.25 215 HIS B C 1
ATOM 4277 O O . HIS B 2 215 ? 9.360 3.245 39.538 1.00 32.69 215 HIS B O 1
ATOM 4284 N N . GLY B 2 216 ? 7.497 3.644 38.315 1.00 28.75 216 GLY B N 1
ATOM 4285 C CA . GLY B 2 216 ? 7.482 5.081 38.454 1.00 45.07 216 GLY B CA 1
ATOM 4286 C C . GLY B 2 216 ? 8.645 5.772 37.804 1.00 33.67 216 GLY B C 1
ATOM 4287 O O . GLY B 2 216 ? 9.106 6.801 38.253 1.00 38.61 216 GLY B O 1
ATOM 4288 N N . VAL B 2 217 ? 9.117 5.217 36.736 1.00 26.93 217 VAL B N 1
ATOM 4289 C CA . VAL B 2 217 ? 10.223 5.873 36.103 1.00 24.71 217 VAL B CA 1
ATOM 4290 C C . VAL B 2 217 ? 9.719 6.902 35.130 1.00 21.24 217 VAL B C 1
ATOM 4291 O O . VAL B 2 217 ? 8.828 6.612 34.330 1.00 34.15 217 VAL B O 1
ATOM 4295 N N . ASP B 2 218 ? 10.283 8.119 35.180 1.00 32.74 218 ASP B N 1
ATOM 4296 C CA . ASP B 2 218 ? 9.893 9.187 34.272 1.00 28.57 218 ASP B CA 1
ATOM 4297 C C . ASP B 2 218 ? 10.712 9.060 32.991 1.00 18.61 218 ASP B C 1
ATOM 4298 O O . ASP B 2 218 ? 11.918 9.317 32.960 1.00 24.09 218 ASP B O 1
ATOM 4303 N N . VAL B 2 219 ? 9.997 8.671 31.957 1.00 25.56 219 VAL B N 1
ATOM 4304 C CA . VAL B 2 219 ? 10.567 8.473 30.661 1.00 28.72 219 VAL B CA 1
ATOM 4305 C C . VAL B 2 219 ? 9.943 9.390 29.667 1.00 34.16 219 VAL B C 1
ATOM 4306 O O . VAL B 2 219 ? 9.998 9.160 28.451 1.00 32.12 219 VAL B O 1
ATOM 4310 N N . SER B 2 220 ? 9.336 10.441 30.193 1.00 30.45 220 SER B N 1
ATOM 4311 C CA . SER B 2 220 ? 8.667 11.411 29.333 1.00 46.08 220 SER B CA 1
ATOM 4312 C C . SER B 2 220 ? 9.648 12.064 28.339 1.00 26.32 220 SER B C 1
ATOM 4313 O O . SER B 2 220 ? 9.355 12.524 27.245 1.00 31.60 220 SER B O 1
ATOM 4316 N N . GLN B 2 221 ? 10.863 12.126 28.760 1.00 28.85 221 GLN B N 1
ATOM 4317 C CA . GLN B 2 221 ? 11.821 12.733 27.907 1.00 34.09 221 GLN B CA 1
ATOM 4318 C C . GLN B 2 221 ? 12.690 11.717 27.157 1.00 59.23 221 GLN B C 1
ATOM 4319 O O . GLN B 2 221 ? 13.510 12.096 26.363 1.00 26.91 221 GLN B O 1
ATOM 4325 N N . VAL B 2 222 ? 12.567 10.433 27.389 1.00 27.09 222 VAL B N 1
ATOM 4326 C CA . VAL B 2 222 ? 13.409 9.480 26.660 1.00 24.06 222 VAL B CA 1
ATOM 4327 C C . VAL B 2 222 ? 13.126 9.519 25.160 1.00 26.14 222 VAL B C 1
ATOM 4328 O O . VAL B 2 222 ? 11.952 9.563 24.746 1.00 21.56 222 VAL B O 1
ATOM 4332 N N . ARG B 2 223 ? 14.185 9.514 24.307 1.00 19.20 223 ARG B N 1
ATOM 4333 C CA . ARG B 2 223 ? 13.912 9.523 22.883 1.00 14.58 223 ARG B CA 1
ATOM 4334 C C . ARG B 2 223 ? 14.314 8.162 22.310 1.00 22.10 223 ARG B C 1
ATOM 4335 O O . ARG B 2 223 ? 15.520 7.860 22.222 1.00 20.06 223 ARG B O 1
ATOM 4343 N N . HIS B 2 224 ? 13.332 7.327 21.919 1.00 17.34 224 HIS B N 1
ATOM 4344 C CA . HIS B 2 224 ? 13.680 6.016 21.361 1.00 14.57 224 HIS B CA 1
ATOM 4345 C C . HIS B 2 224 ? 13.999 6.230 19.933 1.00 15.80 224 HIS B C 1
ATOM 4346 O O . HIS B 2 224 ? 13.540 7.175 19.289 1.00 14.15 224 HIS B O 1
ATOM 4353 N N . LYS B 2 225 ? 14.760 5.261 19.439 1.00 19.08 225 LYS B N 1
ATOM 4354 C CA . LYS B 2 225 ? 15.137 5.284 18.033 1.00 15.08 225 LYS B CA 1
ATOM 4355 C C . LYS B 2 225 ? 14.510 4.084 17.355 1.00 11.94 225 LYS B C 1
ATOM 4356 O O . LYS B 2 225 ? 14.132 3.105 17.997 1.00 14.31 225 LYS B O 1
ATOM 4362 N N . LEU B 2 226 ? 14.464 4.195 16.057 1.00 12.10 226 LEU B N 1
ATOM 4363 C CA . LEU B 2 226 ? 13.971 3.165 15.189 1.00 13.70 226 LEU B CA 1
ATOM 4364 C C . LEU B 2 226 ? 14.911 3.076 13.990 1.00 17.48 226 LEU B C 1
ATOM 4365 O O . LEU B 2 226 ? 15.287 4.097 13.418 1.00 13.33 226 LEU B O 1
ATOM 4370 N N . THR B 2 227 ? 15.283 1.873 13.576 1.00 13.41 227 THR B N 1
ATOM 4371 C CA . THR B 2 227 ? 16.088 1.718 12.361 1.00 12.91 227 THR B CA 1
ATOM 4372 C C . THR B 2 227 ? 15.168 1.182 11.271 1.00 10.96 227 THR B C 1
ATOM 4373 O O . THR B 2 227 ? 14.257 0.377 11.560 1.00 11.70 227 THR B O 1
ATOM 4377 N N . LEU B 2 228 ? 15.359 1.596 10.027 1.00 9.52 228 LEU B N 1
ATOM 4378 C CA . LEU B 2 228 ? 14.563 1.108 8.950 1.00 8.45 228 LEU B CA 1
ATOM 4379 C C . LEU B 2 228 ? 15.402 1.084 7.716 1.00 14.81 228 LEU B C 1
ATOM 4380 O O . LEU B 2 228 ? 16.277 1.935 7.557 1.00 12.75 228 LEU B O 1
ATOM 4385 N N . LEU B 2 229 ? 15.124 0.151 6.808 1.00 11.36 229 LEU B N 1
ATOM 4386 C CA . LEU B 2 229 ? 15.830 0.089 5.553 1.00 10.99 229 LEU B CA 1
ATOM 4387 C C . LEU B 2 229 ? 15.076 0.958 4.571 1.00 12.58 229 LEU B C 1
ATOM 4388 O O . LEU B 2 229 ? 13.834 0.971 4.566 1.00 13.29 229 LEU B O 1
ATOM 4393 N N . VAL B 2 230 ? 15.818 1.683 3.710 1.00 11.93 230 VAL B N 1
ATOM 4394 C CA . VAL B 2 230 ? 15.185 2.536 2.708 1.00 11.54 230 VAL B CA 1
ATOM 4395 C C . VAL B 2 230 ? 15.669 2.133 1.329 1.00 12.05 230 VAL B C 1
ATOM 4396 O O . VAL B 2 230 ? 16.903 2.059 1.109 1.00 11.97 230 VAL B O 1
ATOM 4400 N N . ASN B 2 231 ? 14.734 1.889 0.438 1.00 8.91 231 ASN B N 1
ATOM 4401 C CA . ASN B 2 231 ? 15.071 1.576 -0.908 1.00 12.96 231 ASN B CA 1
ATOM 4402 C C . ASN B 2 231 ? 13.965 2.210 -1.733 1.00 14.42 231 ASN B C 1
ATOM 4403 O O . ASN B 2 231 ? 12.852 1.694 -1.672 1.00 13.77 231 ASN B O 1
ATOM 4408 N N . GLN B 2 232 ? 14.224 3.320 -2.475 1.00 11.77 232 GLN B N 1
ATOM 4409 C CA . GLN B 2 232 ? 13.147 3.968 -3.267 1.00 12.09 232 GLN B CA 1
ATOM 4410 C C . GLN B 2 232 ? 13.449 3.933 -4.722 1.00 12.27 232 GLN B C 1
ATOM 4411 O O . GLN B 2 232 ? 14.566 4.211 -5.133 1.00 13.89 232 GLN B O 1
ATOM 4417 N N . ASN B 2 233 ? 12.428 3.583 -5.479 1.00 11.48 233 ASN B N 1
ATOM 4418 C CA . ASN B 2 233 ? 12.475 3.466 -6.893 1.00 10.50 233 ASN B CA 1
ATOM 4419 C C . ASN B 2 233 ? 11.114 3.709 -7.466 1.00 12.80 233 ASN B C 1
ATOM 4420 O O . ASN B 2 233 ? 10.134 3.173 -6.901 1.00 13.37 233 ASN B O 1
ATOM 4425 N N . VAL B 2 234 ? 11.016 4.518 -8.567 1.00 13.33 234 VAL B N 1
ATOM 4426 C CA . VAL B 2 234 ? 9.681 4.745 -9.155 1.00 13.86 234 VAL B CA 1
ATOM 4427 C C . VAL B 2 234 ? 9.098 3.402 -9.583 1.00 12.80 234 VAL B C 1
ATOM 4428 O O . VAL B 2 234 ? 7.854 3.233 -9.640 1.00 14.42 234 VAL B O 1
ATOM 4432 N N . ASP B 2 235 ? 10.021 2.420 -9.893 1.00 15.15 235 ASP B N 1
ATOM 4433 C CA . ASP B 2 235 ? 9.570 1.055 -10.241 1.00 10.67 235 ASP B CA 1
ATOM 4434 C C . ASP B 2 235 ? 9.606 0.347 -8.859 1.00 13.60 235 ASP B C 1
ATOM 4435 O O . ASP B 2 235 ? 10.657 -0.148 -8.411 1.00 12.51 235 ASP B O 1
ATOM 4440 N N . GLY B 2 236 ? 8.492 0.355 -8.105 1.00 11.95 236 GLY B N 1
ATOM 4441 C CA . GLY B 2 236 ? 8.470 -0.216 -6.790 1.00 11.84 236 GLY B CA 1
ATOM 4442 C C . GLY B 2 236 ? 8.804 -1.699 -6.787 1.00 10.26 236 GLY B C 1
ATOM 4443 O O . GLY B 2 236 ? 9.411 -2.190 -5.833 1.00 11.76 236 GLY B O 1
ATOM 4444 N N . GLU B 2 237 ? 8.379 -2.364 -7.824 1.00 11.25 237 GLU B N 1
ATOM 4445 C CA . GLU B 2 237 ? 8.674 -3.789 -7.913 1.00 11.24 237 GLU B CA 1
ATOM 4446 C C . GLU B 2 237 ? 10.183 -4.044 -7.991 1.00 13.04 237 GLU B C 1
ATOM 4447 O O . GLU B 2 237 ? 10.725 -5.011 -7.384 1.00 12.03 237 GLU B O 1
ATOM 4453 N N . ALA B 2 238 ? 10.905 -3.169 -8.753 1.00 13.97 238 ALA B N 1
ATOM 4454 C CA . ALA B 2 238 ? 12.366 -3.313 -8.858 1.00 10.39 238 ALA B CA 1
ATOM 4455 C C . ALA B 2 238 ? 13.007 -3.061 -7.513 1.00 11.27 238 ALA B C 1
ATOM 4456 O O . ALA B 2 238 ? 13.991 -3.697 -7.099 1.00 11.97 238 ALA B O 1
ATOM 4458 N N . ALA B 2 239 ? 12.445 -2.112 -6.733 1.00 9.85 239 ALA B N 1
ATOM 4459 C CA . ALA B 2 239 ? 13.008 -1.836 -5.413 1.00 11.66 239 ALA B CA 1
ATOM 4460 C C . ALA B 2 239 ? 12.886 -3.085 -4.498 1.00 9.73 239 ALA B C 1
ATOM 4461 O O . ALA B 2 239 ? 13.839 -3.461 -3.805 1.00 12.54 239 ALA B O 1
ATOM 4463 N N . ARG B 2 240 ? 11.677 -3.700 -4.505 1.00 8.81 240 ARG B N 1
ATOM 4464 C CA . ARG B 2 240 ? 11.486 -4.874 -3.657 1.00 10.68 240 ARG B CA 1
ATOM 4465 C C . ARG B 2 240 ? 12.368 -6.030 -4.159 1.00 10.17 240 ARG B C 1
ATOM 4466 O O . ARG B 2 240 ? 12.904 -6.757 -3.330 1.00 11.56 240 ARG B O 1
ATOM 4474 N N . ALA B 2 241 ? 12.496 -6.229 -5.473 1.00 11.69 241 ALA B N 1
ATOM 4475 C CA . ALA B 2 241 ? 13.353 -7.306 -5.953 1.00 11.56 241 ALA B CA 1
ATOM 4476 C C . ALA B 2 241 ? 14.811 -7.127 -5.528 1.00 12.21 241 ALA B C 1
ATOM 4477 O O . ALA B 2 241 ? 15.510 -8.074 -5.166 1.00 11.76 241 ALA B O 1
ATOM 4479 N N . GLU B 2 242 ? 15.305 -5.888 -5.579 1.00 10.17 242 GLU B N 1
ATOM 4480 C CA . GLU B 2 242 ? 16.668 -5.629 -5.213 1.00 10.42 242 GLU B CA 1
ATOM 4481 C C . GLU B 2 242 ? 16.913 -5.812 -3.720 1.00 11.05 242 GLU B C 1
ATOM 4482 O O . GLU B 2 242 ? 17.937 -6.347 -3.282 1.00 11.39 242 GLU B O 1
ATOM 4488 N N . ALA B 2 243 ? 15.942 -5.364 -2.883 1.00 10.07 243 ALA B N 1
ATOM 4489 C CA . ALA B 2 243 ? 16.090 -5.511 -1.460 1.00 8.23 243 ALA B CA 1
ATOM 4490 C C . ALA B 2 243 ? 16.020 -7.022 -1.095 1.00 11.37 243 ALA B C 1
ATOM 4491 O O . ALA B 2 243 ? 16.651 -7.496 -0.153 1.00 12.04 243 ALA B O 1
ATOM 4493 N N . ARG B 2 244 ? 15.202 -7.751 -1.852 1.00 10.88 244 ARG B N 1
ATOM 4494 C CA . ARG B 2 244 ? 15.053 -9.185 -1.609 1.00 12.27 244 ARG B CA 1
ATOM 4495 C C . ARG B 2 244 ? 16.425 -9.901 -1.750 1.00 10.74 244 ARG B C 1
ATOM 4496 O O . ARG B 2 244 ? 16.865 -10.680 -0.874 1.00 12.01 244 ARG B O 1
ATOM 4504 N N . VAL B 2 245 ? 17.098 -9.625 -2.865 1.00 11.50 245 VAL B N 1
ATOM 4505 C CA . VAL B 2 245 ? 18.386 -10.236 -3.062 1.00 11.29 245 VAL B CA 1
ATOM 4506 C C . VAL B 2 245 ? 19.286 -9.826 -1.933 1.00 15.06 245 VAL B C 1
ATOM 4507 O O . VAL B 2 245 ? 20.004 -10.627 -1.310 1.00 13.62 245 VAL B O 1
ATOM 4511 N N . TYR B 2 246 ? 19.266 -8.539 -1.622 1.00 10.81 246 TYR B N 1
ATOM 4512 C CA . TYR B 2 246 ? 20.114 -8.057 -0.516 1.00 12.61 246 TYR B CA 1
ATOM 4513 C C . TYR B 2 246 ? 19.864 -8.700 0.860 1.00 9.45 246 TYR B C 1
ATOM 4514 O O . TYR B 2 246 ? 20.758 -8.858 1.693 1.00 12.07 246 TYR B O 1
ATOM 4523 N N . LEU B 2 247 ? 18.611 -9.047 1.126 1.00 9.81 247 LEU B N 1
ATOM 4524 C CA . LEU B 2 247 ? 18.253 -9.624 2.412 1.00 12.12 247 LEU B CA 1
ATOM 4525 C C . LEU B 2 247 ? 18.162 -11.172 2.544 1.00 11.65 247 LEU B C 1
ATOM 4526 O O . LEU B 2 247 ? 18.048 -11.678 3.657 1.00 13.05 247 LEU B O 1
ATOM 4531 N N . GLU B 2 248 ? 18.158 -11.844 1.439 1.00 12.19 248 GLU B N 1
ATOM 4532 C CA . GLU B 2 248 ? 18.022 -13.268 1.435 1.00 16.68 248 GLU B CA 1
ATOM 4533 C C . GLU B 2 248 ? 18.913 -14.012 2.429 1.00 17.75 248 GLU B C 1
ATOM 4534 O O . GLU B 2 248 ? 18.437 -14.756 3.284 1.00 14.42 248 GLU B O 1
ATOM 4540 N N . GLU B 2 249 ? 20.207 -13.787 2.381 1.00 13.66 249 GLU B N 1
ATOM 4541 C CA . GLU B 2 249 ? 21.061 -14.491 3.321 1.00 15.71 249 GLU B CA 1
ATOM 4542 C C . GLU B 2 249 ? 20.821 -14.165 4.789 1.00 16.57 249 GLU B C 1
ATOM 4543 O O . GLU B 2 249 ? 20.960 -15.015 5.677 1.00 15.95 249 GLU B O 1
ATOM 4549 N N . PHE B 2 250 ? 20.493 -12.901 5.059 1.00 12.65 250 PHE B N 1
ATOM 4550 C CA . PHE B 2 250 ? 20.230 -12.417 6.415 1.00 12.09 250 PHE B CA 1
ATOM 4551 C C . PHE B 2 250 ? 19.009 -13.172 7.006 1.00 15.04 250 PHE B C 1
ATOM 4552 O O . PHE B 2 250 ? 18.995 -13.652 8.153 1.00 14.07 250 PHE B O 1
ATOM 4560 N N . VAL B 2 251 ? 17.960 -13.260 6.191 1.00 11.90 251 VAL B N 1
ATOM 4561 C CA . VAL B 2 251 ? 16.784 -13.940 6.717 1.00 13.30 251 VAL B CA 1
ATOM 4562 C C . VAL B 2 251 ? 17.102 -15.407 7.028 1.00 20.43 251 VAL B C 1
ATOM 4563 O O . VAL B 2 251 ? 16.666 -15.961 8.038 1.00 18.47 251 VAL B O 1
ATOM 4567 N N . ARG B 2 252 ? 17.884 -16.016 6.120 1.00 16.21 252 ARG B N 1
ATOM 4568 C CA . ARG B 2 252 ? 18.262 -17.410 6.317 1.00 18.05 252 ARG B CA 1
ATOM 4569 C C . ARG B 2 252 ? 19.174 -17.516 7.534 1.00 26.60 252 ARG B C 1
ATOM 4570 O O . ARG B 2 252 ? 19.154 -18.478 8.257 1.00 23.49 252 ARG B O 1
ATOM 4578 N N . GLU B 2 253 ? 20.010 -16.521 7.813 1.00 20.90 253 GLU B N 1
ATOM 4579 C CA . GLU B 2 253 ? 20.870 -16.653 8.951 1.00 18.57 253 GLU B CA 1
ATOM 4580 C C . GLU B 2 253 ? 20.237 -16.296 10.275 1.00 21.81 253 GLU B C 1
ATOM 4581 O O . GLU B 2 253 ? 20.359 -17.011 11.278 1.00 25.03 253 GLU B O 1
ATOM 4587 N N . SER B 2 254 ? 19.554 -15.177 10.297 1.00 19.58 254 SER B N 1
ATOM 4588 C CA . SER B 2 254 ? 18.976 -14.691 11.504 1.00 18.44 254 SER B CA 1
ATOM 4589 C C . SER B 2 254 ? 17.544 -15.059 11.786 1.00 23.48 254 SER B C 1
ATOM 4590 O O . SER B 2 254 ? 17.087 -14.803 12.918 1.00 21.03 254 SER B O 1
ATOM 4593 N N . TYR B 2 255 ? 16.853 -15.621 10.799 1.00 24.35 255 TYR B N 1
ATOM 4594 C CA . TYR B 2 255 ? 15.438 -15.990 11.001 1.00 26.96 255 TYR B CA 1
ATOM 4595 C C . TYR B 2 255 ? 15.188 -17.393 10.499 1.00 19.05 255 TYR B C 1
ATOM 4596 O O . TYR B 2 255 ? 14.220 -17.687 9.798 1.00 21.84 255 TYR B O 1
ATOM 4605 N N . SER B 2 256 ? 16.109 -18.240 10.849 1.00 21.40 256 SER B N 1
ATOM 4606 C CA . SER B 2 256 ? 16.052 -19.622 10.430 1.00 36.50 256 SER B CA 1
ATOM 4607 C C . SER B 2 256 ? 14.831 -20.419 10.915 1.00 82.02 256 SER B C 1
ATOM 4608 O O . SER B 2 256 ? 14.331 -21.329 10.247 1.00 44.46 256 SER B O 1
ATOM 4611 N N . ASN B 2 257 ? 14.335 -20.094 12.093 1.00 41.51 257 ASN B N 1
ATOM 4612 C CA . ASN B 2 257 ? 13.197 -20.835 12.613 1.00 69.66 257 ASN B CA 1
ATOM 4613 C C . ASN B 2 257 ? 11.819 -20.217 12.316 1.00 36.69 257 ASN B C 1
ATOM 4614 O O . ASN B 2 257 ? 10.857 -20.312 13.082 1.00 71.70 257 ASN B O 1
ATOM 4619 N N . THR B 2 258 ? 11.716 -19.559 11.171 1.00 40.07 258 THR B N 1
ATOM 4620 C CA . THR B 2 258 ? 10.474 -18.903 10.778 1.00 29.93 258 THR B CA 1
ATOM 4621 C C . THR B 2 258 ? 10.345 -19.094 9.281 1.00 24.36 258 THR B C 1
ATOM 4622 O O . THR B 2 258 ? 11.369 -19.300 8.616 1.00 32.79 258 THR B O 1
ATOM 4626 N N . ASP B 2 259 ? 9.128 -19.025 8.752 1.00 22.92 259 ASP B N 1
ATOM 4627 C CA . ASP B 2 259 ? 8.931 -19.194 7.322 1.00 27.83 259 ASP B CA 1
ATOM 4628 C C . ASP B 2 259 ? 9.667 -18.091 6.527 1.00 19.87 259 ASP B C 1
ATOM 4629 O O . ASP B 2 259 ? 9.431 -16.907 6.753 1.00 23.04 259 ASP B O 1
ATOM 4634 N N . PHE B 2 260 ? 10.537 -18.529 5.630 1.00 18.39 260 PHE B N 1
ATOM 4635 C CA . PHE B 2 260 ? 11.312 -17.622 4.842 1.00 17.19 260 PHE B CA 1
ATOM 4636 C C . PHE B 2 260 ? 10.487 -16.624 4.052 1.00 21.73 260 PHE B C 1
ATOM 4637 O O . PHE B 2 260 ? 10.672 -15.435 4.168 1.00 21.16 260 PHE B O 1
ATOM 4645 N N . GLU B 2 261 ? 9.582 -17.103 3.243 1.00 18.00 261 GLU B N 1
ATOM 4646 C CA . GLU B 2 261 ? 8.807 -16.221 2.471 1.00 17.92 261 GLU B CA 1
ATOM 4647 C C . GLU B 2 261 ? 7.985 -15.243 3.235 1.00 16.77 261 GLU B C 1
ATOM 4648 O O . GLU B 2 261 ? 7.832 -14.079 2.868 1.00 17.20 261 GLU B O 1
ATOM 4654 N N . GLN B 2 262 ? 7.435 -15.739 4.287 1.00 19.55 262 GLN B N 1
ATOM 4655 C CA . GLN B 2 262 ? 6.605 -14.905 5.092 1.00 26.09 262 GLN B CA 1
ATOM 4656 C C . GLN B 2 262 ? 7.417 -13.790 5.742 1.00 15.68 262 GLN B C 1
ATOM 4657 O O . GLN B 2 262 ? 6.972 -12.627 5.804 1.00 18.65 262 GLN B O 1
ATOM 4663 N N . LYS B 2 263 ? 8.580 -14.166 6.218 1.00 13.98 263 LYS B N 1
ATOM 4664 C CA . LYS B 2 263 ? 9.407 -13.179 6.862 1.00 17.25 263 LYS B CA 1
ATOM 4665 C C . LYS B 2 263 ? 9.934 -12.169 5.825 1.00 16.42 263 LYS B C 1
ATOM 4666 O O . LYS B 2 263 ? 9.943 -10.950 6.040 1.00 16.34 263 LYS B O 1
ATOM 4672 N N . MET B 2 264 ? 10.364 -12.680 4.696 1.00 16.26 264 MET B N 1
ATOM 4673 C CA . MET B 2 264 ? 10.880 -11.817 3.667 1.00 12.80 264 MET B CA 1
ATOM 4674 C C . MET B 2 264 ? 9.808 -10.849 3.217 1.00 16.79 264 MET B C 1
ATOM 4675 O O . MET B 2 264 ? 10.049 -9.642 3.069 1.00 13.98 264 MET B O 1
ATOM 4680 N N . GLY B 2 265 ? 8.598 -11.360 2.992 1.00 12.50 265 GLY B N 1
ATOM 4681 C CA . GLY B 2 265 ? 7.542 -10.471 2.551 1.00 12.14 265 GLY B CA 1
ATOM 4682 C C . GLY B 2 265 ? 7.216 -9.367 3.559 1.00 13.92 265 GLY B C 1
ATOM 4683 O O . GLY B 2 265 ? 6.905 -8.217 3.161 1.00 17.58 265 GLY B O 1
ATOM 4684 N N . GLU B 2 266 ? 7.290 -9.693 4.847 1.00 13.48 266 GLU B N 1
ATOM 4685 C CA . GLU B 2 266 ? 7.008 -8.722 5.872 1.00 17.28 266 GLU B CA 1
ATOM 4686 C C . GLU B 2 266 ? 8.098 -7.635 5.907 1.00 16.91 266 GLU B C 1
ATOM 4687 O O . GLU B 2 266 ? 7.824 -6.424 5.984 1.00 14.77 266 GLU B O 1
ATOM 4693 N N . LEU B 2 267 ? 9.352 -8.059 5.844 1.00 14.19 267 LEU B N 1
ATOM 4694 C CA . LEU B 2 267 ? 10.452 -7.102 5.843 1.00 12.43 267 LEU B CA 1
ATOM 4695 C C . LEU B 2 267 ? 10.365 -6.148 4.657 1.00 13.94 267 LEU B C 1
ATOM 4696 O O . LEU B 2 267 ? 10.679 -4.964 4.757 1.00 14.89 267 LEU B O 1
ATOM 4701 N N . LEU B 2 268 ? 9.964 -6.659 3.517 1.00 13.56 268 LEU B N 1
ATOM 4702 C CA . LEU B 2 268 ? 9.857 -5.869 2.303 1.00 12.60 268 LEU B CA 1
ATOM 4703 C C . LEU B 2 268 ? 8.696 -4.907 2.312 1.00 17.67 268 LEU B C 1
ATOM 4704 O O . LEU B 2 268 ? 8.720 -3.900 1.593 1.00 21.04 268 LEU B O 1
ATOM 4709 N N . SER B 2 269 ? 7.666 -5.208 3.085 1.00 13.85 269 SER B N 1
ATOM 4710 C CA . SER B 2 269 ? 6.531 -4.321 3.097 1.00 15.68 269 SER B CA 1
ATOM 4711 C C . SER B 2 269 ? 6.534 -3.375 4.271 1.00 15.84 269 SER B C 1
ATOM 4712 O O . SER B 2 269 ? 5.926 -2.291 4.198 1.00 21.52 269 SER B O 1
ATOM 4715 N N . GLU B 2 270 ? 7.202 -3.763 5.346 1.00 13.04 270 GLU B N 1
ATOM 4716 C CA . GLU B 2 270 ? 7.270 -2.976 6.560 1.00 11.49 270 GLU B CA 1
ATOM 4717 C C . GLU B 2 270 ? 8.415 -1.975 6.581 1.00 16.56 270 GLU B C 1
ATOM 4718 O O . GLU B 2 270 ? 8.311 -0.957 7.261 1.00 13.95 270 GLU B O 1
ATOM 4724 N N . ASN B 2 271 ? 9.502 -2.275 5.884 1.00 13.07 271 ASN B N 1
ATOM 4725 C CA . ASN B 2 271 ? 10.626 -1.343 5.825 1.00 13.09 271 ASN B CA 1
ATOM 4726 C C . ASN B 2 271 ? 10.256 -0.280 4.796 1.00 13.38 271 ASN B C 1
ATOM 4727 O O . ASN B 2 271 ? 9.273 -0.416 4.057 1.00 15.11 271 ASN B O 1
ATOM 4732 N N . ALA B 2 272 ? 11.038 0.776 4.733 1.00 12.23 272 ALA B N 1
ATOM 4733 C CA . ALA B 2 272 ? 10.710 1.843 3.795 1.00 12.55 272 ALA B CA 1
ATOM 4734 C C . ALA B 2 272 ? 11.151 1.523 2.373 1.00 12.89 272 ALA B C 1
ATOM 4735 O O . ALA B 2 272 ? 12.030 2.231 1.805 1.00 13.08 272 ALA B O 1
ATOM 4737 N N . ILE B 2 273 ? 10.559 0.474 1.801 1.00 9.28 273 ILE B N 1
ATOM 4738 C CA . ILE B 2 273 ? 10.925 0.032 0.487 1.00 11.50 273 ILE B CA 1
ATOM 4739 C C . ILE B 2 273 ? 9.803 0.123 -0.532 1.00 13.38 273 ILE B C 1
ATOM 4740 O O . ILE B 2 273 ? 8.673 -0.139 -0.163 1.00 14.81 273 ILE B O 1
ATOM 4745 N N . GLY B 2 274 ? 10.152 0.475 -1.793 1.00 11.25 274 GLY B N 1
ATOM 4746 C CA . GLY B 2 274 ? 9.222 0.568 -2.888 1.00 9.86 274 GLY B CA 1
ATOM 4747 C C . GLY B 2 274 ? 9.269 1.930 -3.533 1.00 14.31 274 GLY B C 1
ATOM 4748 O O . GLY B 2 274 ? 10.319 2.549 -3.593 1.00 12.81 274 GLY B O 1
ATOM 4749 N N . THR B 2 275 ? 8.100 2.369 -4.017 1.00 12.78 275 THR B N 1
ATOM 4750 C CA . THR B 2 275 ? 8.065 3.704 -4.631 1.00 13.50 275 THR B CA 1
ATOM 4751 C C . THR B 2 275 ? 8.229 4.705 -3.513 1.00 12.23 275 THR B C 1
ATOM 4752 O O . THR B 2 275 ? 8.171 4.373 -2.342 1.00 12.55 275 THR B O 1
ATOM 4756 N N . TYR B 2 276 ? 8.445 5.994 -3.864 1.00 15.55 276 TYR B N 1
ATOM 4757 C CA . TYR B 2 276 ? 8.588 7.027 -2.848 1.00 12.94 276 TYR B CA 1
ATOM 4758 C C . TYR B 2 276 ? 7.358 6.997 -1.923 1.00 10.31 276 TYR B C 1
ATOM 4759 O O . TYR B 2 276 ? 7.454 7.035 -0.685 1.00 14.02 276 TYR B O 1
ATOM 4768 N N . GLU B 2 277 ? 6.198 6.909 -2.573 1.00 13.02 277 GLU B N 1
ATOM 4769 C CA . GLU B 2 277 ? 4.942 6.886 -1.866 1.00 14.43 277 GLU B CA 1
ATOM 4770 C C . GLU B 2 277 ? 4.849 5.690 -0.888 1.00 17.92 277 GLU B C 1
ATOM 4771 O O . GLU B 2 277 ? 4.510 5.829 0.307 1.00 15.43 277 GLU B O 1
ATOM 4777 N N . GLU B 2 278 ? 5.167 4.502 -1.415 1.00 13.52 278 GLU B N 1
ATOM 4778 C CA . GLU B 2 278 ? 5.116 3.317 -0.532 1.00 14.46 278 GLU B CA 1
ATOM 4779 C C . GLU B 2 278 ? 6.093 3.362 0.633 1.00 12.02 278 GLU B C 1
ATOM 4780 O O . GLU B 2 278 ? 5.776 3.087 1.798 1.00 16.74 278 GLU B O 1
ATOM 4786 N N . SER B 2 279 ? 7.325 3.704 0.284 1.00 10.58 279 SER B N 1
ATOM 4787 C CA . SER B 2 279 ? 8.395 3.798 1.209 1.00 10.79 279 SER B CA 1
ATOM 4788 C C . SER B 2 279 ? 8.052 4.756 2.367 1.00 11.08 279 SER B C 1
ATOM 4789 O O . SER B 2 279 ? 8.214 4.453 3.546 1.00 12.89 279 SER B O 1
ATOM 4792 N N . THR B 2 280 ? 7.586 5.992 2.027 1.00 14.88 280 THR B N 1
ATOM 4793 C CA . THR B 2 280 ? 7.259 6.989 3.042 1.00 14.41 280 THR B CA 1
ATOM 4794 C C . THR B 2 280 ? 6.090 6.554 3.931 1.00 11.11 280 THR B C 1
ATOM 4795 O O . THR B 2 280 ? 6.100 6.767 5.154 1.00 15.67 280 THR B O 1
ATOM 4799 N N . GLN B 2 281 ? 5.090 5.957 3.298 1.00 12.66 281 GLN B N 1
ATOM 4800 C CA . GLN B 2 281 ? 3.959 5.493 4.106 1.00 14.39 281 GLN B CA 1
ATOM 4801 C C . GLN B 2 281 ? 4.401 4.403 5.137 1.00 15.21 281 GLN B C 1
ATOM 4802 O O . GLN B 2 281 ? 4.025 4.419 6.323 1.00 14.96 281 GLN B O 1
ATOM 4808 N N . ALA B 2 282 ? 5.257 3.447 4.637 1.00 15.35 282 ALA B N 1
ATOM 4809 C CA . ALA B 2 282 ? 5.752 2.388 5.516 1.00 11.87 282 ALA B CA 1
ATOM 4810 C C . ALA B 2 282 ? 6.480 2.979 6.688 1.00 11.93 282 ALA B C 1
ATOM 4811 O O . ALA B 2 282 ? 6.313 2.613 7.851 1.00 14.73 282 ALA B O 1
ATOM 4813 N N . ALA B 2 283 ? 7.309 3.983 6.378 1.00 12.32 283 ALA B N 1
ATOM 4814 C CA . ALA B 2 283 ? 8.040 4.612 7.449 1.00 15.50 283 ALA B CA 1
ATOM 4815 C C . ALA B 2 283 ? 7.129 5.289 8.463 1.00 12.54 283 ALA B C 1
ATOM 4816 O O . ALA B 2 283 ? 7.362 5.215 9.653 1.00 14.16 283 ALA B O 1
ATOM 4818 N N . ARG B 2 284 ? 6.077 5.959 7.974 1.00 14.54 284 ARG B N 1
ATOM 4819 C CA . ARG B 2 284 ? 5.164 6.622 8.906 1.00 13.73 284 ARG B CA 1
ATOM 4820 C C . ARG B 2 284 ? 4.530 5.583 9.832 1.00 14.93 284 ARG B C 1
ATOM 4821 O O . ARG B 2 284 ? 4.453 5.764 11.026 1.00 16.06 284 ARG B O 1
ATOM 4829 N N . VAL B 2 285 ? 4.080 4.476 9.222 1.00 15.88 285 VAL B N 1
ATOM 4830 C CA . VAL B 2 285 ? 3.465 3.399 9.979 1.00 13.27 285 VAL B CA 1
ATOM 4831 C C . VAL B 2 285 ? 4.394 2.826 11.024 1.00 15.40 285 VAL B C 1
ATOM 4832 O O . VAL B 2 285 ? 4.022 2.662 12.171 1.00 13.80 285 VAL B O 1
ATOM 4836 N N . ALA B 2 286 ? 5.669 2.527 10.631 1.00 13.71 286 ALA B N 1
ATOM 4837 C CA . ALA B 2 286 ? 6.622 1.982 11.591 1.00 11.81 286 ALA B CA 1
ATOM 4838 C C . ALA B 2 286 ? 6.869 2.915 12.804 1.00 12.62 286 ALA B C 1
ATOM 4839 O O . ALA B 2 286 ? 6.992 2.519 13.947 1.00 13.38 286 ALA B O 1
ATOM 4841 N N . ILE B 2 287 ? 6.945 4.265 12.548 1.00 15.26 287 ILE B N 1
ATOM 4842 C CA . ILE B 2 287 ? 7.164 5.235 13.631 1.00 15.35 287 ILE B CA 1
ATOM 4843 C C . ILE B 2 287 ? 5.969 5.270 14.558 1.00 11.03 287 ILE B C 1
ATOM 4844 O O . ILE B 2 287 ? 6.112 5.253 15.763 1.00 16.93 287 ILE B O 1
ATOM 4849 N N . GLU B 2 288 ? 4.797 5.273 13.949 1.00 15.85 288 GLU B N 1
ATOM 4850 C CA . GLU B 2 288 ? 3.569 5.308 14.725 1.00 15.92 288 GLU B CA 1
ATOM 4851 C C . GLU B 2 288 ? 3.485 4.071 15.597 1.00 19.27 288 GLU B C 1
ATOM 4852 O O . GLU B 2 288 ? 3.095 4.132 16.774 1.00 19.41 288 GLU B O 1
ATOM 4858 N N . CYS B 2 289 ? 3.845 2.922 15.020 1.00 16.78 289 CYS B N 1
ATOM 4859 C CA . CYS B 2 289 ? 3.769 1.689 15.781 1.00 18.45 289 CYS B CA 1
ATOM 4860 C C . CYS B 2 289 ? 4.595 1.627 17.006 1.00 16.98 289 CYS B C 1
ATOM 4861 O O . CYS B 2 289 ? 4.172 1.030 17.998 1.00 19.64 289 CYS B O 1
ATOM 4864 N N . CYS B 2 290 ? 5.806 2.176 16.972 1.00 15.59 290 CYS B N 1
ATOM 4865 C CA . CYS B 2 290 ? 6.706 2.093 18.105 1.00 15.71 290 CYS B CA 1
ATOM 4866 C C . CYS B 2 290 ? 6.949 3.379 18.873 1.00 12.72 290 CYS B C 1
ATOM 4867 O O . CYS B 2 290 ? 7.571 3.339 19.924 1.00 16.03 290 CYS B O 1
ATOM 4870 N N . GLY B 2 291 ? 6.445 4.491 18.338 1.00 15.60 291 GLY B N 1
ATOM 4871 C CA . GLY B 2 291 ? 6.626 5.767 18.984 1.00 13.32 291 GLY B CA 1
ATOM 4872 C C . GLY B 2 291 ? 8.080 6.232 19.044 1.00 26.18 291 GLY B C 1
ATOM 4873 O O . GLY B 2 291 ? 8.449 6.944 19.966 1.00 22.22 291 GLY B O 1
ATOM 4874 N N . ALA B 2 292 ? 8.964 5.892 18.091 1.00 20.35 292 ALA B N 1
ATOM 4875 C CA . ALA B 2 292 ? 10.344 6.386 18.185 1.00 16.04 292 ALA B CA 1
ATOM 4876 C C . ALA B 2 292 ? 10.396 7.917 17.831 1.00 16.07 292 ALA B C 1
ATOM 4877 O O . ALA B 2 292 ? 9.625 8.403 16.988 1.00 17.26 292 ALA B O 1
ATOM 4879 N N . ALA B 2 293 ? 11.320 8.604 18.478 1.00 15.83 293 ALA B N 1
ATOM 4880 C CA . ALA B 2 293 ?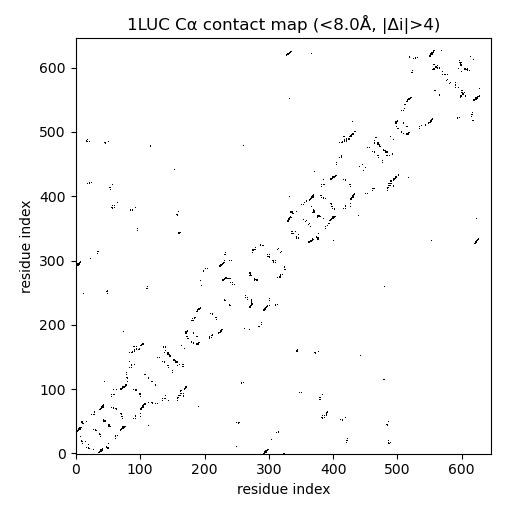 11.550 10.031 18.311 1.00 22.04 293 ALA B CA 1
ATOM 4881 C C . ALA B 2 293 ? 12.576 10.281 17.221 1.00 31.61 293 ALA B C 1
ATOM 4882 O O . ALA B 2 293 ? 12.568 11.299 16.541 1.00 24.11 293 ALA B O 1
ATOM 4884 N N . ASP B 2 294 ? 13.473 9.324 17.047 1.00 16.93 294 ASP B N 1
ATOM 4885 C CA . ASP B 2 294 ? 14.542 9.440 16.064 1.00 18.23 294 ASP B CA 1
ATOM 4886 C C . ASP B 2 294 ? 14.561 8.267 15.095 1.00 25.48 294 ASP B C 1
ATOM 4887 O O . ASP B 2 294 ? 14.346 7.103 15.492 1.00 20.92 294 ASP B O 1
ATOM 4892 N N . LEU B 2 295 ? 14.803 8.587 13.829 1.00 13.41 295 LEU B N 1
ATOM 4893 C CA . LEU B 2 295 ? 14.836 7.600 12.793 1.00 11.46 295 LEU B CA 1
ATOM 4894 C C . LEU B 2 295 ? 16.209 7.431 12.156 1.00 14.83 295 LEU B C 1
ATOM 4895 O O . LEU B 2 295 ? 16.754 8.422 11.682 1.00 16.23 295 LEU B O 1
ATOM 4900 N N . LEU B 2 296 ? 16.746 6.184 12.134 1.00 11.88 296 LEU B N 1
ATOM 4901 C CA . LEU B 2 296 ? 18.036 5.885 11.493 1.00 11.85 296 LEU B CA 1
ATOM 4902 C C . LEU B 2 296 ? 17.696 5.040 10.271 1.00 17.82 296 LEU B C 1
ATOM 4903 O O . LEU B 2 296 ? 16.963 4.042 10.362 1.00 14.04 296 LEU B O 1
ATOM 4908 N N . MET B 2 297 ? 18.222 5.407 9.098 1.00 10.79 297 MET B N 1
ATOM 4909 C CA . MET B 2 297 ? 17.941 4.709 7.877 1.00 9.25 297 MET B CA 1
ATOM 4910 C C . MET B 2 297 ? 19.193 4.163 7.206 1.00 14.60 297 MET B C 1
ATOM 4911 O O . MET B 2 297 ? 20.287 4.761 7.303 1.00 12.02 297 MET B O 1
ATOM 4916 N N . SER B 2 298 ? 19.003 3.041 6.541 1.00 11.75 298 SER B N 1
ATOM 4917 C CA . SER B 2 298 ? 20.068 2.422 5.763 1.00 12.67 298 SER B CA 1
ATOM 4918 C C . SER B 2 298 ? 19.651 2.450 4.318 1.00 9.01 298 SER B C 1
ATOM 4919 O O . SER B 2 298 ? 18.626 1.909 3.972 1.00 11.17 298 SER B O 1
ATOM 4922 N N . PHE B 2 299 ? 20.458 3.079 3.457 1.00 8.90 299 PHE B N 1
ATOM 4923 C CA . PHE B 2 299 ? 20.185 3.179 2.055 1.00 8.69 299 PHE B CA 1
ATOM 4924 C C . PHE B 2 299 ? 21.014 2.214 1.191 1.00 8.47 299 PHE B C 1
ATOM 4925 O O . PHE B 2 299 ? 20.980 2.256 -0.018 1.00 10.31 299 PHE B O 1
ATOM 4933 N N . GLU B 2 300 ? 21.777 1.353 1.875 1.00 11.51 300 GLU B N 1
ATOM 4934 C CA . GLU B 2 300 ? 22.718 0.436 1.248 1.00 10.19 300 GLU B CA 1
ATOM 4935 C C . GLU B 2 300 ? 22.213 -0.558 0.241 1.00 11.80 300 GLU B C 1
ATOM 4936 O O . GLU B 2 300 ? 22.995 -1.019 -0.594 1.00 11.76 300 GLU B O 1
ATOM 4942 N N . SER B 2 301 ? 20.936 -0.915 0.325 1.00 10.97 301 SER B N 1
ATOM 4943 C CA . SER B 2 301 ? 20.433 -1.904 -0.637 1.00 11.38 301 SER B CA 1
ATOM 4944 C C . SER B 2 301 ? 20.314 -1.417 -2.085 1.00 9.59 301 SER B C 1
ATOM 4945 O O . SER B 2 301 ? 20.107 -2.154 -3.045 1.00 13.35 301 SER B O 1
ATOM 4948 N N . MET B 2 302 ? 20.422 -0.082 -2.268 1.00 11.80 302 MET B N 1
ATOM 4949 C CA . MET B 2 302 ? 20.369 0.500 -3.602 1.00 12.91 302 MET B CA 1
ATOM 4950 C C . MET B 2 302 ? 21.817 0.420 -4.141 1.00 12.28 302 MET B C 1
ATOM 4951 O O . MET B 2 302 ? 22.710 1.163 -3.698 1.00 14.84 302 MET B O 1
ATOM 4956 N N . GLU B 2 303 ? 21.985 -0.507 -5.073 1.00 15.19 303 GLU B N 1
ATOM 4957 C CA . GLU B 2 303 ? 23.269 -0.780 -5.694 1.00 20.67 303 GLU B CA 1
ATOM 4958 C C . GLU B 2 303 ? 23.747 0.398 -6.518 1.00 21.89 303 GLU B C 1
ATOM 4959 O O . GLU B 2 303 ? 24.955 0.674 -6.477 1.00 19.22 303 GLU B O 1
ATOM 4965 N N . ASP B 2 304 ? 22.834 1.050 -7.235 1.00 14.00 304 ASP B N 1
ATOM 4966 C CA . ASP B 2 304 ? 23.161 2.208 -8.068 1.00 14.04 304 ASP B CA 1
ATOM 4967 C C . ASP B 2 304 ? 23.505 3.418 -7.157 1.00 17.30 304 ASP B C 1
ATOM 4968 O O . ASP B 2 304 ? 22.661 3.946 -6.435 1.00 14.91 304 ASP B O 1
ATOM 4973 N N . LYS B 2 305 ? 24.800 3.832 -7.158 1.00 17.27 305 LYS B N 1
ATOM 4974 C CA . LYS B 2 305 ? 25.208 4.924 -6.296 1.00 15.18 305 LYS B CA 1
ATOM 4975 C C . LYS B 2 305 ? 24.483 6.226 -6.586 1.00 14.56 305 LYS B C 1
ATOM 4976 O O . LYS B 2 305 ? 24.125 6.943 -5.646 1.00 16.21 305 LYS B O 1
ATOM 4982 N N . ALA B 2 306 ? 24.265 6.550 -7.857 1.00 15.24 306 ALA B N 1
ATOM 4983 C CA . ALA B 2 306 ? 23.589 7.772 -8.207 1.00 17.81 306 ALA B CA 1
ATOM 4984 C C . ALA B 2 306 ? 22.157 7.769 -7.671 1.00 17.74 306 ALA B C 1
ATOM 4985 O O . ALA B 2 306 ? 21.657 8.749 -7.107 1.00 15.63 306 ALA B O 1
ATOM 4987 N N . GLN B 2 307 ? 21.490 6.631 -7.846 1.00 17.77 307 GLN B N 1
ATOM 4988 C CA . GLN B 2 307 ? 20.134 6.530 -7.338 1.00 16.31 307 GLN B CA 1
ATOM 4989 C C . GLN B 2 307 ? 20.173 6.642 -5.797 1.00 15.83 307 GLN B C 1
ATOM 4990 O O . GLN B 2 307 ? 19.350 7.326 -5.154 1.00 13.33 307 GLN B O 1
ATOM 4996 N N . GLN B 2 308 ? 21.121 5.929 -5.160 1.00 11.09 308 GLN B N 1
ATOM 4997 C CA . GLN B 2 308 ? 21.199 5.996 -3.743 1.00 10.62 308 GLN B CA 1
ATOM 4998 C C . GLN B 2 308 ? 21.390 7.449 -3.234 1.00 13.40 308 GLN B C 1
ATOM 4999 O O . GLN B 2 308 ? 20.754 7.894 -2.274 1.00 11.94 308 GLN B O 1
ATOM 5005 N N . ARG B 2 309 ? 22.285 8.196 -3.878 1.00 12.61 309 ARG B N 1
ATOM 5006 C CA . ARG B 2 309 ? 22.491 9.569 -3.450 1.00 13.88 309 ARG B CA 1
ATOM 5007 C C . ARG B 2 309 ? 21.243 10.395 -3.745 1.00 11.98 309 ARG B C 1
ATOM 5008 O O . ARG B 2 309 ? 20.879 11.267 -2.940 1.00 13.40 309 ARG B O 1
ATOM 5016 N N . ALA B 2 310 ? 20.622 10.134 -4.867 1.00 13.49 310 ALA B N 1
ATOM 5017 C CA . ALA B 2 310 ? 19.411 10.928 -5.140 1.00 15.49 310 ALA B CA 1
ATOM 5018 C C . ALA B 2 310 ? 18.333 10.675 -4.069 1.00 17.41 310 ALA B C 1
ATOM 5019 O O . ALA B 2 310 ? 17.609 11.584 -3.660 1.00 12.53 310 ALA B O 1
ATOM 5021 N N . VAL B 2 311 ? 18.221 9.398 -3.615 1.00 13.20 311 VAL B N 1
ATOM 5022 C CA . VAL B 2 311 ? 17.237 9.079 -2.589 1.00 11.76 311 VAL B CA 1
ATOM 5023 C C . VAL B 2 311 ? 17.612 9.731 -1.262 1.00 13.42 311 VAL B C 1
ATOM 5024 O O . VAL B 2 311 ? 16.753 10.270 -0.520 1.00 13.45 311 VAL B O 1
ATOM 5028 N N . ILE B 2 312 ? 18.903 9.715 -0.926 1.00 8.97 312 ILE B N 1
ATOM 5029 C CA . ILE B 2 312 ? 19.344 10.340 0.299 1.00 11.49 312 ILE B CA 1
ATOM 5030 C C . ILE B 2 312 ? 18.975 11.838 0.234 1.00 11.38 312 ILE B C 1
ATOM 5031 O O . ILE B 2 312 ? 18.546 12.433 1.222 1.00 13.43 312 ILE B O 1
ATOM 5036 N N . ASP B 2 313 ? 19.151 12.408 -0.966 1.00 12.89 313 ASP B N 1
ATOM 5037 C CA . ASP B 2 313 ? 18.848 13.816 -1.187 1.00 16.08 313 ASP B CA 1
ATOM 5038 C C . ASP B 2 313 ? 17.382 14.123 -0.989 1.00 15.81 313 ASP B C 1
ATOM 5039 O O . ASP B 2 313 ? 17.038 15.100 -0.298 1.00 18.68 313 ASP B O 1
ATOM 5044 N N . VAL B 2 314 ? 16.508 13.307 -1.586 1.00 13.23 314 VAL B N 1
ATOM 5045 C CA . VAL B 2 314 ? 15.035 13.514 -1.434 1.00 14.47 314 VAL B CA 1
ATOM 5046 C C . VAL B 2 314 ? 14.637 13.443 0.053 1.00 17.79 314 VAL B C 1
ATOM 5047 O O . VAL B 2 314 ? 13.890 14.219 0.610 1.00 19.71 314 VAL B O 1
ATOM 5051 N N . VAL B 2 315 ? 15.181 12.469 0.752 1.00 15.86 315 VAL B N 1
ATOM 5052 C CA . VAL B 2 315 ? 14.903 12.320 2.159 1.00 16.00 315 VAL B CA 1
ATOM 5053 C C . VAL B 2 315 ? 15.396 13.553 2.909 1.00 23.14 315 VAL B C 1
ATOM 5054 O O . VAL B 2 315 ? 14.654 14.115 3.756 1.00 19.45 315 VAL B O 1
ATOM 5058 N N . ASN B 2 316 ? 16.652 13.954 2.629 1.00 13.36 316 ASN B N 1
ATOM 5059 C CA . ASN B 2 316 ? 17.182 15.112 3.317 1.00 19.49 316 ASN B CA 1
ATOM 5060 C C . ASN B 2 316 ? 16.336 16.389 3.117 1.00 15.70 316 ASN B C 1
ATOM 5061 O O . ASN B 2 316 ? 16.111 17.127 4.068 1.00 20.09 316 ASN B O 1
ATOM 5066 N N . ALA B 2 317 ? 15.928 16.612 1.877 1.00 17.96 317 ALA B N 1
ATOM 5067 C CA . ALA B 2 317 ? 15.145 17.780 1.543 1.00 19.96 317 ALA B CA 1
ATOM 5068 C C . ALA B 2 317 ? 13.858 17.802 2.313 1.00 41.79 317 ALA B C 1
ATOM 5069 O O . ALA B 2 317 ? 13.421 18.861 2.763 1.00 30.66 317 ALA B O 1
ATOM 5071 N N . ASN B 2 318 ? 13.279 16.601 2.455 1.00 20.86 318 ASN B N 1
ATOM 5072 C CA . ASN B 2 318 ? 12.031 16.381 3.163 1.00 24.08 318 ASN B CA 1
ATOM 5073 C C . ASN B 2 318 ? 12.078 16.482 4.663 1.00 22.59 318 ASN B C 1
ATOM 5074 O O . ASN B 2 318 ? 11.056 16.437 5.285 1.00 47.24 318 ASN B O 1
ATOM 5079 N N . ILE B 2 319 ? 13.230 16.626 5.260 1.00 26.27 319 ILE B N 1
ATOM 5080 C CA . ILE B 2 319 ? 13.392 16.778 6.699 1.00 34.70 319 ILE B CA 1
ATOM 5081 C C . ILE B 2 319 ? 13.423 18.297 6.864 1.00 81.90 319 ILE B C 1
ATOM 5082 O O . ILE B 2 319 ? 12.842 18.925 7.760 1.00 79.58 319 ILE B O 1
ATOM 5087 N N . VAL B 2 320 ? 14.169 18.822 5.882 1.00 100.00 320 VAL B N 1
ATOM 5088 C CA . VAL B 2 320 ? 14.536 20.197 5.606 1.00 81.69 320 VAL B CA 1
ATOM 5089 C C . VAL B 2 320 ? 13.532 20.910 4.707 1.00 100.00 320 VAL B C 1
ATOM 5090 O O . VAL B 2 320 ? 12.654 21.615 5.195 1.00 100.00 320 VAL B O 1
#

CATH classification: 3.20.20.30

Radius of gyration: 25.64 Å; Cα contacts (8 Å, |Δi|>4): 1381; chains: 2; bounding box: 74×51×53 Å

Nearest PDB structures (foldseek):
  1luc-assembly1_A  TM=1.003E+00  e=1.131E-66  Vibrio harveyi
  1xkj-assembly1_A  TM=9.145E-01  e=1.067E-30  Vibrio harveyi
  6fri-assembly2_C  TM=8.917E-01  e=9.611E-28  Photobacterium leiognathi
  7bip-assembly1_B  TM=9.074E-01  e=8.551E-23  Streptomyces bottropensis
  6ket-assembly1_A  TM=8.598E-01  e=1.036E-21  Cylindrospermum alatosporum CCALA 988

InterPro domains:
  IPR002103 Bacterial luciferase/NFP [PR00089] (167-178)
  IPR002103 Bacterial luciferase/NFP [PR00089] (181-196)
  IPR002103 Bacterial luciferase/NFP [PR00089] (197-212)
  IPR002103 Bacterial luciferase/NFP [PR00089] (214-231)
  IPR002103 Bacterial luciferase/NFP [PR00089] (232-250)
  IPR011251 Luciferase-like domain [PF00296] (1-321)
  IPR018235 Bacterial luciferase, conserved site [PS00494] (187-212)
  IPR033924 Alkanal monooxygenase [cd01096] (1-343)
  IPR036661 Luciferase-like domain superfamily [G3DSA:3.20.20.30] (1-355)
  IPR036661 Luciferase-like domain superfamily [SSF51679] (1-353)
  IPR050766 Bacterial Luciferase Oxidoreductase [PTHR30137] (1-353)

Solvent-accessible surface area: 24802 Å² total; per-residue (Å²): 65,81,14,0,1,24,6,42,4,6,34,9,106,118,40,52,30,63,85,5,1,113,23,14,28,51,2,2,90,28,0,69,64,3,35,2,53,13,0,6,2,45,13,3,1,10,11,66,15,1,0,0,0,5,1,16,1,5,0,0,14,14,0,9,30,30,143,96,1,28,0,0,0,11,7,6,11,0,3,6,27,44,0,0,26,3,0,3,15,0,1,0,0,0,8,4,3,102,16,26,0,45,2,0,0,22,53,7,110,15,80,6,4,2,114,4,22,68,29,78,49,132,62,10,135,40,12,6,47,14,18,15,77,10,1,66,59,1,13,70,121,24,95,0,40,8,118,60,160,59,29,154,8,87,143,18,42,6,6,0,47,24,108,39,169,10,5,1,47,12,14,0,48,16,73,30,63,43,8,2,68,33,0,0,67,65,15,17,16,0,12,3,45,54,52,38,60,26,138,76,2,98,50,30,9,67,50,0,44,132,21,0,85,145,94,66,86,83,42,101,160,28,35,10,0,0,6,4,15,0,2,8,20,123,62,24,96,127,0,50,81,61,0,135,106,16,8,39,50,24,85,82,5,64,36,77,1,59,145,65,102,193,13,103,44,0,45,104,49,0,0,2,0,26,0,112,62,0,36,63,42,0,30,108,2,0,49,28,25,40,9,38,11,0,0,0,13,2,15,7,10,32,51,55,145,90,1,42,58,6,0,116,34,0,52,61,44,0,23,83,126,12,152,103,99,197,95,101,41,0,2,1,4,0,2,5,36,36,120,181,48,42,5,54,73,7,2,81,70,3,10,58,8,0,126,75,1,12,144,54,41,6,40,3,0,0,0,33,7,7,10,31,19,32,6,0,0,0,2,17,0,3,1,0,0,0,10,0,3,9,47,5,153,89,3,86,0,0,0,9,17,6,19,0,0,5,23,21,0,0,24,0,0,1,23,0,1,0,0,0,7,11,12,90,35,52,5,10,0,0,0,3,14,11,94,46,57,56,16,0,152,13,8,135,55,79,62,130,23,30,42,103,7,0,36,47,0,12,108,3,0,44,40,1,6,69,85,5,88,4,109,6,132,41,138,63,27,51,7,42,125,5,17,1,5,0,51,25,84,52,166,34,5,4,67,26,4,0,5,0,14,36,124,93,0,0,67,30,0,0,86,98,18,20,32,0,1,0,34,7,10,14,21,16,76,50,0,111,83,15,20,38,34,5,106,110,15,0,108,81,108,65,40,114,31,89,152,38,92,24,26,0,2,0,3,4,0,13,39,148,75,7,130,40,0,73,58,50,0,79,113,16,0,58,82,6,1,135,66,49,38,80,152,68,93,28,92,134,20,0,37,63,5,15,76,36,1,3,5,0,33,102,128,67,1,28,107,13,16,147,54,0,39,136,24,4,54,6,25,19,9,4,6,3,4,37,9,1,146,75,117,78,46,20,34,53,12,0,61,65,23,21,58,103,60,130

Sequence (646 aa):
MKFGNFLLTYQPPELSQTEVMKRLVNLGKASEGCGFDTVWLLEHHFTEFGLLGNPYVAAAHLLGATETLNVGTAAIVLPTAHPVRQAEDVNLLDQMSKGRFRFGICRGLYDKDFRVFGTDMDNSRALMDCWYDLMKEGFNEGYIAADNEHIKFPKIQLNPSAYTQGGAPVYVVAESASTTEWAAERGLPMILSWIINTHEKKAQLDLYNEVATEHGYDVTKIDHCLSYITSVDHDSNRAKDICRNFLGHWYDSYVNATKIFRIDYSYEINPVGTPEECIAIIQQDIDATGIDNICCGFEANGSEEEIIASMKLFQSDVMPYLKEKQMKFGLFFLNFMNSKRSSDQVIEEMLDTAHYVDQLKFDTLAVYENHFSNNGVVGAPLTVAGFLLGMTKNAKVASLNHVITTHHPVRVAEEACLLDQMSEGRFAFGFSDCEKSADMRFFNRPTDSQFQLFSECHKIINDAFTTGYCHPNNDFYSFPKISVNPHAFTEGGPAQFVNATSKEVVEWAAKLGLPLVFRWDDSNAQRKEYAGLYHEVAQAHGVDVSQVRHKLTLLVNQNVDGEAARAEARVYLEEFVRESYSNTDFEQKMGELLSENAIGTYEESTQAARVAIECCGAADLLMSFESMEDKAQQRAVIDVVNANIV

Organism: Vibrio harveyi (NCBI:txid669)